Protein AF-A0A524PM68-F1 (afdb_monomer)

Secondary structure (DSSP, 8-state):
-HHHHHHHTT-HHHHHHHHHHHHHH-TT-HHHHHHHHHHHHHTT-HHHHHHHHHHHHHHSTT-HHHHHHHHHHHHHHHHHH---PPPEEEEEESPEETTEEEEETT-SEEEEEEEEE-SS-EEEEEETTEE--EEE-TTS-EEEEEEEE-TT-SEEEEEEEETT--EEEEEEEEEEEP-PPPEEEEEETTEETTEEE--TT--EEEEEEEEE-SS-EEEEEETTEEPB--TT-SS-EEEEEEE-TT-SEEEEEEEETT--EEEEEEEEE-GGGSSTTT-TT-SEEEEEEE----SSSPP-SHHHHHHHHHHHHGGGB---EEEEEES--HHHHHHIIIIIHHHHHHHHT--EEEEEEES-EEEETTEEEE--TT--TT-GGGSEEHHHHHHHHGGGTTT-SEEEEEEESS---TTTEE--TT--S---TT-HHHHHS-EEEEEE--B-TT-----SS-HHHHHHHHHHHT--SSEEEHHHHHHHHHHHHHHHSSB--EEEEETTS---S---EEEB-

Solvent-accessible surface area (backbone atoms only — not comparable to full-atom values): 27299 Å² total; per-residue (Å²): 112,74,35,57,58,26,48,79,69,69,36,28,73,60,16,38,55,46,32,51,54,49,37,73,76,44,78,78,50,49,72,52,34,54,53,33,19,52,32,25,48,77,68,67,38,34,70,62,14,31,52,33,26,50,50,34,41,69,74,39,82,79,46,67,65,35,52,51,50,27,52,54,36,48,53,51,43,50,64,73,68,58,71,84,74,50,49,43,78,44,69,70,30,61,62,74,61,89,62,30,31,78,39,61,53,86,53,47,58,45,63,43,28,32,41,33,48,48,92,68,57,78,62,48,39,30,48,74,88,38,81,49,67,69,47,78,46,98,87,57,34,31,39,36,68,42,80,41,81,35,74,92,52,60,57,52,38,39,39,37,30,35,75,73,71,30,63,30,78,48,74,26,40,51,43,70,39,84,76,74,49,40,43,82,44,59,60,32,60,58,48,59,97,43,33,30,72,42,52,74,82,49,44,66,45,65,43,30,29,36,39,45,56,97,56,49,57,63,47,47,28,43,74,81,40,72,43,49,60,59,72,87,42,73,50,32,56,37,38,36,78,38,82,43,65,95,50,58,56,50,39,40,37,34,29,32,72,85,65,31,63,27,78,48,69,32,38,48,39,45,77,64,38,73,48,57,85,76,38,70,54,37,48,21,35,37,37,38,40,31,31,30,72,33,76,64,52,81,64,48,69,14,24,66,52,46,53,54,47,42,54,58,32,44,65,58,31,57,65,68,43,79,49,78,48,66,49,41,37,45,68,55,49,53,47,36,49,59,44,55,51,45,52,50,38,62,77,68,61,30,18,21,41,38,39,36,41,27,26,50,13,40,61,56,94,53,36,9,23,44,48,26,19,73,22,48,95,89,40,74,86,42,42,36,50,45,62,52,56,54,59,40,50,56,87,46,54,90,57,37,40,30,37,38,39,38,34,57,20,22,30,55,32,68,72,38,39,35,86,64,82,91,65,73,76,81,71,53,86,82,41,60,68,30,45,69,28,28,17,30,36,34,40,28,43,18,51,65,96,81,55,82,37,66,57,67,74,51,62,54,53,52,37,40,26,50,45,54,64,68,53,89,53,71,40,48,41,54,52,58,39,49,52,54,26,39,56,58,33,54,76,73,49,84,33,57,54,45,77,35,31,36,44,100,50,74,58,69,73,22,56,57,64,50,39,46,107

pLDDT: mean 88.73, std 10.22, range [44.84, 98.12]

Foldseek 3Di:
DVLVVCVVVLVLVVSLVVLVVVCVVPVLPLVSLQSNLVSCVSVVVLVSSLVSLVSNCVSDVDPVVSVVSNVVSVVVVCVVPDDQDAKDWDWPPPDDDPQAGEDAQPDQKGKTKTKIQDPAAWPFKAKPNHTFDWDQDPVRIIITIDIDGCNPPQWIWIWTAGPNRRIDIRIHGYHHDDQDAKDKAWQPPHADPQEREDAQPDFKDKTKIWIADPAFWPFKDKQNHGWDWDRPDHGIITIDIDGCVVHQKIWIWTAGPVGRIDIRIHGYDHPLNVLAPPQLLHAAEEEEEAAAQAPADHGALQSVVLVVLQCVLLVQFSHSYYHYDYQAFLVRVLCCLQPSVLSNCVSVLRAHYEYEYADWWDDDPQWIWDAHRHDDPVDCVRTHTLVSSVVSPVVCLVRYQEYEYEYAYEDRGPLFFDAPPPADLDDDPPPSVLSRHGAAKYKYQYADDGDGDHDNDRLLSVQLSVCSNPDPDQKDWVSVSLVSSQVRDVVPHRTHMDMGGGPPRDGRRHTDMGGGD

Radius of gyration: 44.02 Å; Cα contacts (8 Å, |Δi|>4): 1119; chains: 1; bounding box: 92×49×127 Å

Nearest PDB structures (foldseek):
  1na3-assembly2_B  TM=9.274E-01  e=1.732E-03  unidentified
  1na0-assembly2_B  TM=9.170E-01  e=2.046E-03  unidentified
  6gxz-assembly1_A  TM=9.109E-01  e=3.194E-03  Homo sapiens
  5hrz-assembly1_A  TM=9.180E-01  e=4.985E-03  synthetic construct
  9gaw-assembly1_K  TM=8.176E-01  e=1.435E-02  Homo sapiens

Structure (mmCIF, N/CA/C/O backbone):
data_AF-A0A524PM68-F1
#
_entry.id   AF-A0A524PM68-F1
#
loop_
_atom_site.group_PDB
_atom_site.id
_atom_site.type_symbol
_atom_site.label_atom_id
_atom_site.label_alt_id
_atom_site.label_comp_id
_atom_site.label_asym_id
_atom_site.label_entity_id
_atom_site.label_seq_id
_atom_site.pdbx_PDB_ins_code
_atom_site.Cartn_x
_atom_site.Cartn_y
_atom_site.Cartn_z
_atom_site.occupancy
_atom_site.B_iso_or_equiv
_atom_site.auth_seq_id
_atom_site.auth_comp_id
_atom_site.auth_asym_id
_atom_site.auth_atom_id
_atom_site.pdbx_PDB_model_num
ATOM 1 N N . THR A 1 1 ? -51.250 -6.563 74.952 1.00 68.25 1 THR A N 1
ATOM 2 C CA . THR A 1 1 ? -50.957 -7.856 74.280 1.00 68.25 1 THR A CA 1
ATOM 3 C C . THR A 1 1 ? -49.562 -8.321 74.661 1.00 68.25 1 THR A C 1
ATOM 5 O O . THR A 1 1 ? -48.744 -7.490 75.032 1.00 68.25 1 THR A O 1
ATOM 8 N N . ARG A 1 2 ? -49.285 -9.632 74.605 1.00 89.06 2 ARG A N 1
ATOM 9 C CA . ARG A 1 2 ? -48.032 -10.260 75.078 1.00 89.06 2 ARG A CA 1
ATOM 10 C C . ARG A 1 2 ? -46.745 -9.642 74.493 1.00 89.06 2 ARG A C 1
ATOM 12 O O . ARG A 1 2 ? -45.786 -9.458 75.234 1.00 89.06 2 ARG A O 1
ATOM 19 N N . GLY A 1 3 ? -46.770 -9.210 73.229 1.00 90.12 3 GLY A N 1
ATOM 20 C CA . GLY A 1 3 ? -45.647 -8.515 72.584 1.00 90.12 3 GLY A CA 1
ATOM 21 C C . GLY A 1 3 ? -45.190 -7.227 73.284 1.00 90.12 3 GLY A C 1
ATOM 22 O O . GLY A 1 3 ? -43.999 -6.946 73.290 1.00 90.12 3 GLY A O 1
ATOM 23 N N . LEU A 1 4 ? -46.095 -6.482 73.933 1.00 93.12 4 LEU A N 1
ATOM 24 C CA . LEU A 1 4 ? -45.753 -5.262 74.684 1.00 93.12 4 LEU A CA 1
ATOM 25 C C . LEU A 1 4 ? -44.884 -5.562 75.901 1.00 93.12 4 LEU A C 1
ATOM 27 O O . LEU A 1 4 ? -43.844 -4.940 76.082 1.00 93.12 4 LEU A O 1
ATOM 31 N N . TYR A 1 5 ? -45.273 -6.570 76.684 1.00 94.44 5 TYR A N 1
ATOM 32 C CA . TYR A 1 5 ? -44.486 -7.011 77.832 1.00 94.44 5 TYR A CA 1
ATOM 33 C C . TYR A 1 5 ? -43.104 -7.494 77.393 1.00 94.44 5 TYR A C 1
ATOM 35 O O . TYR A 1 5 ? -42.109 -7.181 78.036 1.00 94.44 5 TYR A O 1
ATOM 43 N N . TYR A 1 6 ? -43.008 -8.195 76.258 1.00 95.62 6 TYR A N 1
ATOM 44 C CA . TYR A 1 6 ? -41.704 -8.569 75.716 1.00 95.62 6 TYR A CA 1
ATOM 45 C C . TYR A 1 6 ? -40.830 -7.357 75.362 1.00 95.62 6 TYR A C 1
ATOM 47 O O . TYR A 1 6 ? -39.629 -7.428 75.596 1.00 95.62 6 TYR A O 1
ATOM 55 N N . GLN A 1 7 ? -41.389 -6.244 74.870 1.00 95.19 7 GLN A N 1
ATOM 56 C CA . GLN A 1 7 ? -40.615 -5.007 74.681 1.00 95.19 7 GLN A CA 1
ATOM 57 C C . GLN A 1 7 ? -40.153 -4.404 76.011 1.00 95.19 7 GLN A C 1
ATOM 59 O O . GLN A 1 7 ? -38.983 -4.064 76.134 1.00 95.19 7 GLN A O 1
ATOM 64 N N . GLU A 1 8 ? -41.042 -4.308 77.005 1.00 94.31 8 GLU A N 1
ATOM 65 C CA . GLU A 1 8 ? -40.723 -3.752 78.332 1.00 94.31 8 GLU A CA 1
ATOM 66 C C . GLU A 1 8 ? -39.632 -4.554 79.061 1.00 94.31 8 GLU A C 1
ATOM 68 O O . GLU A 1 8 ? -38.840 -3.988 79.810 1.00 94.31 8 GLU A O 1
ATOM 73 N N . PHE A 1 9 ? -39.545 -5.863 78.805 1.00 95.31 9 PHE A N 1
ATOM 74 C CA . PHE A 1 9 ? -38.496 -6.740 79.333 1.00 95.31 9 PHE A CA 1
ATOM 75 C C . PHE A 1 9 ? -37.258 -6.864 78.418 1.00 95.31 9 PHE A C 1
ATOM 77 O O . PHE A 1 9 ? -36.465 -7.787 78.607 1.00 95.31 9 PHE A O 1
ATOM 84 N N . ASN A 1 10 ? -37.081 -5.980 77.424 1.00 93.44 10 ASN A N 1
ATOM 85 C CA . ASN A 1 10 ? -35.987 -6.004 76.431 1.00 93.44 10 ASN A CA 1
ATOM 86 C C . ASN A 1 10 ? -35.875 -7.317 75.621 1.00 93.44 10 ASN A C 1
ATOM 88 O O . ASN A 1 10 ? -34.842 -7.627 75.029 1.00 93.44 10 ASN A O 1
ATOM 92 N N . GLN A 1 11 ? -36.947 -8.107 75.547 1.00 96.12 11 GLN A N 1
ATOM 93 C CA . GLN A 1 11 ? -37.026 -9.348 74.772 1.00 96.12 11 GLN A CA 1
ATOM 94 C C . GLN A 1 11 ? -37.510 -9.071 73.339 1.00 96.12 11 GLN A C 1
ATOM 96 O O . GLN A 1 11 ? -38.528 -9.603 72.884 1.00 96.12 11 GLN A O 1
ATOM 101 N N . HIS A 1 12 ? -36.774 -8.234 72.604 1.00 96.56 12 HIS A N 1
ATOM 102 C CA . HIS A 1 12 ? -37.193 -7.721 71.293 1.00 96.56 12 HIS A CA 1
ATOM 103 C C . HIS A 1 12 ? -37.430 -8.806 70.231 1.00 96.56 12 HIS A C 1
ATOM 105 O O . HIS A 1 12 ? -38.374 -8.691 69.454 1.00 96.56 12 HIS A O 1
ATOM 111 N N . ALA A 1 13 ? -36.665 -9.903 70.231 1.00 96.56 13 ALA A N 1
ATOM 112 C CA . ALA A 1 13 ? -36.889 -11.021 69.305 1.00 96.56 13 ALA A CA 1
ATOM 113 C C . ALA A 1 13 ? -38.251 -11.717 69.532 1.00 96.56 13 ALA A C 1
ATOM 115 O O . ALA A 1 13 ? -38.967 -12.027 68.576 1.00 96.56 13 ALA A O 1
ATOM 116 N N . ASN A 1 14 ? -38.648 -11.905 70.799 1.00 95.19 14 ASN A N 1
ATOM 117 C CA . ASN A 1 14 ? -39.955 -12.468 71.159 1.00 95.19 14 ASN A CA 1
ATOM 118 C C . ASN A 1 14 ? -41.087 -11.496 70.802 1.00 95.19 14 ASN A C 1
ATOM 120 O O . ASN A 1 14 ? -42.119 -11.911 70.270 1.00 95.19 14 ASN A O 1
ATOM 124 N N . ALA A 1 15 ? -40.867 -10.198 71.035 1.00 96.44 15 ALA A N 1
ATOM 125 C CA . ALA A 1 15 ? -41.803 -9.146 70.657 1.00 96.44 15 ALA A CA 1
ATOM 126 C C . ALA A 1 15 ? -42.043 -9.115 69.136 1.00 96.44 15 ALA A C 1
ATOM 128 O O . ALA A 1 15 ? -43.195 -9.106 68.706 1.00 96.44 15 ALA A O 1
ATOM 129 N N . ILE A 1 16 ? -40.984 -9.192 68.317 1.00 97.50 16 ILE A N 1
ATOM 130 C CA . ILE A 1 16 ? -41.073 -9.244 66.846 1.00 97.50 16 ILE A CA 1
ATOM 131 C C . ILE A 1 16 ? -41.925 -10.423 66.376 1.00 97.50 16 ILE A C 1
ATOM 133 O O . ILE A 1 16 ? -42.739 -10.253 65.467 1.00 97.50 16 ILE A O 1
ATOM 137 N N . ASN A 1 17 ? -41.774 -11.605 66.979 1.00 96.19 17 ASN A N 1
ATOM 138 C CA . ASN A 1 17 ? -42.570 -12.781 66.619 1.00 96.19 17 ASN A CA 1
ATOM 139 C C . ASN A 1 17 ? -44.066 -12.558 66.908 1.00 96.19 17 ASN A C 1
ATOM 141 O O . ASN A 1 17 ? -44.915 -12.796 66.047 1.00 96.19 17 ASN A O 1
ATOM 145 N N . ASP A 1 18 ? -44.396 -12.037 68.092 1.00 95.50 18 ASP A N 1
ATOM 146 C CA . ASP A 1 18 ? -45.780 -11.731 68.467 1.00 95.50 18 ASP A CA 1
ATOM 147 C C . ASP A 1 18 ? -46.393 -10.620 67.597 1.00 95.50 18 ASP A C 1
ATOM 149 O O . ASP A 1 18 ? -47.534 -10.756 67.151 1.00 95.50 18 ASP A O 1
ATOM 153 N N . PHE A 1 19 ? -45.645 -9.554 67.294 1.00 96.00 19 PHE A N 1
ATOM 154 C CA . PHE A 1 19 ? -46.118 -8.500 66.394 1.00 96.00 19 PHE A CA 1
ATOM 155 C C . PHE A 1 19 ? -46.243 -8.980 64.949 1.00 96.00 19 PHE A C 1
ATOM 157 O O . PHE A 1 19 ? -47.197 -8.614 64.276 1.00 96.00 19 PHE A O 1
ATOM 164 N N . SER A 1 20 ? -45.350 -9.850 64.474 1.00 96.06 20 SER A N 1
ATOM 165 C CA . SER A 1 20 ? -45.452 -10.425 63.126 1.00 96.06 20 SER A CA 1
ATOM 166 C C . SER A 1 20 ? -46.700 -11.290 62.972 1.00 96.06 20 SER A C 1
ATOM 168 O O . SER A 1 20 ? -47.364 -11.215 61.942 1.00 96.06 20 SER A O 1
ATOM 170 N N . LYS A 1 21 ? -47.076 -12.050 64.010 1.00 94.81 21 LYS A N 1
ATOM 171 C CA . LYS A 1 21 ? -48.358 -12.773 64.043 1.00 94.81 21 LYS A CA 1
ATOM 172 C C . LYS A 1 21 ? -49.549 -11.821 64.028 1.00 94.81 21 LYS A C 1
ATOM 174 O O . LYS A 1 21 ? -50.513 -12.079 63.320 1.00 94.81 21 LYS A O 1
ATOM 179 N N . ALA A 1 22 ? -49.484 -10.724 64.778 1.00 93.31 22 ALA A N 1
ATOM 180 C CA . ALA A 1 22 ? -50.537 -9.713 64.762 1.00 93.31 22 ALA A CA 1
ATOM 181 C C . ALA A 1 22 ? -50.669 -9.037 63.382 1.00 93.31 22 ALA A C 1
ATOM 183 O O . ALA A 1 22 ? -51.782 -8.899 62.891 1.00 93.31 22 ALA A O 1
ATOM 184 N N . ILE A 1 23 ? -49.554 -8.718 62.716 1.00 93.50 23 ILE A N 1
ATOM 185 C CA . ILE A 1 23 ? -49.525 -8.159 61.351 1.00 93.50 23 ILE A CA 1
ATOM 186 C C . ILE A 1 23 ? -50.042 -9.163 60.315 1.00 93.50 23 ILE A C 1
ATOM 188 O O . ILE A 1 23 ? -50.642 -8.765 59.322 1.00 93.50 23 ILE A O 1
ATOM 192 N N . ALA A 1 24 ? -49.837 -10.465 60.532 1.00 94.38 24 ALA A N 1
ATOM 193 C CA . ALA A 1 24 ? -50.411 -11.502 59.676 1.00 94.38 24 ALA A CA 1
ATOM 194 C C . ALA A 1 24 ? -51.944 -11.593 59.799 1.00 94.38 24 ALA A C 1
ATOM 196 O O . ALA A 1 24 ? -52.600 -12.022 58.854 1.00 94.38 24 ALA A O 1
ATOM 197 N N . LEU A 1 25 ? -52.511 -11.199 60.946 1.00 92.62 25 LEU A N 1
ATOM 198 C CA . LEU A 1 25 ? -53.960 -11.140 61.168 1.00 92.62 25 LEU A CA 1
ATOM 199 C C . LEU A 1 25 ? -54.567 -9.825 60.661 1.00 92.62 25 LEU A C 1
ATOM 201 O O . LEU A 1 25 ? -55.635 -9.840 60.058 1.00 92.62 25 LEU A O 1
ATOM 205 N N . ASP A 1 26 ? -53.887 -8.704 60.897 1.00 89.31 26 ASP A N 1
ATOM 206 C CA . ASP A 1 26 ? -54.262 -7.378 60.406 1.00 89.31 26 ASP A CA 1
ATOM 207 C C . ASP A 1 26 ? -53.011 -6.610 59.962 1.00 89.31 26 ASP A C 1
ATOM 209 O O . ASP A 1 26 ? -52.281 -6.011 60.757 1.00 89.31 26 ASP A O 1
ATOM 213 N N . GLY A 1 27 ? -52.776 -6.622 58.651 1.00 85.38 27 GLY A N 1
ATOM 214 C CA . GLY A 1 27 ? -51.611 -5.994 58.037 1.00 85.38 27 GLY A CA 1
ATOM 215 C C . GLY A 1 27 ? -51.674 -4.469 57.951 1.00 85.38 27 GLY A C 1
ATOM 216 O O . GLY A 1 27 ? -50.687 -3.880 57.502 1.00 85.38 27 GLY A O 1
ATOM 217 N N . SER A 1 28 ? -52.801 -3.860 58.340 1.00 85.81 28 SER A N 1
ATOM 218 C CA . SER A 1 28 ? -53.057 -2.415 58.279 1.00 85.81 28 SER A CA 1
ATOM 219 C C . SER A 1 28 ? -52.871 -1.701 59.623 1.00 85.81 28 SER A C 1
ATOM 221 O O . SER A 1 28 ? -52.906 -0.473 59.691 1.00 85.81 28 SER A O 1
ATOM 223 N N . ASN A 1 29 ? -52.623 -2.452 60.701 1.00 90.50 29 ASN A N 1
ATOM 224 C CA . ASN A 1 29 ? -52.469 -1.895 62.039 1.00 90.50 29 ASN A CA 1
ATOM 225 C C . ASN A 1 29 ? -51.120 -1.170 62.220 1.00 90.50 29 ASN A C 1
ATOM 227 O O . ASN A 1 29 ? -50.101 -1.776 62.566 1.00 90.50 29 ASN A O 1
ATOM 231 N N . ALA A 1 30 ? -51.132 0.150 62.022 1.00 91.25 30 ALA A N 1
ATOM 232 C CA . ALA A 1 30 ? -49.950 1.005 62.124 1.00 91.25 30 ALA A CA 1
ATOM 233 C C . ALA A 1 30 ? -49.271 0.968 63.504 1.00 91.25 30 ALA A C 1
ATOM 235 O O . ALA A 1 30 ? -48.047 0.981 63.586 1.00 91.25 30 ALA A O 1
ATOM 236 N N . GLU A 1 31 ? -50.038 0.864 64.592 1.00 91.75 31 GLU A N 1
ATOM 237 C CA . GLU A 1 31 ? -49.487 0.819 65.953 1.00 91.75 31 GLU A CA 1
ATOM 238 C C . GLU A 1 31 ? -48.661 -0.456 66.186 1.00 91.75 31 GLU A C 1
ATOM 240 O O . GLU A 1 31 ? -47.613 -0.430 66.833 1.00 91.75 31 GLU A O 1
ATOM 245 N N . VAL A 1 32 ? -49.099 -1.586 65.625 1.00 93.94 32 VAL A N 1
ATOM 246 C CA . VAL A 1 32 ? -48.340 -2.843 65.686 1.00 93.94 32 VAL A CA 1
ATOM 247 C C . VAL A 1 32 ? -47.072 -2.759 64.830 1.00 93.94 32 VAL A C 1
ATOM 249 O O . VAL A 1 32 ? -46.026 -3.248 65.262 1.00 93.94 32 VAL A O 1
ATOM 252 N N . LEU A 1 33 ? -47.133 -2.104 63.663 1.00 94.38 33 LEU A N 1
ATOM 253 C CA . LEU A 1 33 ? -45.962 -1.845 62.816 1.00 94.38 33 LEU A CA 1
ATOM 254 C C . LEU A 1 33 ? -44.934 -0.951 63.526 1.00 94.38 33 LEU A C 1
ATOM 256 O O . LEU A 1 33 ? -43.761 -1.309 63.553 1.00 94.38 33 LEU A O 1
ATOM 260 N N . PHE A 1 34 ? -45.361 0.131 64.194 1.00 95.12 34 PHE A N 1
ATOM 261 C CA . PHE A 1 34 ? -44.473 0.998 64.984 1.00 95.12 34 PHE A CA 1
ATOM 262 C C . PHE A 1 34 ? -43.741 0.205 66.067 1.00 95.12 34 PHE A C 1
ATOM 264 O O . PHE A 1 34 ? -42.537 0.351 66.271 1.00 95.12 34 PHE A O 1
ATOM 271 N N . ARG A 1 35 ? -44.465 -0.676 66.760 1.00 95.56 35 ARG A N 1
ATOM 272 C CA . ARG A 1 35 ? -43.886 -1.495 67.826 1.00 95.56 35 ARG A CA 1
ATOM 273 C C . ARG A 1 35 ? -42.905 -2.521 67.276 1.00 95.56 35 ARG A C 1
ATOM 275 O O . ARG A 1 35 ? -41.839 -2.711 67.862 1.00 95.56 35 ARG A O 1
ATOM 282 N N . ARG A 1 36 ? -43.209 -3.158 66.146 1.00 96.81 36 ARG A N 1
ATOM 283 C CA . ARG A 1 36 ? -42.266 -4.089 65.523 1.00 96.81 36 ARG A CA 1
ATOM 284 C C . ARG A 1 36 ? -41.016 -3.370 65.012 1.00 96.81 36 ARG A C 1
ATOM 286 O O . ARG A 1 36 ? -39.921 -3.822 65.338 1.00 96.81 36 ARG A O 1
ATOM 293 N N . ALA A 1 37 ? -41.175 -2.227 64.346 1.00 96.69 37 ALA A N 1
ATOM 294 C CA . ALA A 1 37 ? -40.076 -1.376 63.895 1.00 96.69 37 ALA A CA 1
ATOM 295 C C . ALA A 1 37 ? -39.156 -0.964 65.053 1.00 96.69 37 ALA A C 1
ATOM 297 O O . ALA A 1 37 ? -37.951 -1.188 64.978 1.00 96.69 37 ALA A O 1
ATOM 298 N N . TYR A 1 38 ? -39.719 -0.506 66.179 1.00 96.12 38 TYR A N 1
ATOM 299 C CA . TYR A 1 38 ? -38.941 -0.189 67.382 1.00 96.12 38 TYR A CA 1
ATOM 300 C C . TYR A 1 38 ? -38.110 -1.386 67.867 1.00 96.12 38 TYR A C 1
ATOM 302 O O . TYR A 1 38 ? -36.940 -1.244 68.208 1.00 96.12 38 TYR A O 1
ATOM 310 N N . SER A 1 39 ? -38.685 -2.594 67.874 1.00 97.44 39 SER A N 1
ATOM 311 C CA . SER A 1 39 ? -37.938 -3.801 68.259 1.00 97.44 39 SER A CA 1
ATOM 312 C C . SER A 1 39 ? -36.866 -4.198 67.247 1.00 97.44 39 SER A C 1
ATOM 314 O O . SER A 1 39 ? -35.826 -4.700 67.665 1.00 97.44 39 SER A O 1
ATOM 316 N N . TYR A 1 40 ? -37.073 -3.946 65.952 1.00 97.62 40 TYR A N 1
ATOM 317 C CA . TYR A 1 40 ? -36.018 -4.085 64.947 1.00 97.62 40 TYR A CA 1
ATOM 318 C C . TYR A 1 40 ? -34.881 -3.077 65.176 1.00 97.62 40 TYR A C 1
ATOM 320 O O . TYR A 1 40 ? -33.719 -3.475 65.139 1.00 97.62 40 TYR A O 1
ATOM 328 N N . GLU A 1 41 ? -35.180 -1.819 65.522 1.00 95.50 41 GLU A N 1
ATOM 329 C CA . GLU A 1 41 ? -34.153 -0.818 65.849 1.00 95.50 41 GLU A CA 1
ATOM 330 C C . GLU A 1 41 ? -33.331 -1.186 67.091 1.00 95.50 41 GLU A C 1
ATOM 332 O O . GLU A 1 41 ? -32.111 -1.026 67.075 1.00 95.50 41 GLU A O 1
ATOM 337 N N . GLN A 1 42 ? -33.965 -1.711 68.149 1.00 95.38 42 GLN A N 1
ATOM 338 C CA . GLN A 1 42 ? -33.247 -2.167 69.352 1.00 95.38 42 GLN A CA 1
ATOM 339 C C . GLN A 1 42 ? -32.321 -3.363 69.074 1.00 95.38 42 GLN A C 1
ATOM 341 O O . GLN A 1 42 ? -31.345 -3.567 69.791 1.00 95.38 42 GLN A O 1
ATOM 346 N N . LEU A 1 43 ? -32.600 -4.141 68.024 1.00 95.62 43 LEU A N 1
ATOM 347 C CA . LEU A 1 43 ? -31.739 -5.230 67.554 1.00 95.62 43 LEU A CA 1
ATOM 348 C C . LEU A 1 43 ? -30.765 -4.800 66.444 1.00 95.62 43 LEU A C 1
ATOM 350 O O . LEU A 1 43 ? -30.086 -5.657 65.885 1.00 95.62 43 LEU A O 1
ATOM 354 N N . MET A 1 44 ? -30.689 -3.502 66.122 1.00 92.00 44 MET A N 1
ATOM 355 C CA . MET A 1 44 ? -29.883 -2.943 65.025 1.00 92.00 44 MET A CA 1
ATOM 356 C C . MET A 1 44 ? -30.246 -3.482 63.626 1.00 92.00 44 MET A C 1
ATOM 358 O O . MET A 1 44 ? -29.495 -3.285 62.673 1.00 92.00 44 MET A O 1
ATOM 362 N N . ASP A 1 45 ? -31.425 -4.091 63.462 1.00 94.56 45 ASP A N 1
ATOM 363 C CA . ASP A 1 45 ? -31.973 -4.509 62.164 1.00 94.56 45 ASP A CA 1
ATOM 364 C C . ASP A 1 45 ? -32.692 -3.319 61.499 1.00 94.56 45 ASP A C 1
ATOM 366 O O . ASP A 1 45 ? -33.911 -3.293 61.309 1.00 94.56 45 ASP A O 1
ATOM 370 N N . LEU A 1 46 ? -31.914 -2.271 61.208 1.00 94.88 46 LEU A N 1
ATOM 371 C CA . LEU A 1 46 ? -32.416 -0.983 60.716 1.00 94.88 46 LEU A CA 1
ATOM 372 C C . LEU A 1 46 ? -33.137 -1.111 59.364 1.00 94.88 46 LEU A C 1
ATOM 374 O O . LEU A 1 46 ? -34.082 -0.369 59.109 1.00 94.88 46 LEU A O 1
ATOM 378 N N . GLY A 1 47 ? -32.750 -2.079 58.524 1.00 93.44 47 GLY A N 1
ATOM 379 C CA . GLY A 1 47 ? -33.410 -2.343 57.242 1.00 93.44 47 GLY A CA 1
ATOM 380 C C . GLY A 1 47 ? -34.861 -2.803 57.409 1.00 93.44 47 GLY A C 1
ATOM 381 O O . GLY A 1 47 ? -35.759 -2.279 56.749 1.00 93.44 47 GLY A O 1
ATOM 382 N N . LYS A 1 48 ? -35.128 -3.732 58.339 1.00 95.62 48 LYS A N 1
ATOM 383 C CA . LYS A 1 48 ? -36.508 -4.162 58.628 1.00 95.62 48 LYS A CA 1
ATOM 384 C C . LYS A 1 48 ? -37.310 -3.101 59.374 1.00 95.62 48 LYS A C 1
ATOM 386 O O . LYS A 1 48 ? -38.509 -2.982 59.132 1.00 95.62 48 LYS A O 1
ATOM 391 N N . ALA A 1 49 ? -36.667 -2.312 60.237 1.00 96.50 49 ALA A N 1
ATOM 392 C CA . ALA A 1 49 ? -37.314 -1.168 60.876 1.00 96.50 49 ALA A CA 1
ATOM 393 C C . ALA A 1 49 ? -37.782 -0.129 59.842 1.00 96.50 49 ALA A C 1
ATOM 395 O O . ALA A 1 49 ? -38.951 0.254 59.850 1.00 96.50 49 ALA A O 1
ATOM 396 N N . ALA A 1 50 ? -36.905 0.261 58.910 1.00 95.69 50 ALA A N 1
ATOM 397 C CA . ALA A 1 50 ? -37.234 1.187 57.829 1.00 95.69 50 ALA A CA 1
ATOM 398 C C . ALA A 1 50 ? -38.380 0.661 56.948 1.00 95.69 50 ALA A C 1
ATOM 400 O O . ALA A 1 50 ? -39.286 1.420 56.611 1.00 95.69 50 ALA A O 1
ATOM 401 N N . ALA A 1 51 ? -38.400 -0.640 56.633 1.00 95.25 51 ALA A N 1
ATOM 402 C CA . ALA A 1 51 ? -39.489 -1.255 55.870 1.00 95.25 51 ALA A CA 1
ATOM 403 C C . ALA A 1 51 ? -40.851 -1.160 56.587 1.00 95.25 51 ALA A C 1
ATOM 405 O O . ALA A 1 51 ? -41.866 -0.861 55.953 1.00 95.25 51 ALA A O 1
ATOM 406 N N . ASP A 1 52 ? -40.884 -1.374 57.907 1.00 95.56 52 ASP A N 1
ATOM 407 C CA . ASP A 1 52 ? -42.109 -1.226 58.700 1.00 95.56 52 ASP A CA 1
ATOM 408 C C . ASP A 1 52 ? -42.564 0.241 58.782 1.00 95.56 52 ASP A C 1
ATOM 410 O O . ASP A 1 52 ? -43.755 0.511 58.608 1.00 95.56 52 ASP A O 1
ATOM 414 N N . TYR A 1 53 ? -41.644 1.198 58.963 1.00 95.38 53 TYR A N 1
ATOM 415 C CA . TYR A 1 53 ? -41.972 2.630 58.936 1.00 95.38 53 TYR A CA 1
ATOM 416 C C . TYR A 1 53 ? -42.475 3.094 57.562 1.00 95.38 53 TYR A C 1
ATOM 418 O O . TYR A 1 53 ? -43.482 3.798 57.490 1.00 95.38 53 TYR A O 1
ATOM 426 N N . ALA A 1 54 ? -41.853 2.641 56.469 1.00 93.75 54 ALA A N 1
ATOM 427 C CA . ALA A 1 54 ? -42.296 2.929 55.104 1.00 93.75 54 ALA A CA 1
ATOM 428 C C . ALA A 1 54 ? -43.686 2.350 54.809 1.00 93.75 54 ALA A C 1
ATOM 430 O O . ALA A 1 54 ? -44.495 2.960 54.116 1.00 93.75 54 ALA A O 1
ATOM 431 N N . LYS A 1 55 ? -44.019 1.187 55.375 1.00 93.00 55 LYS A N 1
ATOM 432 C CA . LYS A 1 55 ? -45.375 0.648 55.254 1.00 93.00 55 LYS A CA 1
ATOM 433 C C . LYS A 1 55 ? -46.401 1.541 55.958 1.00 93.00 55 LYS A C 1
ATOM 435 O O . LYS A 1 55 ? -47.504 1.713 55.446 1.00 93.00 55 LYS A O 1
ATOM 440 N N . ILE A 1 56 ? -46.051 2.128 57.105 1.00 93.50 56 ILE A N 1
ATOM 441 C CA . ILE A 1 56 ? -46.943 3.047 57.825 1.00 93.50 56 ILE A CA 1
ATOM 442 C C . ILE A 1 56 ? -47.181 4.329 57.022 1.00 93.50 56 ILE A C 1
ATOM 444 O O . ILE A 1 56 ? -48.326 4.768 56.963 1.00 93.50 56 ILE A O 1
ATOM 448 N N . THR A 1 57 ? -46.159 4.904 56.377 1.00 91.19 57 THR A N 1
ATOM 449 C CA . THR A 1 57 ? -46.326 6.134 55.573 1.00 91.19 57 THR A CA 1
ATOM 450 C C . THR A 1 57 ? -47.247 5.938 54.367 1.00 91.19 57 THR A C 1
ATOM 452 O O . THR A 1 57 ? -47.893 6.890 53.938 1.00 91.19 57 THR A O 1
ATOM 455 N N . VAL A 1 58 ? -47.347 4.708 53.848 1.00 89.56 58 VAL A N 1
ATOM 456 C CA . VAL A 1 58 ? -48.303 4.329 52.794 1.00 89.56 58 VAL A CA 1
ATOM 457 C C . VAL A 1 58 ? -49.709 4.079 53.353 1.00 89.56 58 VAL A C 1
ATOM 459 O O . VAL A 1 58 ? -50.694 4.426 52.711 1.00 89.56 58 VAL A O 1
ATOM 462 N N . LEU A 1 59 ? -49.825 3.459 54.534 1.00 88.94 59 LEU A N 1
ATOM 463 C CA . LEU A 1 59 ? -51.116 3.118 55.153 1.00 88.94 59 LEU A CA 1
ATOM 464 C C . LEU A 1 59 ? -51.836 4.328 55.757 1.00 88.94 59 LEU A C 1
ATOM 466 O O . LEU A 1 59 ? -53.060 4.422 55.690 1.00 88.94 59 LEU A O 1
ATOM 470 N N . LEU A 1 60 ? -51.078 5.214 56.397 1.00 85.75 60 LEU A N 1
ATOM 471 C CA . LEU A 1 60 ? -51.557 6.431 57.031 1.00 85.75 60 LEU A CA 1
ATOM 472 C C . LEU A 1 60 ? -50.965 7.605 56.264 1.00 85.75 60 LEU A C 1
ATOM 474 O O . LEU A 1 60 ? -49.858 8.056 56.565 1.00 85.75 60 LEU A O 1
ATOM 478 N N . GLU A 1 61 ? -51.703 8.070 55.258 1.00 71.88 61 GLU A N 1
ATOM 479 C CA . GLU A 1 61 ? -51.333 9.241 54.468 1.00 71.88 61 GLU A CA 1
ATOM 480 C C . GLU A 1 61 ? -50.993 10.396 55.435 1.00 71.88 61 GLU A C 1
ATOM 482 O O . GLU A 1 61 ? -51.859 10.895 56.154 1.00 71.88 61 GLU A O 1
ATOM 487 N N . PHE A 1 62 ? -49.711 10.775 55.497 1.00 67.50 62 PHE A N 1
ATOM 488 C CA . PHE A 1 62 ? -49.179 11.872 56.321 1.00 67.50 62 PHE A CA 1
ATOM 489 C C . PHE A 1 62 ? -49.090 11.685 57.859 1.00 67.50 62 PHE A C 1
ATOM 491 O O . PHE A 1 62 ? -49.159 12.693 58.558 1.00 67.50 62 PHE A O 1
ATOM 498 N N . ASP A 1 63 ? -48.851 10.489 58.438 1.00 85.38 63 ASP A N 1
ATOM 499 C CA . ASP A 1 63 ? -48.442 10.416 59.871 1.00 85.38 63 ASP A CA 1
ATOM 500 C C . ASP A 1 63 ? -47.028 11.024 60.061 1.00 85.38 63 ASP A C 1
ATOM 502 O O . ASP A 1 63 ? -46.034 10.394 59.676 1.00 85.38 63 ASP A O 1
ATOM 506 N N . PRO A 1 64 ? -46.878 12.210 60.695 1.00 87.31 64 PRO A N 1
ATOM 507 C CA . PRO A 1 64 ? -45.584 12.892 60.787 1.00 87.31 64 PRO A CA 1
ATOM 508 C C . PRO A 1 64 ? -44.557 12.111 61.610 1.00 87.31 64 PRO A C 1
ATOM 510 O O . PRO A 1 64 ? -43.352 12.277 61.426 1.00 87.31 64 PRO A O 1
ATOM 513 N N . ARG A 1 65 ? -45.017 11.246 62.523 1.00 91.56 65 ARG A N 1
ATOM 514 C CA . ARG A 1 65 ? -44.137 10.391 63.324 1.00 91.56 65 ARG A CA 1
ATOM 515 C C . ARG A 1 65 ? -43.538 9.293 62.459 1.00 91.56 65 ARG A C 1
ATOM 517 O O . ARG A 1 65 ? -42.356 9.016 62.608 1.00 91.56 65 ARG A O 1
ATOM 524 N N . ALA A 1 66 ? -44.319 8.697 61.557 1.00 91.31 66 ALA A N 1
ATOM 525 C CA . ALA A 1 66 ? -43.833 7.650 60.659 1.00 91.31 66 ALA A CA 1
ATOM 526 C C . ALA A 1 66 ? -42.777 8.196 59.692 1.00 91.31 66 ALA A C 1
ATOM 528 O O . ALA A 1 66 ? -41.721 7.588 59.553 1.00 91.31 66 ALA A O 1
ATOM 529 N N . PHE A 1 67 ? -43.021 9.371 59.099 1.00 91.19 67 PHE A N 1
ATOM 530 C CA . PHE A 1 67 ? -42.034 10.049 58.252 1.00 91.19 67 PHE A CA 1
ATOM 531 C C . PHE A 1 67 ? -40.750 10.374 59.013 1.00 91.19 67 PHE A C 1
ATOM 533 O O . PHE A 1 67 ? -39.669 10.041 58.538 1.00 91.19 67 PHE A O 1
ATOM 540 N N . LYS A 1 68 ? -40.867 10.952 60.217 1.00 93.38 68 LYS A N 1
ATOM 541 C CA . LYS A 1 68 ? -39.708 11.269 61.057 1.00 93.38 68 LYS A CA 1
ATOM 542 C C . LYS A 1 68 ? -38.895 10.020 61.411 1.00 93.38 68 LYS A C 1
ATOM 544 O O . LYS A 1 68 ? -37.678 10.032 61.274 1.00 93.38 68 LYS A O 1
ATOM 549 N N . MET A 1 69 ? -39.558 8.949 61.850 1.00 94.44 69 MET A N 1
ATOM 550 C CA . MET A 1 69 ? -38.879 7.698 62.197 1.00 94.44 69 MET A CA 1
ATOM 551 C C . MET A 1 69 ? -38.226 7.061 60.968 1.00 94.44 69 MET A C 1
ATOM 553 O O . MET A 1 69 ? -37.070 6.666 61.034 1.00 94.44 69 MET A O 1
ATOM 557 N N . LEU A 1 70 ? -38.918 7.028 59.824 1.00 94.56 70 LEU A N 1
ATOM 558 C CA . LEU A 1 70 ? -38.355 6.535 58.567 1.00 94.56 70 LEU A CA 1
ATOM 559 C C . LEU A 1 70 ? -37.102 7.322 58.157 1.00 94.56 70 LEU A C 1
ATOM 561 O O . LEU A 1 70 ? -36.097 6.717 57.795 1.00 94.56 70 LEU A O 1
ATOM 565 N N . GLU A 1 71 ? -37.145 8.653 58.236 1.00 93.88 71 GLU A N 1
ATOM 566 C CA . GLU A 1 71 ? -36.011 9.530 57.928 1.00 93.88 71 GLU A CA 1
ATOM 567 C C . GLU A 1 71 ? -34.824 9.279 58.875 1.00 93.88 71 GLU A C 1
ATOM 569 O O . GLU A 1 71 ? -33.699 9.067 58.417 1.00 93.88 71 GLU A O 1
ATOM 574 N N . GLU A 1 72 ? -35.064 9.232 60.189 1.00 94.25 72 GLU A N 1
ATOM 575 C CA . GLU A 1 72 ? -34.030 8.977 61.200 1.00 94.25 72 GLU A CA 1
ATOM 576 C C . GLU A 1 72 ? -33.408 7.577 61.054 1.00 94.25 72 GLU A C 1
ATOM 578 O O . GLU A 1 72 ? -32.180 7.435 61.091 1.00 94.25 72 GLU A O 1
ATOM 583 N N . THR A 1 73 ? -34.226 6.541 60.846 1.00 94.44 73 THR A N 1
ATOM 584 C CA . THR A 1 73 ? -33.754 5.167 60.640 1.00 94.44 73 THR A CA 1
ATOM 585 C C . THR A 1 73 ? -32.979 5.040 59.331 1.00 94.44 73 THR A C 1
ATOM 587 O O . THR A 1 73 ? -31.904 4.442 59.339 1.00 94.44 73 THR A O 1
ATOM 590 N N . ASN A 1 74 ? -33.448 5.643 58.231 1.00 92.81 74 ASN A N 1
ATOM 591 C CA . ASN A 1 74 ? -32.726 5.642 56.954 1.00 92.81 74 ASN A CA 1
ATOM 592 C C . ASN A 1 74 ? -31.386 6.374 57.058 1.00 92.81 74 ASN A C 1
ATOM 594 O O . ASN A 1 74 ? -30.386 5.884 56.538 1.00 92.81 74 ASN A O 1
ATOM 598 N N . LYS A 1 75 ? -31.324 7.493 57.790 1.00 92.88 75 LYS A N 1
ATOM 599 C CA . LYS A 1 75 ? -30.064 8.201 58.053 1.00 92.88 75 LYS A CA 1
ATOM 600 C C . LYS A 1 75 ? -29.077 7.334 58.835 1.00 92.88 75 LYS A C 1
ATOM 602 O O . LYS A 1 75 ? -27.902 7.275 58.493 1.00 92.88 75 LYS A O 1
ATOM 607 N N . ARG A 1 76 ? -29.536 6.626 59.871 1.00 92.81 76 ARG A N 1
ATOM 608 C CA . ARG A 1 76 ? -28.684 5.686 60.621 1.00 92.81 76 ARG A CA 1
ATOM 609 C C . ARG A 1 76 ? -28.246 4.503 59.761 1.00 92.81 76 ARG A C 1
ATOM 611 O O . ARG A 1 76 ? -27.093 4.098 59.849 1.00 92.81 76 ARG A O 1
ATOM 618 N N . LEU A 1 77 ? -29.147 3.958 58.943 1.00 90.19 77 LEU A N 1
ATOM 619 C CA . LEU A 1 77 ? -28.853 2.858 58.026 1.00 90.19 77 LEU A CA 1
ATOM 620 C C . LEU A 1 77 ? -27.795 3.271 56.995 1.00 90.19 77 LEU A C 1
ATOM 622 O O . LEU A 1 77 ? -26.873 2.503 56.738 1.00 90.19 77 LEU A O 1
ATOM 626 N N . TYR A 1 78 ? -27.887 4.497 56.475 1.00 89.56 78 TYR A N 1
ATOM 627 C CA . TYR A 1 78 ? -26.882 5.097 55.602 1.00 89.56 78 TYR A CA 1
ATOM 628 C C . TYR A 1 78 ? -25.504 5.145 56.278 1.00 89.56 78 TYR A C 1
ATOM 630 O O . TYR A 1 78 ? -24.555 4.604 55.724 1.00 89.56 78 TYR A O 1
ATOM 638 N N . GLU A 1 79 ? -25.395 5.693 57.495 1.00 88.88 79 GLU A N 1
ATOM 639 C CA . GLU A 1 79 ? -24.111 5.777 58.217 1.00 88.88 79 GLU A CA 1
ATOM 640 C C . GLU A 1 79 ? -23.530 4.404 58.594 1.00 88.88 79 GLU A C 1
ATOM 642 O O . GLU A 1 79 ? -22.318 4.221 58.565 1.00 88.88 79 GLU A O 1
ATOM 647 N N . VAL A 1 80 ? -24.374 3.426 58.942 1.00 88.81 80 VAL A N 1
ATOM 648 C CA . VAL A 1 80 ? -23.926 2.064 59.296 1.00 88.81 80 VAL A CA 1
ATOM 649 C C . VAL A 1 80 ? -23.409 1.300 58.077 1.00 88.81 80 VAL A C 1
ATOM 651 O O . VAL A 1 80 ? -22.456 0.533 58.199 1.00 88.81 80 VAL A O 1
ATOM 654 N N . ASN A 1 81 ? -24.029 1.501 56.914 1.00 87.50 81 ASN A N 1
ATOM 655 C CA . ASN A 1 81 ? -23.626 0.854 55.665 1.00 87.50 81 ASN A CA 1
ATOM 656 C C . ASN A 1 81 ? -22.537 1.627 54.910 1.00 87.50 81 ASN A C 1
ATOM 658 O O . ASN A 1 81 ? -22.032 1.117 53.910 1.00 87.50 81 ASN A O 1
ATOM 662 N N . ARG A 1 82 ? -22.186 2.832 55.378 1.00 89.88 82 ARG A N 1
ATOM 663 C CA . ARG A 1 82 ? -21.204 3.702 54.740 1.00 89.88 82 ARG A CA 1
ATOM 664 C C . ARG A 1 82 ? -19.877 2.987 54.572 1.00 89.88 82 ARG A C 1
ATOM 666 O O . ARG A 1 82 ? -19.292 2.483 55.531 1.00 89.88 82 ARG A O 1
ATOM 673 N N . GLU A 1 83 ? -19.379 3.022 53.348 1.00 90.69 83 GLU A N 1
ATOM 674 C CA . GLU A 1 83 ? -18.047 2.550 53.020 1.00 90.69 83 GLU A CA 1
ATOM 675 C C . GLU A 1 83 ? -17.144 3.675 52.511 1.00 90.69 83 GLU A C 1
ATOM 677 O O . GLU A 1 83 ? -17.569 4.821 52.349 1.00 90.69 83 GLU A O 1
ATOM 682 N N . SER A 1 84 ? -15.870 3.347 52.306 1.00 90.50 84 SER A N 1
ATOM 683 C CA . SER A 1 84 ? -14.847 4.279 51.813 1.00 90.50 84 SER A CA 1
ATOM 684 C C . SER A 1 84 ? -14.110 3.762 50.578 1.00 90.50 84 SER A C 1
ATOM 686 O O . SER A 1 84 ? -13.113 4.364 50.185 1.00 90.50 84 SER A O 1
ATOM 688 N N . ASN A 1 85 ? -14.532 2.629 50.006 1.00 91.31 85 ASN A N 1
ATOM 689 C CA . ASN A 1 85 ? -13.949 2.151 48.757 1.00 91.31 85 ASN A CA 1
ATOM 690 C C . ASN A 1 85 ? -14.618 2.882 47.598 1.00 91.31 85 ASN A C 1
ATOM 692 O O . ASN A 1 85 ? -15.819 3.127 47.638 1.00 91.31 85 ASN A O 1
ATOM 696 N N . SER A 1 86 ? -13.835 3.224 46.580 1.00 94.00 86 SER A N 1
ATOM 697 C CA . SER A 1 86 ? -14.385 3.782 45.350 1.00 94.00 86 SER A CA 1
ATOM 698 C C . SER A 1 86 ? -14.785 2.668 44.372 1.00 94.00 86 SER A C 1
ATOM 700 O O . SER A 1 86 ? -14.137 1.615 44.367 1.00 94.00 86 SER A O 1
ATOM 702 N N . PRO A 1 87 ? -15.756 2.927 43.478 1.00 96.50 87 PRO A N 1
ATOM 703 C CA . PRO A 1 87 ? -16.151 1.986 42.432 1.00 96.50 87 PRO A CA 1
ATOM 704 C C . PRO A 1 87 ? -14.975 1.550 41.543 1.00 96.50 87 PRO A C 1
ATOM 706 O O . PRO A 1 87 ? -14.192 2.383 41.084 1.00 96.50 87 PRO A O 1
ATOM 709 N N . GLU A 1 88 ? -14.851 0.261 41.229 1.00 96.62 88 GLU A N 1
ATOM 710 C CA . GLU A 1 88 ? -13.803 -0.249 40.329 1.00 96.62 88 GLU A CA 1
ATOM 711 C C . GLU A 1 88 ? -14.330 -0.327 38.884 1.00 96.62 88 GLU A C 1
ATOM 713 O O . GLU A 1 88 ? -15.239 -1.103 38.595 1.00 96.62 88 GLU A O 1
ATOM 718 N N . ILE A 1 89 ? -13.755 0.453 37.960 1.00 95.69 89 ILE A N 1
ATOM 719 C CA . ILE A 1 89 ? -14.179 0.515 36.547 1.00 95.69 89 ILE A CA 1
ATOM 720 C C . ILE A 1 89 ? -13.335 -0.442 35.695 1.00 95.69 89 ILE A C 1
ATOM 722 O O . ILE A 1 89 ? -12.109 -0.429 35.772 1.00 95.69 89 ILE A O 1
ATOM 726 N N . SER A 1 90 ? -13.979 -1.229 34.834 1.00 94.81 90 SER A N 1
ATOM 727 C CA . SER A 1 90 ? -13.332 -2.081 33.828 1.00 94.81 90 SER A CA 1
ATOM 728 C C . SER A 1 90 ? -13.969 -1.867 32.455 1.00 94.81 90 SER A C 1
ATOM 730 O O . SER A 1 90 ? -15.127 -2.226 32.254 1.00 94.81 90 SER A O 1
ATOM 732 N N . LEU A 1 91 ? -13.230 -1.295 31.499 1.00 95.31 91 LEU A N 1
ATOM 733 C CA . LEU A 1 91 ? -13.723 -1.098 30.130 1.00 95.31 91 LEU A CA 1
ATOM 734 C C . LEU A 1 91 ? -13.621 -2.378 29.297 1.00 95.31 91 LEU A C 1
ATOM 736 O O . LEU A 1 91 ? -12.600 -3.063 29.312 1.00 95.31 91 LEU A O 1
ATOM 740 N N . THR A 1 92 ? -14.672 -2.654 28.528 1.00 93.62 92 THR A N 1
ATOM 741 C CA . THR A 1 92 ? -14.692 -3.674 27.470 1.00 93.62 92 THR A CA 1
ATOM 742 C C . THR A 1 92 ? -14.461 -3.056 26.093 1.00 93.62 92 THR A C 1
ATOM 744 O O . THR A 1 92 ? -13.831 -3.681 25.244 1.00 93.62 92 THR A O 1
ATOM 747 N N . ASN A 1 93 ? -14.926 -1.822 25.876 1.00 92.69 93 ASN A N 1
ATOM 748 C CA . ASN A 1 93 ? -14.675 -1.046 24.666 1.00 92.69 93 ASN A CA 1
ATOM 749 C C . ASN A 1 93 ? -14.664 0.459 24.998 1.00 92.69 93 ASN A C 1
ATOM 751 O O . ASN A 1 93 ? -15.538 0.898 25.744 1.00 92.69 93 ASN A O 1
ATOM 755 N N . PRO A 1 94 ? -13.742 1.269 24.450 1.00 91.94 94 PRO A N 1
ATOM 756 C CA . PRO A 1 94 ? -12.538 0.866 23.718 1.00 91.94 94 PRO A CA 1
ATOM 757 C C . PRO A 1 94 ? -11.539 0.112 24.613 1.00 91.94 94 PRO A C 1
ATOM 759 O O . PRO A 1 94 ? -11.555 0.243 25.836 1.00 91.94 94 PRO A O 1
ATOM 762 N N . VAL A 1 95 ? -10.665 -0.687 23.996 1.00 88.25 95 VAL A N 1
ATOM 763 C CA . VAL A 1 95 ? -9.581 -1.380 24.708 1.00 88.25 95 VAL A CA 1
ATOM 764 C C . VAL A 1 95 ? -8.547 -0.353 25.176 1.00 88.25 95 VAL A C 1
ATOM 766 O O . VAL A 1 95 ? -8.114 0.500 24.402 1.00 88.25 95 VAL A O 1
ATOM 769 N N . ILE A 1 96 ? -8.152 -0.441 26.446 1.00 90.38 96 ILE A N 1
ATOM 770 C CA . ILE A 1 96 ? -7.175 0.463 27.058 1.00 90.38 96 ILE A CA 1
ATOM 771 C C . ILE A 1 96 ? -5.760 -0.083 26.842 1.00 90.38 96 ILE A C 1
ATOM 773 O O . ILE A 1 96 ? -5.477 -1.235 27.172 1.00 90.38 96 ILE A O 1
ATOM 777 N N . ALA A 1 97 ? -4.853 0.766 26.361 1.00 83.50 97 ALA A N 1
ATOM 778 C CA . ALA A 1 97 ? -3.422 0.493 26.280 1.00 83.50 97 ALA A CA 1
ATOM 779 C C . ALA A 1 97 ? -2.659 1.500 27.156 1.00 83.50 97 ALA A C 1
ATOM 781 O O . ALA A 1 97 ? -2.322 2.601 26.721 1.00 83.50 97 ALA A O 1
ATOM 782 N N . GLY A 1 98 ? -2.406 1.133 28.416 1.00 86.62 98 GLY A N 1
ATOM 783 C CA . GLY A 1 98 ? -1.798 2.037 29.398 1.00 86.62 98 GLY A CA 1
ATOM 784 C C . GLY A 1 98 ? -2.770 3.137 29.828 1.00 86.62 98 GLY A C 1
ATOM 785 O O . GLY A 1 98 ? -3.779 2.848 30.462 1.00 86.62 98 GLY A O 1
ATOM 786 N N . ASP A 1 99 ? -2.463 4.386 29.488 1.00 89.38 99 ASP A N 1
ATOM 787 C CA . ASP A 1 99 ? -3.283 5.577 29.744 1.00 89.38 99 ASP A CA 1
ATOM 788 C C . ASP A 1 99 ? -4.020 6.080 28.490 1.00 89.38 99 ASP A C 1
ATOM 790 O O . ASP A 1 99 ? -4.550 7.194 28.478 1.00 89.38 99 ASP A O 1
ATOM 794 N N . LYS A 1 100 ? -4.056 5.270 27.423 1.00 93.50 100 LYS A N 1
ATOM 795 C CA . LYS A 1 100 ? -4.567 5.677 26.110 1.00 93.50 100 LYS A CA 1
ATOM 796 C C . LYS A 1 100 ? -5.623 4.731 25.573 1.00 93.50 100 LYS A C 1
ATOM 798 O O . LYS A 1 100 ? -5.646 3.539 25.886 1.00 93.50 100 LYS A O 1
ATOM 803 N N . VAL A 1 101 ? -6.449 5.283 24.695 1.00 93.06 101 VAL A N 1
ATOM 804 C CA . VAL A 1 101 ? -7.367 4.547 23.830 1.00 93.06 101 VAL A CA 1
ATOM 805 C C . VAL A 1 101 ? -7.085 4.935 22.388 1.00 93.06 101 VAL A C 1
ATOM 807 O O . VAL A 1 101 ? -6.989 6.117 22.053 1.00 93.06 101 VAL A O 1
ATOM 810 N N . GLU A 1 102 ? -6.920 3.933 21.533 1.00 90.50 102 GLU A N 1
ATOM 811 C CA . GLU A 1 102 ? -6.754 4.155 20.102 1.00 90.50 102 GLU A CA 1
ATOM 812 C C . GLU A 1 102 ? -8.125 4.167 19.438 1.00 90.50 102 GLU A C 1
ATOM 814 O O . GLU A 1 102 ? -8.920 3.236 19.578 1.00 90.50 102 GLU A O 1
ATOM 819 N N . ILE A 1 103 ? -8.421 5.264 18.750 1.00 91.62 103 ILE A N 1
ATOM 820 C CA . ILE A 1 103 ? -9.686 5.460 18.053 1.00 91.62 103 ILE A CA 1
ATOM 821 C C . ILE A 1 103 ? -9.376 5.809 16.607 1.00 91.62 103 ILE A C 1
ATOM 823 O O . ILE A 1 103 ? -8.521 6.653 16.333 1.00 91.62 103 ILE A O 1
ATOM 827 N N . ARG A 1 104 ? -10.117 5.192 15.686 1.00 90.31 104 ARG A N 1
ATOM 828 C CA . ARG A 1 104 ? -10.017 5.469 14.254 1.00 90.31 104 ARG A CA 1
ATOM 829 C C . ARG A 1 104 ? -10.079 6.979 13.979 1.00 90.31 104 ARG A C 1
ATOM 831 O O . ARG A 1 104 ? -10.941 7.675 14.529 1.00 90.31 104 ARG A O 1
ATOM 838 N N . GLY A 1 105 ? -9.153 7.487 13.164 1.00 89.50 105 GLY A N 1
ATOM 839 C CA . GLY A 1 105 ? -8.937 8.926 12.971 1.00 89.50 105 GLY A CA 1
ATOM 840 C C . GLY A 1 105 ? -10.153 9.712 12.469 1.00 89.50 105 GLY A C 1
ATOM 841 O O . GLY A 1 105 ? -10.353 10.851 12.878 1.00 89.50 105 GLY A O 1
ATOM 842 N N . ASP A 1 106 ? -11.005 9.092 11.655 1.00 89.31 106 ASP A N 1
ATOM 843 C CA . ASP A 1 106 ? -12.234 9.674 11.096 1.00 89.31 106 ASP A CA 1
ATOM 844 C C . ASP A 1 106 ? -13.475 9.493 11.996 1.00 89.31 106 ASP A C 1
ATOM 846 O O . ASP A 1 106 ? -14.560 9.992 11.676 1.00 89.31 106 ASP A O 1
ATOM 850 N N . SER A 1 107 ? -13.344 8.795 13.131 1.00 91.69 107 SER A N 1
ATOM 851 C CA . SER A 1 107 ? -14.486 8.491 13.989 1.00 91.69 107 SER A CA 1
ATOM 852 C C . SER A 1 107 ? -14.907 9.694 14.826 1.00 91.69 107 SER A C 1
ATOM 854 O O . SER A 1 107 ? -14.181 10.157 15.705 1.00 91.69 107 SER A O 1
ATOM 856 N N . ARG A 1 108 ? -16.137 10.163 14.628 1.00 93.88 108 ARG A N 1
ATOM 857 C CA . ARG A 1 108 ? -16.727 11.242 15.442 1.00 93.88 108 ARG A CA 1
ATOM 858 C C . ARG A 1 108 ? -17.348 10.750 16.739 1.00 93.88 108 ARG A C 1
ATOM 860 O O . ARG A 1 108 ? -17.626 11.541 17.628 1.00 93.88 108 ARG A O 1
ATOM 867 N N . LYS A 1 109 ? -17.587 9.443 16.846 1.00 94.44 109 LYS A N 1
ATOM 868 C CA . LYS A 1 109 ? -18.213 8.830 18.016 1.00 94.44 109 LYS A CA 1
ATOM 869 C C . LYS A 1 109 ? -17.450 7.599 18.476 1.00 94.44 109 LYS A C 1
ATOM 871 O O . LYS A 1 109 ? -16.764 6.956 17.684 1.00 94.44 109 LYS A O 1
ATOM 876 N N . VAL A 1 110 ? -17.586 7.250 19.746 1.00 94.62 110 VAL A N 1
ATOM 877 C CA . VAL A 1 110 ? -17.041 6.012 20.307 1.00 94.62 110 VAL A CA 1
ATOM 878 C C . VAL A 1 110 ? -18.059 5.366 21.229 1.00 94.62 110 VAL A C 1
ATOM 880 O O . VAL A 1 110 ? -18.698 6.032 22.042 1.00 94.62 110 VAL A O 1
ATOM 883 N N . ILE A 1 111 ? -18.211 4.050 21.097 1.00 95.69 111 ILE A N 1
ATOM 884 C CA . ILE A 1 111 ? -18.981 3.259 22.052 1.00 95.69 111 ILE A CA 1
ATOM 885 C C . ILE A 1 111 ? -18.081 3.000 23.254 1.00 95.69 111 ILE A C 1
ATOM 887 O O . ILE A 1 111 ? -17.038 2.366 23.116 1.00 95.69 111 ILE A O 1
ATOM 891 N N . VAL A 1 112 ? -18.494 3.478 24.417 1.00 96.56 112 VAL A N 1
ATOM 892 C CA . VAL A 1 112 ? -17.835 3.234 25.693 1.00 96.56 112 VAL A CA 1
ATOM 893 C C . VAL A 1 112 ? -18.697 2.256 26.472 1.00 96.56 112 VAL A C 1
ATOM 895 O O . VAL A 1 112 ? -19.842 2.565 26.799 1.00 96.56 112 VAL A O 1
ATOM 898 N N . SER A 1 113 ? -18.167 1.071 26.736 1.00 96.94 113 SER A N 1
ATOM 899 C CA . SER A 1 113 ? -18.849 0.021 27.479 1.00 96.94 113 SER A CA 1
ATOM 900 C C . SER A 1 113 ? -17.912 -0.645 28.467 1.00 96.94 113 SER A C 1
ATOM 902 O O . SER A 1 113 ? -16.694 -0.694 28.267 1.00 96.94 113 SER A O 1
ATOM 904 N N . GLY A 1 114 ? -18.487 -1.188 29.529 1.00 96.38 114 GLY A N 1
ATOM 905 C CA . GLY A 1 114 ? -17.723 -1.846 30.569 1.00 96.38 114 GLY A CA 1
ATOM 906 C C . GLY A 1 114 ? -18.574 -2.243 31.757 1.00 96.38 114 GLY A C 1
ATOM 907 O O . GLY A 1 114 ? -19.799 -2.099 31.752 1.00 96.38 114 GLY A O 1
ATOM 908 N N . ASN A 1 115 ? -17.874 -2.711 32.782 1.00 96.75 115 ASN A N 1
ATOM 909 C CA . ASN A 1 115 ? -18.459 -3.153 34.030 1.00 96.75 115 ASN A CA 1
ATOM 910 C C . ASN A 1 115 ? -17.872 -2.323 35.174 1.00 96.75 115 ASN A C 1
ATOM 912 O O . ASN A 1 115 ? -16.691 -1.965 35.165 1.00 96.75 115 ASN A O 1
ATOM 916 N N . ILE A 1 116 ? -18.695 -2.029 36.170 1.00 97.62 116 ILE A N 1
ATOM 917 C CA . ILE A 1 116 ? -18.318 -1.335 37.394 1.00 97.62 116 ILE A CA 1
ATOM 918 C C . ILE A 1 116 ? -18.600 -2.284 38.548 1.00 97.62 116 ILE A C 1
ATOM 920 O O . ILE A 1 116 ? -19.728 -2.743 38.742 1.00 97.62 116 ILE A O 1
ATOM 924 N N . LYS A 1 117 ? -17.568 -2.586 39.323 1.00 96.88 117 LYS A N 1
ATOM 925 C CA . LYS A 1 117 ? -17.696 -3.373 40.540 1.00 96.88 117 LYS A CA 1
ATOM 926 C C . LYS A 1 117 ? -17.838 -2.419 41.715 1.00 96.88 117 LYS A C 1
ATOM 928 O O . LYS A 1 117 ? -16.902 -1.704 42.059 1.00 96.88 117 LYS A O 1
ATOM 933 N N . GLU A 1 118 ? -19.022 -2.434 42.309 1.00 95.12 118 GLU A N 1
ATOM 934 C CA . GLU A 1 118 ? -19.392 -1.595 43.441 1.00 95.12 118 GLU A CA 1
ATOM 935 C C . GLU A 1 118 ? -20.311 -2.397 44.371 1.00 95.12 118 GLU A C 1
ATOM 937 O O . GLU A 1 118 ? -21.189 -3.142 43.920 1.00 95.12 118 GLU A O 1
ATOM 942 N N . LYS A 1 119 ? -20.061 -2.314 45.680 1.00 91.25 119 LYS A N 1
ATOM 943 C CA . LYS A 1 119 ? -20.831 -3.044 46.690 1.00 91.25 119 LYS A CA 1
ATOM 944 C C . LYS A 1 119 ? -22.112 -2.288 47.035 1.00 91.25 119 LYS A C 1
ATOM 946 O O . LYS A 1 119 ? -23.158 -2.922 47.218 1.00 91.25 119 LYS A O 1
ATOM 951 N N . SER A 1 120 ? -22.010 -0.969 47.143 1.00 92.06 120 SER A N 1
ATOM 952 C CA . SER A 1 120 ? -23.115 -0.052 47.377 1.00 92.06 120 SER A CA 1
ATOM 953 C C . SER A 1 120 ? -23.917 0.230 46.093 1.00 92.06 120 SER A C 1
ATOM 955 O O . SER A 1 120 ? -23.703 -0.375 45.036 1.00 92.06 120 SER A O 1
ATOM 957 N N . GLU A 1 121 ? -24.938 1.080 46.201 1.00 93.00 121 GLU A N 1
ATOM 958 C CA . GLU A 1 121 ? -25.664 1.561 45.024 1.00 93.00 121 GLU A CA 1
ATOM 959 C C . GLU A 1 121 ? -24.850 2.655 44.325 1.00 93.00 121 GLU A C 1
ATOM 961 O O . GLU A 1 121 ? -24.203 3.477 44.980 1.00 93.00 121 GLU A O 1
ATOM 966 N N . LEU A 1 122 ? -24.885 2.682 42.992 1.00 95.69 122 LEU A N 1
ATOM 967 C CA . LEU A 1 122 ? -24.292 3.786 42.244 1.00 95.69 122 LEU A CA 1
ATOM 968 C C . LEU A 1 122 ? -25.182 5.025 42.342 1.00 95.69 122 LEU A C 1
ATOM 970 O O . LEU A 1 122 ? -26.407 4.946 42.284 1.00 95.69 122 LEU A O 1
ATOM 974 N N . LYS A 1 123 ? -24.544 6.185 42.488 1.00 95.88 123 LYS A N 1
ATOM 975 C CA . LYS A 1 123 ? -25.207 7.489 42.461 1.00 95.88 123 LYS A CA 1
ATOM 976 C C . LYS A 1 123 ? -25.204 8.072 41.057 1.00 95.88 123 LYS A C 1
ATOM 978 O O . LYS A 1 123 ? -26.228 8.577 40.613 1.00 95.88 123 LYS A O 1
ATOM 983 N N . SER A 1 124 ? -24.073 8.008 40.356 1.00 97.38 124 SER A N 1
ATOM 984 C CA . SER A 1 124 ? -23.949 8.548 38.999 1.00 97.38 124 SER A CA 1
ATOM 985 C C . SER A 1 124 ? -22.802 7.913 38.220 1.00 97.38 124 SER A C 1
ATOM 987 O O . SER A 1 124 ? -21.748 7.619 38.784 1.00 97.38 124 SER A O 1
ATOM 989 N N . LEU A 1 125 ? -22.983 7.815 36.905 1.00 98.06 125 LEU A N 1
ATOM 990 C CA . LEU A 1 125 ? -21.939 7.544 35.921 1.00 98.06 125 LEU A CA 1
ATOM 991 C C . LEU A 1 125 ? -21.954 8.693 34.910 1.00 98.06 125 LEU A C 1
ATOM 993 O O . LEU A 1 125 ? -22.969 8.939 34.260 1.00 98.06 125 LEU A O 1
ATOM 997 N N . VAL A 1 126 ? -20.833 9.391 34.772 1.00 97.69 126 VAL A N 1
ATOM 998 C CA . VAL A 1 126 ? -20.680 10.527 33.862 1.00 97.69 126 VAL A CA 1
ATOM 999 C C . VAL A 1 126 ? -19.533 10.239 32.906 1.00 97.69 126 VAL A C 1
ATOM 1001 O O . VAL A 1 126 ? -18.416 9.962 33.335 1.00 97.69 126 VAL A O 1
ATOM 1004 N N . ILE A 1 127 ? -19.794 10.327 31.603 1.00 96.75 127 ILE A N 1
ATOM 1005 C CA . ILE A 1 127 ? -18.799 10.112 30.550 1.00 96.75 127 ILE A CA 1
ATOM 1006 C C . ILE A 1 127 ? -18.711 11.377 29.696 1.00 96.75 127 ILE A C 1
ATOM 1008 O O . ILE A 1 127 ? -19.708 11.825 29.131 1.00 96.75 127 ILE A O 1
ATOM 1012 N N . ASN A 1 128 ? -17.524 11.985 29.630 1.00 93.75 128 ASN A N 1
ATOM 1013 C CA . ASN A 1 128 ? -17.273 13.279 28.978 1.00 93.75 128 ASN A CA 1
ATOM 1014 C C . ASN A 1 128 ? -18.275 14.379 29.386 1.00 93.75 128 ASN A C 1
ATOM 1016 O O . ASN A 1 128 ? -18.725 15.169 28.562 1.00 93.75 128 ASN A O 1
ATOM 1020 N N . GLY A 1 129 ? -18.638 14.421 30.672 1.00 91.06 129 GLY A N 1
ATOM 1021 C CA . GLY A 1 129 ? -19.574 15.407 31.225 1.00 91.06 129 GLY A CA 1
ATOM 1022 C C . GLY A 1 129 ? -21.058 15.085 31.016 1.00 91.06 129 GLY A C 1
ATOM 1023 O O . GLY A 1 129 ? -21.898 15.804 31.551 1.00 91.06 129 GLY A O 1
ATOM 1024 N N . ASN A 1 130 ? -21.392 14.005 30.302 1.00 92.94 130 ASN A N 1
ATOM 1025 C CA . ASN A 1 130 ? -22.769 13.564 30.091 1.00 92.94 130 ASN A CA 1
ATOM 1026 C C . ASN A 1 130 ? -23.121 12.390 31.007 1.00 92.94 130 ASN A C 1
ATOM 1028 O O . ASN A 1 130 ? -22.373 11.414 31.095 1.00 92.94 130 ASN A O 1
ATOM 1032 N N . GLU A 1 131 ? -24.281 12.460 31.653 1.00 96.12 131 GLU A N 1
ATOM 1033 C CA . GLU A 1 131 ? -24.815 11.351 32.444 1.00 96.12 131 GLU A CA 1
ATOM 1034 C C . GLU A 1 131 ? -25.090 10.135 31.545 1.00 96.12 131 GLU A C 1
ATOM 1036 O O . GLU A 1 131 ? -25.608 10.262 30.433 1.00 96.12 131 GLU A O 1
ATOM 1041 N N . SER A 1 132 ? -24.684 8.956 32.006 1.00 96.38 132 SER A N 1
ATOM 1042 C CA . SER A 1 132 ? -24.772 7.697 31.272 1.00 96.38 132 SER A CA 1
ATOM 1043 C C . SER A 1 132 ? -25.583 6.673 32.053 1.00 96.38 132 SER A C 1
ATOM 1045 O O . SER A 1 132 ? -25.521 6.611 33.280 1.00 96.38 132 SER A O 1
ATOM 1047 N N . LEU A 1 133 ? -26.339 5.860 31.318 1.00 96.56 133 LEU A N 1
ATOM 1048 C CA . LEU A 1 133 ? -27.160 4.801 31.891 1.00 96.56 133 LEU A CA 1
ATOM 1049 C C . LEU A 1 133 ? -26.297 3.601 32.286 1.00 96.56 133 LEU A C 1
ATOM 1051 O O . LEU A 1 133 ? -25.311 3.279 31.620 1.00 96.56 133 LEU A O 1
ATOM 1055 N N . TYR A 1 134 ? -26.713 2.934 33.354 1.00 96.81 134 TYR A N 1
ATOM 1056 C CA . TYR A 1 134 ? -26.114 1.708 33.856 1.00 96.81 134 TYR A CA 1
ATOM 1057 C C . TYR A 1 134 ? -27.200 0.814 34.455 1.00 96.81 134 TYR A C 1
ATOM 1059 O O . TYR A 1 134 ? -28.225 1.302 34.934 1.00 96.81 134 TYR A O 1
ATOM 1067 N N . GLU A 1 135 ? -26.968 -0.494 34.450 1.00 96.12 135 GLU A N 1
ATOM 1068 C CA . GLU A 1 135 ? -27.874 -1.485 35.031 1.00 96.12 135 GLU A CA 1
ATOM 1069 C C . GLU A 1 135 ? -27.093 -2.480 35.884 1.00 96.12 135 GLU A C 1
ATOM 1071 O O . GLU A 1 135 ? -25.968 -2.841 35.553 1.00 96.12 135 GLU A O 1
ATOM 1076 N N . ARG A 1 136 ? -27.679 -2.931 36.998 1.00 95.31 136 ARG A N 1
ATOM 1077 C CA . ARG A 1 136 ? -27.048 -3.933 37.862 1.00 95.31 136 ARG A CA 1
ATOM 1078 C C . ARG A 1 136 ? -27.376 -5.339 37.366 1.00 95.31 136 ARG A C 1
ATOM 1080 O O . ARG A 1 136 ? -28.536 -5.751 37.394 1.00 95.31 136 ARG A O 1
ATOM 1087 N N . GLY A 1 137 ? -26.353 -6.070 36.943 1.00 90.12 137 GLY A N 1
ATOM 1088 C CA . GLY A 1 137 ? -26.444 -7.457 36.513 1.00 90.12 137 GLY A CA 1
ATOM 1089 C C . GLY A 1 137 ? -26.698 -8.433 37.665 1.00 90.12 137 GLY A C 1
ATOM 1090 O O . GLY A 1 137 ? -26.500 -8.135 38.847 1.00 90.12 137 GLY A O 1
ATOM 1091 N N . ASN A 1 138 ? -27.109 -9.655 37.313 1.00 89.94 138 ASN A N 1
ATOM 1092 C CA . ASN A 1 138 ? -27.330 -10.745 38.276 1.00 89.94 138 ASN A CA 1
ATOM 1093 C C . ASN A 1 138 ? -26.033 -11.235 38.947 1.00 89.94 138 ASN A C 1
ATOM 1095 O O . ASN A 1 138 ? -26.086 -11.917 39.970 1.00 89.94 138 ASN A O 1
ATOM 1099 N N . ASP A 1 139 ? -24.881 -10.923 38.359 1.00 90.06 139 ASP A N 1
ATOM 1100 C CA . ASP A 1 139 ? -23.544 -11.194 38.891 1.00 90.06 139 ASP A CA 1
ATOM 1101 C C . ASP A 1 139 ? -23.089 -10.150 39.930 1.00 90.06 139 ASP A C 1
ATOM 1103 O O . ASP A 1 139 ? -22.038 -10.310 40.553 1.00 90.06 139 ASP A O 1
ATOM 1107 N N . GLY A 1 140 ? -23.899 -9.111 40.156 1.00 88.81 140 GLY A N 1
ATOM 1108 C CA . GLY A 1 140 ? -23.640 -8.038 41.109 1.00 88.81 140 GLY A CA 1
ATOM 1109 C C . GLY A 1 140 ? -22.789 -6.893 40.559 1.00 88.81 140 GLY A C 1
ATOM 1110 O O . GLY A 1 140 ? -22.544 -5.950 41.313 1.00 88.81 140 GLY A O 1
ATOM 1111 N N . LEU A 1 141 ? -22.369 -6.944 39.290 1.00 95.56 141 LEU A N 1
ATOM 1112 C CA . LEU A 1 141 ? -21.666 -5.857 38.607 1.00 95.56 141 LEU A CA 1
ATOM 1113 C C . LEU A 1 141 ? -22.668 -4.895 37.964 1.00 95.56 141 LEU A C 1
ATOM 1115 O O . LEU A 1 141 ? -23.753 -5.302 37.558 1.00 95.56 141 LEU A O 1
ATOM 1119 N N . TYR A 1 142 ? -22.310 -3.619 37.849 1.00 97.44 142 TYR A N 1
ATOM 1120 C CA . TYR A 1 142 ? -23.058 -2.688 37.007 1.00 97.44 142 TYR A CA 1
ATOM 1121 C C . TYR A 1 142 ? -22.489 -2.709 35.596 1.00 97.44 142 TYR A C 1
ATOM 1123 O O . TYR A 1 142 ? -21.282 -2.582 35.423 1.00 97.44 142 TYR A O 1
ATOM 1131 N N . GLU A 1 143 ? -23.342 -2.834 34.594 1.00 97.25 143 GLU A N 1
ATOM 1132 C CA . GLU A 1 143 ? -22.980 -2.763 33.184 1.00 97.25 143 GLU A CA 1
ATOM 1133 C C . GLU A 1 143 ? -23.408 -1.413 32.617 1.00 97.25 143 GLU A C 1
ATOM 1135 O O . GLU A 1 143 ? -24.454 -0.875 32.986 1.00 97.25 143 GLU A O 1
ATOM 1140 N N . PHE A 1 144 ? -22.606 -0.857 31.713 1.00 96.94 144 PHE A N 1
ATOM 1141 C CA . PHE A 1 144 ? -22.943 0.382 31.020 1.00 96.94 144 PHE A CA 1
ATOM 1142 C C . PHE A 1 144 ? -22.531 0.334 29.551 1.00 96.94 144 PHE A C 1
ATOM 1144 O O . PHE A 1 144 ? -21.572 -0.342 29.167 1.00 96.94 144 PHE A O 1
ATOM 1151 N N . LEU A 1 145 ? -23.261 1.087 28.730 1.00 97.06 145 LEU A N 1
ATOM 1152 C CA . LEU A 1 145 ? -22.974 1.289 27.317 1.00 97.06 145 LEU A CA 1
ATOM 1153 C C . LEU A 1 145 ? -23.443 2.683 26.908 1.00 97.06 145 LEU A C 1
ATOM 1155 O O . LEU A 1 145 ? -24.633 2.987 26.959 1.00 97.06 145 LEU A O 1
ATOM 1159 N N . SER A 1 146 ? -22.509 3.499 26.432 1.00 96.25 146 SER A N 1
ATOM 1160 C CA . SER A 1 146 ? -22.780 4.859 25.970 1.00 96.25 146 SER A CA 1
ATOM 1161 C C . SER A 1 146 ? -22.117 5.122 24.628 1.00 96.25 146 SER A C 1
ATOM 1163 O O . SER A 1 146 ? -20.982 4.724 24.392 1.00 96.25 146 SER A O 1
ATOM 1165 N N . ASN A 1 147 ? -22.813 5.830 23.743 1.00 95.62 147 ASN A N 1
ATOM 1166 C CA . ASN A 1 147 ? -22.252 6.301 22.480 1.00 95.62 147 ASN A CA 1
ATOM 1167 C C . ASN A 1 147 ? -21.870 7.778 22.621 1.00 95.62 147 ASN A C 1
ATOM 1169 O O . ASN A 1 147 ? -22.746 8.641 22.677 1.00 95.62 147 ASN A O 1
ATOM 1173 N N . ILE A 1 148 ? -20.574 8.051 22.715 1.00 94.75 148 ILE A N 1
ATOM 1174 C CA . ILE A 1 148 ? -20.025 9.349 23.102 1.00 94.75 148 ILE A CA 1
ATOM 1175 C C . ILE A 1 148 ? -19.520 10.090 21.871 1.00 94.75 148 ILE A C 1
ATOM 1177 O O . ILE A 1 148 ? -18.803 9.515 21.055 1.00 94.75 148 ILE A O 1
ATOM 1181 N N . ASP A 1 149 ? -19.882 11.367 21.754 1.00 94.12 149 ASP A N 1
ATOM 1182 C CA . ASP A 1 149 ? -19.298 12.271 20.766 1.00 94.12 149 ASP A CA 1
ATOM 1183 C C . ASP A 1 149 ? -17.876 12.662 21.183 1.00 94.12 149 ASP A C 1
ATOM 1185 O O . ASP A 1 149 ? -17.621 13.010 22.340 1.00 94.12 149 ASP A O 1
ATOM 1189 N N . ILE A 1 150 ? -16.948 12.554 20.241 1.00 93.56 150 ILE A N 1
ATOM 1190 C CA . ILE A 1 150 ? -15.523 12.810 20.434 1.00 93.56 150 ILE A CA 1
ATOM 1191 C C . ILE A 1 150 ? -14.944 13.703 19.331 1.00 93.56 150 ILE A C 1
ATOM 1193 O O . ILE A 1 150 ? -13.724 13.774 19.224 1.00 93.56 150 ILE A O 1
ATOM 1197 N N . GLU A 1 151 ? -15.768 14.356 18.499 1.00 90.25 151 GLU A N 1
ATOM 1198 C CA . GLU A 1 151 ? -15.293 15.178 17.369 1.00 90.25 151 GLU A CA 1
ATOM 1199 C C . GLU A 1 151 ? -14.245 16.216 17.817 1.00 90.25 151 GLU A C 1
ATOM 1201 O O . GLU A 1 151 ? -13.152 16.258 17.255 1.00 90.25 151 GLU A O 1
ATOM 1206 N N . ASP A 1 152 ? -14.511 16.920 18.921 1.00 88.25 152 ASP A N 1
ATOM 1207 C CA . ASP A 1 152 ? -13.632 17.958 19.482 1.00 88.25 152 ASP A CA 1
ATOM 1208 C C . ASP A 1 152 ? -12.987 17.558 20.822 1.00 88.25 152 ASP A C 1
ATOM 1210 O O . ASP A 1 152 ? -12.610 18.405 21.636 1.00 88.25 152 ASP A O 1
ATOM 1214 N N . VAL A 1 153 ? -12.877 16.253 21.088 1.00 91.31 153 VAL A N 1
ATOM 1215 C CA . VAL A 1 153 ? -12.399 15.734 22.374 1.00 91.31 153 VAL A CA 1
ATOM 1216 C C . VAL A 1 153 ? -11.107 14.940 22.195 1.00 91.31 153 VAL A C 1
ATOM 1218 O O . VAL A 1 153 ? -11.030 14.014 21.389 1.00 91.31 153 VAL A O 1
ATOM 1221 N N . ASN A 1 154 ? -10.090 15.278 22.990 1.00 93.38 154 ASN A N 1
ATOM 1222 C CA . ASN A 1 154 ? -8.786 14.607 23.001 1.00 93.38 154 ASN A CA 1
ATOM 1223 C C . ASN A 1 154 ? -8.594 13.646 24.185 1.00 93.38 154 ASN A C 1
ATOM 1225 O O . ASN A 1 154 ? -7.590 12.935 24.231 1.00 93.38 154 ASN A O 1
ATOM 1229 N N . ARG A 1 155 ? -9.524 13.620 25.147 1.00 94.88 155 ARG A N 1
ATOM 1230 C CA . ARG A 1 155 ? -9.475 12.724 26.307 1.00 94.88 155 ARG A CA 1
ATOM 1231 C C . ARG A 1 155 ? -10.844 12.152 26.641 1.00 94.88 155 ARG A C 1
ATOM 1233 O O . ARG A 1 155 ? -11.837 12.873 26.639 1.00 94.88 155 ARG A O 1
ATOM 1240 N N . LEU A 1 156 ? -10.891 10.862 26.941 1.00 95.56 156 LEU A N 1
ATOM 1241 C CA . LEU A 1 156 ? -12.081 10.182 27.425 1.00 95.56 156 LEU A CA 1
ATOM 1242 C C . LEU A 1 156 ? -12.080 10.205 28.956 1.00 95.56 156 LEU A C 1
ATOM 1244 O O . LEU A 1 156 ? -11.279 9.522 29.590 1.00 95.56 156 LEU A O 1
ATOM 1248 N N . ASN A 1 157 ? -12.998 10.981 29.524 1.00 95.94 157 ASN A N 1
ATOM 1249 C CA . ASN A 1 157 ? -13.197 11.114 30.960 1.00 95.94 157 ASN A CA 1
ATOM 1250 C C . ASN A 1 157 ? -14.391 10.271 31.398 1.00 95.94 157 ASN A C 1
ATOM 1252 O O . ASN A 1 157 ? -15.496 10.466 30.892 1.00 95.94 157 ASN A O 1
ATOM 1256 N N . ILE A 1 158 ? -14.186 9.377 32.358 1.00 97.06 158 ILE A N 1
ATOM 1257 C CA . ILE A 1 158 ? -15.242 8.592 32.995 1.00 97.06 158 ILE A CA 1
ATOM 1258 C C . ILE A 1 158 ? -15.165 8.844 34.497 1.00 97.06 158 ILE A C 1
ATOM 1260 O O . ILE A 1 158 ? -14.139 8.590 35.127 1.00 97.06 158 ILE A O 1
ATOM 1264 N N . GLU A 1 159 ? -16.253 9.343 35.068 1.00 98.06 159 GLU A N 1
ATOM 1265 C CA . GLU A 1 159 ? -16.416 9.561 36.500 1.00 98.06 159 GLU A CA 1
ATOM 1266 C C . GLU A 1 159 ? -17.565 8.694 37.015 1.00 98.06 159 GLU A C 1
ATOM 1268 O O . GLU A 1 159 ? -18.676 8.735 36.485 1.00 98.06 159 GLU A O 1
ATOM 1273 N N . VAL A 1 160 ? -17.290 7.904 38.049 1.00 97.94 160 VAL A N 1
ATOM 1274 C CA . VAL A 1 160 ? -18.285 7.069 38.725 1.00 97.94 160 VAL A CA 1
ATOM 1275 C C . VAL A 1 160 ? -18.309 7.442 40.191 1.00 97.94 160 VAL A C 1
ATOM 1277 O O . VAL A 1 160 ? -17.257 7.490 40.830 1.00 97.94 160 VAL A O 1
ATOM 1280 N N . THR A 1 161 ? -19.511 7.667 40.709 1.00 97.50 161 THR A N 1
ATOM 1281 C CA . THR A 1 161 ? -19.745 8.063 42.097 1.00 97.50 161 THR A CA 1
ATOM 1282 C C . THR A 1 161 ? -20.764 7.122 42.720 1.00 97.50 161 THR A C 1
ATOM 1284 O O . THR A 1 161 ? -21.813 6.862 42.122 1.00 97.50 161 THR A O 1
ATOM 1287 N N . ASP A 1 162 ? -20.472 6.618 43.915 1.00 96.38 162 ASP A N 1
ATOM 1288 C CA . ASP A 1 162 ? -21.410 5.817 44.703 1.00 96.38 162 ASP A CA 1
ATOM 1289 C C . ASP A 1 162 ? -22.367 6.693 45.540 1.00 96.38 162 ASP A C 1
ATOM 1291 O O . ASP A 1 162 ? -22.259 7.924 45.587 1.00 96.38 162 ASP A O 1
ATOM 1295 N N . VAL A 1 163 ? -23.334 6.073 46.221 1.00 95.00 163 VAL A N 1
ATOM 1296 C CA . VAL A 1 163 ? -24.257 6.787 47.127 1.00 95.00 163 VAL A CA 1
ATOM 1297 C C . VAL A 1 163 ? -23.578 7.439 48.337 1.00 95.00 163 VAL A C 1
ATOM 1299 O O . VAL A 1 163 ? -24.215 8.265 48.987 1.00 95.00 163 VAL A O 1
ATOM 1302 N N . TYR A 1 164 ? -22.317 7.107 48.626 1.00 94.31 164 TYR A N 1
ATOM 1303 C CA . TYR A 1 164 ? -21.513 7.627 49.735 1.00 94.31 164 TYR A CA 1
ATOM 1304 C C . TYR A 1 164 ? -20.506 8.714 49.326 1.00 94.31 164 TYR A C 1
ATOM 1306 O O . TYR A 1 164 ? -19.701 9.138 50.162 1.00 94.31 164 TYR A O 1
ATOM 1314 N N . ASP A 1 165 ? -20.590 9.196 48.083 1.00 94.31 165 ASP A N 1
ATOM 1315 C CA . ASP A 1 165 ? -19.697 10.184 47.470 1.00 94.31 165 ASP A CA 1
ATOM 1316 C C . ASP A 1 165 ? -18.238 9.711 47.299 1.00 94.31 165 ASP A C 1
ATOM 1318 O O . ASP A 1 165 ? -17.331 10.532 47.130 1.00 94.31 165 ASP A O 1
ATOM 1322 N N . ASN A 1 166 ? -17.990 8.398 47.295 1.00 95.50 166 ASN A N 1
ATOM 1323 C CA . ASN A 1 166 ? -16.715 7.846 46.848 1.00 95.50 166 ASN A CA 1
ATOM 1324 C C . ASN A 1 166 ? -16.664 7.900 45.316 1.00 95.50 166 ASN A C 1
ATOM 1326 O O . ASN A 1 166 ? -17.593 7.469 44.631 1.00 95.50 166 ASN A O 1
ATOM 1330 N N . VAL A 1 167 ? -15.572 8.446 44.775 1.00 96.75 167 VAL A N 1
ATOM 1331 C CA . VAL A 1 167 ? -15.434 8.732 43.340 1.00 96.75 167 VAL A CA 1
ATOM 1332 C C . VAL A 1 167 ? -14.254 7.972 42.748 1.00 96.75 167 VAL A C 1
ATOM 1334 O O . VAL A 1 167 ? -13.161 7.970 43.323 1.00 96.75 167 VAL A O 1
ATOM 1337 N N . THR A 1 168 ? -14.452 7.417 41.555 1.00 97.75 168 THR A N 1
ATOM 1338 C CA . THR A 1 168 ? -13.385 6.947 40.665 1.00 97.75 168 THR A CA 1
ATOM 1339 C C . THR A 1 168 ? -13.384 7.777 39.392 1.00 97.75 168 THR A C 1
ATOM 1341 O O . THR A 1 168 ? -14.431 8.003 38.788 1.00 97.75 168 THR A O 1
ATOM 1344 N N . ARG A 1 169 ? -12.194 8.224 38.976 1.00 96.62 169 ARG A N 1
ATOM 1345 C CA . ARG A 1 169 ? -11.978 8.943 37.717 1.00 96.62 169 ARG A CA 1
ATOM 1346 C C . ARG A 1 169 ? -11.007 8.170 36.848 1.00 96.62 169 ARG A C 1
ATOM 1348 O O . ARG A 1 169 ? -9.895 7.876 37.281 1.00 96.62 169 ARG A O 1
ATOM 1355 N N . LEU A 1 170 ? -11.429 7.886 35.627 1.00 95.50 170 LEU A N 1
ATOM 1356 C CA . LEU A 1 170 ? -10.594 7.338 34.575 1.00 95.50 170 LEU A CA 1
ATOM 1357 C C . LEU A 1 170 ? -10.471 8.390 33.475 1.00 95.50 170 LEU A C 1
ATOM 1359 O O . LEU A 1 170 ? -11.477 8.891 32.980 1.00 95.50 170 LEU A O 1
ATOM 1363 N N . ASP A 1 171 ? -9.240 8.743 33.133 1.00 95.19 171 ASP A N 1
ATOM 1364 C CA . ASP A 1 171 ? -8.939 9.853 32.233 1.00 95.19 171 ASP A CA 1
ATOM 1365 C C . ASP A 1 171 ? -7.909 9.396 31.197 1.00 95.19 171 ASP A C 1
ATOM 1367 O O . ASP A 1 171 ? -6.713 9.289 31.482 1.00 95.19 171 ASP A O 1
ATOM 1371 N N . LEU A 1 172 ? -8.407 9.057 30.009 1.00 96.00 172 LEU A N 1
ATOM 1372 C CA . LEU A 1 172 ? -7.659 8.360 28.965 1.00 96.00 172 LEU A CA 1
ATOM 1373 C C . LEU A 1 172 ? -7.375 9.297 27.797 1.00 96.00 172 LEU A C 1
ATOM 1375 O O . LEU A 1 172 ? -8.275 9.966 27.298 1.00 96.00 172 LEU A O 1
ATOM 1379 N N . GLU A 1 173 ? -6.138 9.328 27.313 1.00 96.19 173 GLU A N 1
ATOM 1380 C CA . GLU A 1 173 ? -5.799 10.051 26.086 1.00 96.19 173 GLU A CA 1
ATOM 1381 C C . GLU A 1 173 ? -6.422 9.355 24.865 1.00 96.19 173 GLU A C 1
ATOM 1383 O O . GLU A 1 173 ? -6.259 8.148 24.678 1.00 96.19 173 GLU A O 1
ATOM 1388 N N . ILE A 1 174 ? -7.118 10.111 24.011 1.00 94.88 174 ILE A N 1
ATOM 1389 C CA . ILE A 1 174 ? -7.611 9.609 22.726 1.00 94.88 174 ILE A CA 1
ATOM 1390 C C . ILE A 1 174 ? -6.501 9.785 21.693 1.00 94.88 174 ILE A C 1
ATOM 1392 O O . ILE A 1 174 ? -6.242 10.891 21.216 1.00 94.88 174 ILE A O 1
ATOM 1396 N N . LYS A 1 175 ? -5.873 8.676 21.302 1.00 92.62 175 LYS A N 1
ATOM 1397 C CA . LYS A 1 175 ? -4.910 8.646 20.203 1.00 92.62 175 LYS A CA 1
ATOM 1398 C C . LYS A 1 175 ? -5.642 8.312 18.904 1.00 92.62 175 LYS A C 1
ATOM 1400 O O . LYS A 1 175 ? -6.187 7.221 18.746 1.00 92.62 175 LYS A O 1
ATOM 1405 N N . ARG A 1 176 ? -5.657 9.263 17.969 1.00 91.00 176 ARG A N 1
ATOM 1406 C CA . ARG A 1 176 ? -6.235 9.077 16.632 1.00 91.00 176 ARG A CA 1
ATOM 1407 C C . ARG A 1 176 ? -5.302 8.224 15.774 1.00 91.00 176 ARG A C 1
ATOM 1409 O O . ARG A 1 176 ? -4.124 8.555 15.659 1.00 91.00 176 ARG A O 1
ATOM 1416 N N . THR A 1 177 ? -5.814 7.136 15.205 1.00 91.56 177 THR A N 1
ATOM 1417 C CA . THR A 1 177 ? -5.051 6.276 14.284 1.00 91.56 177 THR A CA 1
ATOM 1418 C C . THR A 1 177 ? -5.124 6.812 12.856 1.00 91.56 177 THR A C 1
ATOM 1420 O O . THR A 1 177 ? -6.036 7.574 12.520 1.00 91.56 177 THR A O 1
ATOM 1423 N N . GLU A 1 178 ? -4.184 6.395 12.010 1.00 90.50 178 GLU A N 1
ATOM 1424 C CA . GLU A 1 178 ? -4.246 6.669 10.574 1.00 90.50 178 GLU A CA 1
ATOM 1425 C C . GLU A 1 178 ? -5.431 5.919 9.920 1.00 90.50 178 GLU A C 1
ATOM 1427 O O . GLU A 1 178 ? -6.019 5.005 10.515 1.00 90.50 178 GLU A O 1
ATOM 1432 N N . ILE A 1 179 ? -5.865 6.399 8.752 1.00 93.25 179 ILE A N 1
ATOM 1433 C CA . ILE A 1 179 ? -7.065 5.923 8.035 1.00 93.25 179 ILE A CA 1
ATOM 1434 C C . ILE A 1 179 ? -6.791 5.589 6.563 1.00 93.25 179 ILE A C 1
ATOM 1436 O O . ILE A 1 179 ? -7.723 5.299 5.806 1.00 93.25 179 ILE A O 1
ATOM 1440 N N . THR A 1 180 ? -5.542 5.724 6.135 1.00 92.75 180 THR A N 1
ATOM 1441 C CA . THR A 1 180 ? -5.099 5.528 4.763 1.00 92.75 180 THR A CA 1
ATOM 1442 C C . THR A 1 180 ? -4.894 4.040 4.496 1.00 92.75 180 THR A C 1
ATOM 1444 O O . THR A 1 180 ? -4.165 3.390 5.224 1.00 92.75 180 THR A O 1
ATOM 1447 N N . PRO A 1 181 ? -5.537 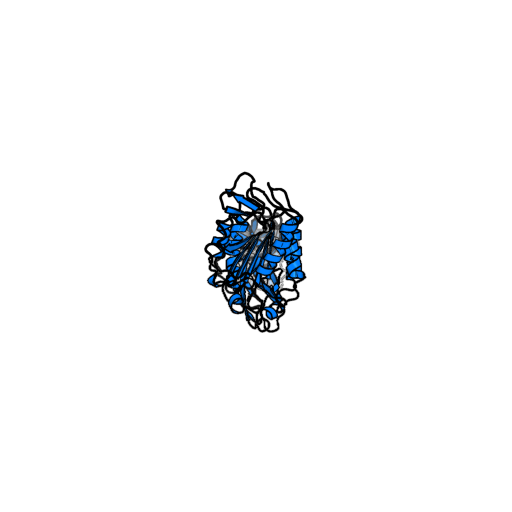3.459 3.470 1.00 94.56 181 PRO A N 1
ATOM 1448 C CA . PRO A 1 181 ? -5.286 2.069 3.111 1.00 94.56 181 PRO A CA 1
ATOM 1449 C C . PRO A 1 181 ? -3.862 1.840 2.571 1.00 94.56 181 PRO A C 1
ATOM 1451 O O . PRO A 1 181 ? -3.365 2.691 1.822 1.00 94.56 181 PRO A O 1
ATOM 1454 N N . PRO A 1 182 ? -3.278 0.646 2.791 1.00 96.38 182 PRO A N 1
ATOM 1455 C CA . PRO A 1 182 ? -1.960 0.306 2.263 1.00 96.38 182 PRO A CA 1
ATOM 1456 C C . PRO A 1 182 ? -1.879 0.354 0.738 1.00 96.38 182 PRO A C 1
ATOM 1458 O O . PRO A 1 182 ? -2.737 -0.177 0.031 1.00 96.38 182 PRO A O 1
ATOM 1461 N N . VAL A 1 183 ? -0.787 0.896 0.202 1.00 95.12 183 VAL A N 1
ATOM 1462 C CA . VAL A 1 183 ? -0.523 0.925 -1.243 1.00 95.12 183 VAL A CA 1
ATOM 1463 C C . VAL A 1 183 ? 0.216 -0.342 -1.668 1.00 95.12 183 VAL A C 1
ATOM 1465 O O . VAL A 1 183 ? 1.303 -0.644 -1.176 1.00 95.12 183 VAL A O 1
ATOM 1468 N N . VAL A 1 184 ? -0.357 -1.073 -2.627 1.00 94.00 184 VAL A N 1
ATOM 1469 C CA . VAL A 1 184 ? 0.215 -2.313 -3.175 1.00 94.00 184 VAL A CA 1
ATOM 1470 C C . VAL A 1 184 ? 0.976 -2.033 -4.469 1.00 94.00 184 VAL A C 1
ATOM 1472 O O . VAL A 1 184 ? 0.370 -1.624 -5.457 1.00 94.00 184 VAL A O 1
ATOM 1475 N N . ASN A 1 185 ? 2.267 -2.368 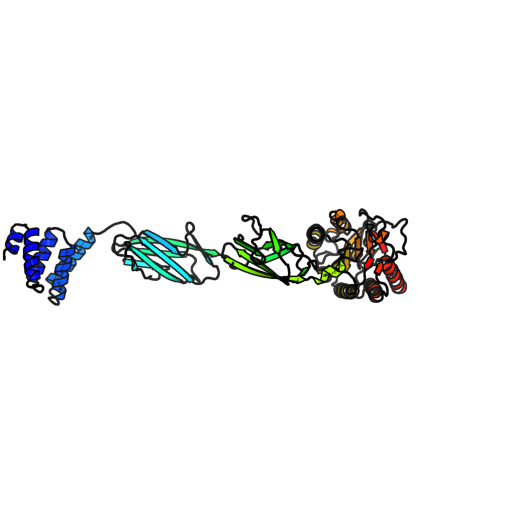-4.503 1.00 89.88 185 ASN A N 1
ATOM 1476 C CA . ASN A 1 185 ? 3.089 -2.334 -5.713 1.00 89.88 185 ASN A CA 1
ATOM 1477 C C . ASN A 1 185 ? 3.593 -3.734 -6.073 1.00 89.88 185 ASN A C 1
ATOM 1479 O O . ASN A 1 185 ? 4.174 -4.419 -5.233 1.00 89.88 185 ASN A O 1
ATOM 1483 N N . ILE A 1 186 ? 3.424 -4.158 -7.327 1.00 89.12 186 ILE A N 1
ATOM 1484 C CA . ILE A 1 186 ? 4.006 -5.412 -7.824 1.00 89.12 186 ILE A CA 1
ATOM 1485 C C . ILE A 1 186 ? 5.399 -5.139 -8.390 1.00 89.12 186 ILE A C 1
ATOM 1487 O O . ILE A 1 186 ? 5.574 -4.269 -9.238 1.00 89.12 186 ILE A O 1
ATOM 1491 N N . ILE A 1 187 ? 6.380 -5.915 -7.934 1.00 83.19 187 ILE A N 1
ATOM 1492 C CA . ILE A 1 187 ? 7.771 -5.874 -8.399 1.00 83.19 187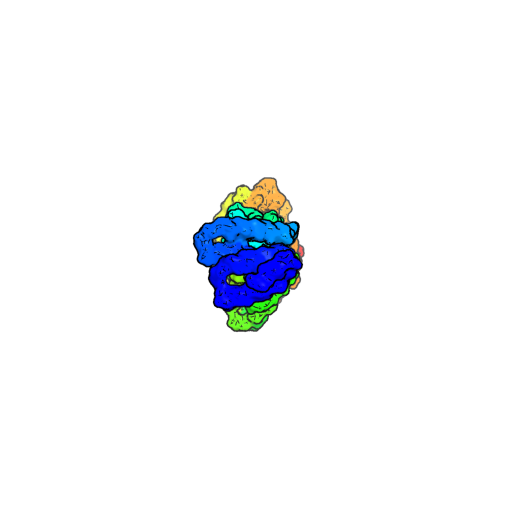 ILE A CA 1
ATOM 1493 C C . ILE A 1 187 ? 7.983 -6.905 -9.513 1.00 83.19 187 ILE A C 1
ATOM 1495 O O . ILE A 1 187 ? 8.563 -6.591 -10.552 1.00 83.19 187 ILE A O 1
ATOM 1499 N N . ALA A 1 188 ? 7.512 -8.138 -9.308 1.00 78.06 188 ALA A N 1
ATOM 1500 C CA . ALA A 1 188 ? 7.688 -9.229 -10.259 1.00 78.06 188 ALA A CA 1
ATOM 1501 C C . ALA A 1 188 ? 6.472 -10.167 -10.257 1.00 78.06 188 ALA A C 1
ATOM 1503 O O . ALA A 1 188 ? 6.012 -10.543 -9.181 1.00 78.06 188 ALA A O 1
ATOM 1504 N N . PRO A 1 189 ? 5.974 -10.593 -11.428 1.00 78.56 189 PRO A N 1
ATOM 1505 C CA . PRO A 1 189 ? 6.234 -10.010 -12.752 1.00 78.56 189 PRO A CA 1
ATOM 1506 C C . PRO A 1 189 ? 5.829 -8.528 -12.785 1.00 78.56 189 PRO A C 1
ATOM 1508 O O . PRO A 1 189 ? 4.881 -8.142 -12.110 1.00 78.56 189 PRO A O 1
ATOM 1511 N N . TYR A 1 190 ? 6.547 -7.691 -13.537 1.00 65.75 190 TYR A N 1
ATOM 1512 C CA . TYR A 1 190 ? 6.257 -6.254 -13.550 1.00 65.75 190 TYR A CA 1
ATOM 1513 C C . TYR A 1 190 ? 4.817 -6.008 -14.015 1.00 65.75 190 TYR A C 1
ATOM 1515 O O . TYR A 1 190 ? 4.426 -6.479 -15.086 1.00 65.75 190 TYR A O 1
ATOM 1523 N N . ALA A 1 191 ? 4.052 -5.267 -13.213 1.00 64.00 191 ALA A N 1
ATOM 1524 C CA . ALA A 1 191 ? 2.714 -4.838 -13.574 1.00 64.00 191 ALA A CA 1
ATOM 1525 C C . ALA A 1 191 ? 2.765 -3.402 -14.105 1.00 64.00 191 ALA A C 1
ATOM 1527 O O . ALA A 1 191 ? 3.132 -2.487 -13.371 1.00 64.00 191 ALA A O 1
ATOM 1528 N N . SER A 1 192 ? 2.398 -3.198 -15.369 1.00 62.38 192 SER A N 1
ATOM 1529 C CA . SER A 1 192 ? 2.241 -1.862 -15.961 1.00 62.38 192 SER A CA 1
ATOM 1530 C C . SER A 1 192 ? 0.762 -1.581 -16.144 1.00 62.38 192 SER A C 1
ATOM 1532 O O . SER A 1 192 ? 0.069 -2.423 -16.709 1.00 62.38 192 SER A O 1
ATOM 1534 N N . ASP A 1 193 ? 0.266 -0.453 -15.636 1.00 69.81 193 ASP A N 1
ATOM 1535 C CA . ASP A 1 193 ? -1.151 -0.073 -15.728 1.00 69.81 193 ASP A CA 1
ATOM 1536 C C . ASP A 1 193 ? -2.115 -1.195 -15.287 1.00 69.81 193 ASP A C 1
ATOM 1538 O O . ASP A 1 193 ? -3.158 -1.438 -15.894 1.00 69.81 193 ASP A O 1
ATOM 1542 N N . GLY A 1 194 ? -1.735 -1.934 -14.236 1.00 77.50 194 GLY A N 1
ATOM 1543 C CA . GLY A 1 194 ? -2.515 -3.059 -13.718 1.00 77.50 194 GLY A CA 1
ATOM 1544 C C . GLY A 1 194 ? -2.463 -4.326 -14.578 1.00 77.50 194 GLY A C 1
ATOM 1545 O O . GLY A 1 194 ? -3.248 -5.234 -14.337 1.00 77.50 194 GLY A O 1
ATOM 1546 N N . GLN A 1 195 ? -1.567 -4.436 -15.562 1.00 80.06 195 GLN A N 1
ATOM 1547 C CA . GLN A 1 195 ? -1.417 -5.629 -16.401 1.00 80.06 195 GLN A CA 1
ATOM 1548 C C . GLN A 1 195 ? -0.143 -6.405 -16.080 1.00 80.06 195 GLN A C 1
ATOM 1550 O O . GLN A 1 195 ? 0.953 -5.851 -16.088 1.00 80.06 195 GLN A O 1
ATOM 1555 N N . ILE A 1 196 ? -0.287 -7.710 -15.869 1.00 82.75 196 ILE A N 1
ATOM 1556 C CA . ILE A 1 196 ? 0.783 -8.671 -15.624 1.00 82.75 196 ILE A CA 1
ATOM 1557 C C . ILE A 1 196 ? 0.924 -9.580 -16.849 1.00 82.75 196 ILE A C 1
ATOM 1559 O O . ILE A 1 196 ? 0.007 -10.323 -17.197 1.00 82.75 196 ILE A O 1
ATOM 1563 N N . MET A 1 197 ? 2.093 -9.550 -17.488 1.00 76.25 197 MET A N 1
ATOM 1564 C CA . MET A 1 197 ? 2.388 -10.384 -18.657 1.00 76.25 197 MET A CA 1
ATOM 1565 C C . MET A 1 197 ? 2.779 -11.803 -18.225 1.00 76.25 197 MET A C 1
ATOM 1567 O O . MET A 1 197 ? 3.723 -11.976 -17.452 1.00 76.25 197 MET A O 1
ATOM 1571 N N . ILE A 1 198 ? 2.086 -12.816 -18.750 1.00 77.69 198 ILE A N 1
ATOM 1572 C CA . ILE A 1 198 ? 2.280 -14.233 -18.400 1.00 77.69 198 ILE A CA 1
ATOM 1573 C C . ILE A 1 198 ? 2.424 -15.118 -19.641 1.00 77.69 198 ILE A C 1
ATOM 1575 O O . ILE A 1 198 ? 1.948 -14.782 -20.727 1.00 77.69 198 ILE A O 1
ATOM 1579 N N . GLU A 1 199 ? 3.062 -16.281 -19.496 1.00 71.75 199 GLU A N 1
ATOM 1580 C CA . GLU A 1 199 ? 3.181 -17.228 -20.610 1.00 71.75 199 GLU A CA 1
ATOM 1581 C C . GLU A 1 199 ? 1.850 -17.956 -20.876 1.00 71.75 199 GLU A C 1
ATOM 1583 O O . GLU A 1 199 ? 1.066 -18.217 -19.960 1.00 71.75 199 GLU A O 1
ATOM 1588 N N . ARG A 1 200 ? 1.598 -18.353 -22.135 1.00 69.38 200 ARG A N 1
ATOM 1589 C CA . ARG A 1 200 ? 0.316 -18.942 -22.581 1.00 69.38 200 ARG A CA 1
ATOM 1590 C C . ARG A 1 200 ? -0.127 -20.145 -21.744 1.00 69.38 200 ARG A C 1
ATOM 1592 O O . ARG A 1 200 ? -1.313 -20.291 -21.469 1.00 69.38 200 ARG A O 1
ATOM 1599 N N . ASN A 1 201 ? 0.826 -20.989 -21.354 1.00 73.31 201 ASN A N 1
ATOM 1600 C CA . ASN A 1 201 ? 0.581 -22.230 -20.618 1.00 73.31 201 ASN A CA 1
ATOM 1601 C C . ASN A 1 201 ? 1.047 -22.153 -19.155 1.00 73.31 201 ASN A C 1
ATOM 1603 O O . ASN A 1 201 ? 1.150 -23.187 -18.489 1.00 73.31 201 ASN A O 1
ATOM 1607 N N . GLN A 1 202 ? 1.348 -20.950 -18.654 1.00 79.62 202 GLN A N 1
ATOM 1608 C CA . GLN A 1 202 ? 1.786 -20.767 -17.278 1.00 79.62 202 GLN A CA 1
ATOM 1609 C C . GLN A 1 202 ? 0.637 -21.086 -16.322 1.00 79.62 202 GLN A C 1
ATOM 1611 O O . GLN A 1 202 ? -0.421 -20.461 -16.362 1.00 79.62 202 GLN A O 1
ATOM 1616 N N . LYS A 1 203 ? 0.851 -22.086 -15.465 1.00 87.31 203 LYS A N 1
ATOM 1617 C CA . LYS A 1 203 ? -0.133 -22.508 -14.458 1.00 87.31 203 LYS A CA 1
ATOM 1618 C C . LYS A 1 203 ? 0.038 -21.754 -13.154 1.00 87.31 203 LYS A C 1
ATOM 1620 O O . LYS A 1 203 ? -0.935 -21.404 -12.512 1.00 87.31 203 LYS A O 1
ATOM 1625 N N . THR A 1 204 ? 1.281 -21.501 -12.772 1.00 89.25 204 THR A N 1
ATOM 1626 C CA . THR A 1 204 ? 1.627 -20.869 -11.503 1.00 89.25 204 THR A CA 1
ATOM 1627 C C . THR A 1 204 ? 2.535 -19.687 -11.745 1.00 89.25 204 THR A C 1
ATOM 1629 O O . THR A 1 204 ? 3.432 -19.745 -12.591 1.00 89.25 204 THR A O 1
ATOM 1632 N N . ILE A 1 205 ? 2.350 -18.641 -10.956 1.00 89.19 205 ILE A N 1
ATOM 1633 C CA . ILE A 1 205 ? 3.204 -17.466 -10.991 1.00 89.19 205 ILE A CA 1
ATOM 1634 C C . ILE A 1 205 ? 3.657 -17.097 -9.588 1.00 89.19 205 ILE A C 1
ATOM 1636 O O . ILE A 1 205 ? 2.881 -17.159 -8.636 1.00 89.19 205 ILE A O 1
ATOM 1640 N N . ALA A 1 206 ? 4.935 -16.748 -9.464 1.00 90.25 206 ALA A N 1
ATOM 1641 C CA . ALA A 1 206 ? 5.450 -16.109 -8.269 1.00 90.25 206 ALA A CA 1
ATOM 1642 C C . ALA A 1 206 ? 5.161 -14.612 -8.386 1.00 90.25 206 ALA A C 1
ATOM 1644 O O . ALA A 1 206 ? 5.652 -13.965 -9.309 1.00 90.25 206 ALA A O 1
ATOM 1645 N N . ILE A 1 207 ? 4.358 -14.085 -7.469 1.00 92.19 207 ILE A N 1
ATOM 1646 C CA . ILE A 1 207 ? 4.130 -12.653 -7.325 1.00 92.19 207 ILE A CA 1
ATOM 1647 C C . ILE A 1 207 ? 5.025 -12.153 -6.203 1.00 92.19 207 ILE A C 1
ATOM 1649 O O . ILE A 1 207 ? 4.947 -12.652 -5.083 1.00 92.19 207 ILE A O 1
ATOM 1653 N N . GLN A 1 208 ? 5.852 -11.165 -6.507 1.00 91.88 208 GLN A N 1
ATOM 1654 C CA . GLN A 1 208 ? 6.632 -10.390 -5.559 1.00 91.88 208 GLN A CA 1
ATOM 1655 C C . GLN A 1 208 ? 6.162 -8.946 -5.621 1.00 91.88 208 GLN A C 1
ATOM 1657 O O . GLN A 1 208 ? 5.968 -8.396 -6.707 1.00 91.88 208 GLN A O 1
ATOM 1662 N N . GLY A 1 209 ? 6.009 -8.316 -4.468 1.00 92.56 209 GLY A N 1
ATOM 1663 C CA . GLY A 1 209 ? 5.600 -6.924 -4.392 1.00 92.56 209 GLY A CA 1
ATOM 1664 C C . GLY A 1 209 ? 6.099 -6.247 -3.132 1.00 92.56 209 GLY A C 1
ATOM 1665 O O . GLY A 1 209 ? 6.780 -6.859 -2.311 1.00 92.56 209 GLY A O 1
ATOM 1666 N N . LYS A 1 210 ? 5.749 -4.975 -2.994 1.00 93.69 210 LYS A N 1
ATOM 1667 C CA . LYS A 1 210 ? 6.038 -4.144 -1.834 1.00 93.69 210 LYS A CA 1
ATOM 1668 C C . LYS A 1 210 ? 4.771 -3.428 -1.400 1.00 93.69 210 LYS A C 1
ATOM 1670 O O . LYS A 1 210 ? 4.044 -2.902 -2.244 1.00 93.69 210 LYS A O 1
ATOM 1675 N N . ILE A 1 211 ? 4.525 -3.421 -0.098 1.00 95.38 211 ILE A N 1
ATOM 1676 C CA . ILE A 1 211 ? 3.471 -2.610 0.509 1.00 95.38 211 ILE A CA 1
ATOM 1677 C C . ILE A 1 211 ? 4.086 -1.308 1.020 1.00 95.38 211 ILE A C 1
ATOM 1679 O O . ILE A 1 211 ? 5.209 -1.316 1.521 1.00 95.38 211 ILE A O 1
ATOM 1683 N N . MET A 1 212 ? 3.371 -0.195 0.873 1.00 93.81 212 MET A N 1
ATOM 1684 C CA . MET A 1 212 ? 3.713 1.082 1.499 1.00 93.81 212 MET A CA 1
ATOM 1685 C C . MET A 1 212 ? 2.531 1.570 2.326 1.00 93.81 212 MET A C 1
ATOM 1687 O O . MET A 1 212 ? 1.424 1.639 1.800 1.00 93.81 212 MET A O 1
ATOM 1691 N N . ASP A 1 213 ? 2.779 1.902 3.584 1.00 94.44 213 ASP A N 1
ATOM 1692 C CA . ASP A 1 213 ? 1.784 2.373 4.536 1.00 94.44 213 ASP A CA 1
ATOM 1693 C C . ASP A 1 213 ? 2.440 3.199 5.662 1.00 94.44 213 ASP A C 1
ATOM 1695 O O . ASP A 1 213 ? 3.669 3.235 5.789 1.00 94.44 213 ASP A O 1
ATOM 1699 N N . GLU A 1 214 ? 1.628 3.886 6.468 1.00 91.12 214 GLU A N 1
ATOM 1700 C CA . GLU A 1 214 ? 2.070 4.584 7.683 1.00 91.12 214 GLU A CA 1
ATOM 1701 C C . GLU A 1 214 ? 2.073 3.671 8.925 1.00 91.12 214 GLU A C 1
ATOM 1703 O O . GLU A 1 214 ? 2.566 4.052 9.993 1.00 91.12 214 GLU A O 1
ATOM 1708 N N . SER A 1 215 ? 1.556 2.451 8.796 1.00 91.00 215 SER A N 1
ATOM 1709 C CA . SER A 1 215 ? 1.397 1.488 9.874 1.00 91.00 215 SER A CA 1
ATOM 1710 C C . SER A 1 215 ? 1.894 0.083 9.500 1.00 91.00 215 SER A C 1
ATOM 1712 O O . SER A 1 215 ? 2.271 -0.218 8.365 1.00 91.00 215 SER A O 1
ATOM 1714 N N . ILE A 1 216 ? 1.991 -0.792 10.506 1.00 92.62 216 ILE A N 1
ATOM 1715 C CA . ILE A 1 216 ? 2.454 -2.172 10.310 1.00 92.62 216 ILE A CA 1
ATOM 1716 C C . ILE A 1 216 ? 1.368 -2.968 9.590 1.00 92.62 216 ILE A C 1
ATOM 1718 O O . ILE A 1 216 ? 0.188 -2.882 9.926 1.00 92.62 216 ILE A O 1
ATOM 1722 N N . ILE A 1 217 ? 1.776 -3.801 8.636 1.00 95.56 217 ILE A N 1
ATOM 1723 C CA . ILE A 1 217 ? 0.850 -4.608 7.845 1.00 95.56 217 ILE A CA 1
ATOM 1724 C C . ILE A 1 217 ? 0.404 -5.842 8.622 1.00 95.56 217 ILE A C 1
ATOM 1726 O O . ILE A 1 217 ? 1.213 -6.680 9.021 1.00 95.56 217 ILE A O 1
ATOM 1730 N N . LYS A 1 218 ? -0.911 -5.980 8.778 1.00 95.38 218 LYS A N 1
ATOM 1731 C CA . LYS A 1 218 ? -1.546 -7.108 9.459 1.00 95.38 218 LYS A CA 1
ATOM 1732 C C . LYS A 1 218 ? -1.680 -8.320 8.551 1.00 95.38 218 LYS A C 1
ATOM 1734 O O . LYS A 1 218 ? -1.486 -9.447 9.004 1.00 95.38 218 LYS A O 1
ATOM 1739 N N . SER A 1 219 ? -2.049 -8.124 7.284 1.00 96.56 219 SER A N 1
ATOM 1740 C CA . SER A 1 219 ? -2.202 -9.243 6.351 1.00 96.56 219 SER A CA 1
ATOM 1741 C C . SER A 1 219 ? -2.041 -8.859 4.885 1.00 96.56 219 SER A C 1
ATOM 1743 O O . SER A 1 219 ? -2.392 -7.753 4.476 1.00 96.56 219 SER A O 1
ATOM 1745 N N . ILE A 1 220 ? -1.539 -9.811 4.093 1.00 97.38 220 ILE A N 1
ATOM 1746 C CA . ILE A 1 220 ? -1.418 -9.711 2.638 1.00 97.38 220 ILE A CA 1
ATOM 1747 C C . ILE A 1 220 ? -1.907 -11.022 2.012 1.00 97.38 220 ILE A C 1
ATOM 1749 O O . ILE A 1 220 ? -1.395 -12.102 2.323 1.00 97.38 220 ILE A O 1
ATOM 1753 N N . PHE A 1 221 ? -2.872 -10.928 1.099 1.00 97.25 221 PHE A N 1
ATOM 1754 C CA . PHE A 1 221 ? -3.428 -12.062 0.360 1.00 97.25 221 PHE A CA 1
ATOM 1755 C C . PHE A 1 221 ? -3.400 -11.811 -1.143 1.00 97.25 221 PHE A C 1
ATOM 1757 O O . PHE A 1 221 ? -3.705 -10.709 -1.590 1.00 97.25 221 PHE A O 1
ATOM 1764 N N . ILE A 1 222 ? -3.115 -12.849 -1.928 1.00 96.00 222 ILE A N 1
ATOM 1765 C CA . ILE A 1 222 ? -3.195 -12.825 -3.390 1.00 96.00 222 ILE A CA 1
ATOM 1766 C C . ILE A 1 222 ? -4.163 -13.915 -3.841 1.00 96.00 222 ILE A C 1
ATOM 1768 O O . ILE A 1 222 ? -3.875 -15.098 -3.681 1.00 96.00 222 ILE A O 1
ATOM 1772 N N . ASP A 1 223 ? -5.337 -13.532 -4.346 1.00 91.88 223 ASP A N 1
ATOM 1773 C CA . ASP A 1 223 ? -6.450 -14.449 -4.642 1.00 91.88 223 ASP A CA 1
ATOM 1774 C C . ASP A 1 223 ? -6.787 -15.395 -3.473 1.00 91.88 223 ASP A C 1
ATOM 1776 O O . ASP A 1 223 ? -7.054 -16.584 -3.650 1.00 91.88 223 ASP A O 1
ATOM 1780 N N . GLY A 1 224 ? -6.729 -14.870 -2.247 1.00 90.25 224 GLY A N 1
ATOM 1781 C CA . GLY A 1 224 ? -6.958 -15.637 -1.020 1.00 90.25 224 GLY A CA 1
ATOM 1782 C C . GLY A 1 224 ? -5.775 -16.503 -0.567 1.00 90.25 224 GLY A C 1
ATOM 1783 O O . GLY A 1 224 ? -5.840 -17.081 0.514 1.00 90.25 224 GLY A O 1
ATOM 1784 N N . VAL A 1 225 ? -4.681 -16.570 -1.332 1.00 95.19 225 VAL A N 1
ATOM 1785 C CA . VAL A 1 225 ? -3.428 -17.203 -0.899 1.00 95.19 225 VAL A CA 1
ATOM 1786 C C . VAL A 1 225 ? -2.663 -16.235 -0.002 1.00 95.19 225 VAL A C 1
ATOM 1788 O O . VAL A 1 225 ? -2.398 -15.103 -0.399 1.00 95.19 225 VAL A O 1
ATOM 1791 N N . THR A 1 226 ? -2.284 -16.671 1.197 1.00 96.00 226 THR A N 1
ATOM 1792 C CA . THR A 1 226 ? -1.455 -15.872 2.110 1.00 96.00 226 THR A CA 1
ATOM 1793 C C . THR A 1 226 ? -0.079 -15.622 1.496 1.00 96.00 226 THR A C 1
ATOM 1795 O O . THR A 1 226 ? 0.612 -16.570 1.117 1.00 96.00 226 THR A O 1
ATOM 1798 N N . ALA A 1 227 ? 0.332 -14.357 1.408 1.00 96.44 227 ALA A N 1
ATOM 1799 C CA . ALA A 1 227 ? 1.696 -14.023 1.016 1.00 96.44 227 ALA A CA 1
ATOM 1800 C C . ALA A 1 227 ? 2.667 -14.235 2.188 1.00 96.44 227 ALA A C 1
ATOM 1802 O O . ALA A 1 227 ? 2.279 -14.216 3.349 1.00 96.44 227 ALA A O 1
ATOM 1803 N N . SER A 1 228 ? 3.946 -14.428 1.893 1.00 96.19 228 SER A N 1
ATOM 1804 C CA . SER A 1 228 ? 5.026 -14.431 2.879 1.00 96.19 228 SER A CA 1
ATOM 1805 C C . SER A 1 228 ? 5.670 -13.049 2.923 1.00 96.19 228 SER A C 1
ATOM 1807 O O . SER A 1 228 ? 6.039 -12.528 1.870 1.00 96.19 228 SER A O 1
ATOM 1809 N N . TRP A 1 229 ? 5.846 -12.479 4.115 1.00 95.50 229 TRP A N 1
ATOM 1810 C CA . TRP A 1 229 ? 6.560 -11.219 4.345 1.00 95.50 229 TRP A CA 1
ATOM 1811 C C . TRP A 1 229 ? 7.160 -11.183 5.767 1.00 95.50 229 TRP A C 1
ATOM 1813 O O . TRP A 1 229 ? 6.740 -11.974 6.617 1.00 95.50 229 TRP A O 1
ATOM 1823 N N . PRO A 1 230 ? 8.135 -10.303 6.052 1.00 91.50 230 PRO A N 1
ATOM 1824 C CA . PRO A 1 230 ? 8.619 -10.064 7.412 1.00 91.50 230 PRO A CA 1
ATOM 1825 C C . PRO A 1 230 ? 7.600 -9.219 8.194 1.00 91.50 230 PRO A C 1
ATOM 1827 O O . PRO A 1 230 ? 7.364 -8.064 7.853 1.00 91.50 230 PRO A O 1
ATOM 1830 N N . VAL A 1 231 ? 6.973 -9.794 9.224 1.00 89.56 231 VAL A N 1
ATOM 1831 C CA . VAL A 1 231 ? 5.840 -9.169 9.945 1.00 89.56 231 VAL A CA 1
ATOM 1832 C C . VAL A 1 231 ? 6.204 -7.913 10.740 1.00 89.56 231 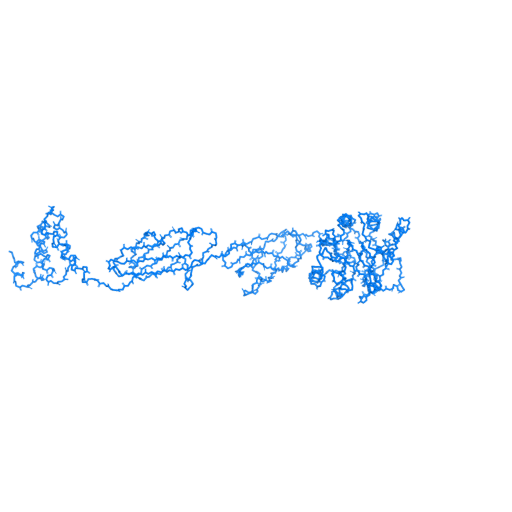VAL A C 1
ATOM 1834 O O . VAL A 1 231 ? 5.330 -7.089 10.991 1.00 89.56 231 VAL A O 1
ATOM 1837 N N . ASP A 1 232 ? 7.478 -7.759 11.103 1.00 89.19 232 ASP A N 1
ATOM 1838 C CA . ASP A 1 232 ? 7.975 -6.625 11.890 1.00 89.19 232 ASP A CA 1
ATOM 1839 C C . ASP A 1 232 ? 8.490 -5.470 11.011 1.00 89.19 232 ASP A C 1
ATOM 1841 O O . ASP A 1 232 ? 8.780 -4.384 11.517 1.00 89.19 232 ASP A O 1
ATOM 1845 N N . ASP A 1 233 ? 8.616 -5.691 9.698 1.00 86.81 233 ASP A N 1
ATOM 1846 C CA . ASP A 1 233 ? 9.146 -4.689 8.780 1.00 86.81 233 ASP A CA 1
ATOM 1847 C C . ASP A 1 233 ? 8.076 -3.655 8.431 1.00 86.81 233 ASP A C 1
ATOM 1849 O O . ASP A 1 233 ? 6.965 -3.972 7.998 1.00 86.81 233 ASP A O 1
ATOM 1853 N N . PHE A 1 234 ? 8.459 -2.385 8.537 1.00 85.44 234 PHE A N 1
ATOM 1854 C CA . PHE A 1 234 ? 7.687 -1.284 7.985 1.00 85.44 234 PHE A CA 1
ATOM 1855 C C . PHE A 1 234 ? 7.838 -1.281 6.457 1.00 85.44 234 PHE A C 1
ATOM 1857 O O . PHE A 1 234 ? 8.958 -1.318 5.943 1.00 85.44 234 PHE A O 1
ATOM 1864 N N . ASN A 1 235 ? 6.726 -1.219 5.722 1.00 91.44 235 ASN A N 1
ATOM 1865 C CA . ASN A 1 235 ? 6.692 -1.282 4.252 1.00 91.44 235 ASN A CA 1
ATOM 1866 C C . ASN A 1 235 ? 7.352 -2.545 3.654 1.00 91.44 235 ASN A C 1
ATOM 1868 O O . ASN A 1 235 ? 8.307 -2.439 2.867 1.00 91.44 235 ASN A O 1
ATOM 1872 N N . PRO A 1 236 ? 6.871 -3.749 4.026 1.00 94.88 236 PRO A N 1
ATOM 1873 C CA . PRO A 1 236 ? 7.543 -5.000 3.718 1.00 94.88 236 PRO A CA 1
ATOM 1874 C C . PRO A 1 236 ? 7.447 -5.368 2.234 1.00 94.88 236 PRO A C 1
ATOM 1876 O O . PRO A 1 236 ? 6.464 -5.082 1.539 1.00 94.88 236 PRO A O 1
ATOM 1879 N N . ASN A 1 237 ? 8.458 -6.102 1.768 1.00 93.62 237 ASN A N 1
ATOM 1880 C CA . ASN A 1 237 ? 8.336 -6.888 0.547 1.00 93.62 237 ASN A CA 1
ATOM 1881 C C . ASN A 1 237 ? 7.548 -8.167 0.848 1.00 93.62 237 ASN A C 1
ATOM 1883 O O . ASN A 1 237 ? 7.753 -8.798 1.886 1.00 93.62 237 ASN A O 1
ATOM 1887 N N . PHE A 1 238 ? 6.696 -8.585 -0.081 1.00 95.69 238 PHE A N 1
ATOM 1888 C CA . PHE A 1 238 ? 5.922 -9.816 0.030 1.00 95.69 238 PHE A CA 1
ATOM 1889 C C . PHE A 1 238 ? 6.147 -10.730 -1.168 1.00 95.69 238 PHE A C 1
ATOM 1891 O O . PHE A 1 238 ? 6.529 -10.292 -2.255 1.00 95.69 238 PHE A O 1
ATOM 1898 N N . THR A 1 239 ? 5.910 -12.025 -0.978 1.00 95.06 239 THR A N 1
ATOM 1899 C CA . THR A 1 239 ? 5.962 -13.023 -2.052 1.00 95.06 239 THR A CA 1
ATOM 1900 C C . THR A 1 239 ? 4.873 -14.073 -1.881 1.00 95.06 239 THR A C 1
ATOM 1902 O O . THR A 1 239 ? 4.676 -14.576 -0.780 1.00 95.06 239 THR A O 1
ATOM 1905 N N . ALA A 1 240 ? 4.199 -14.463 -2.960 1.00 95.75 240 ALA A N 1
ATOM 1906 C CA . ALA A 1 240 ? 3.305 -15.619 -2.965 1.00 95.75 240 ALA A CA 1
ATOM 1907 C C . ALA A 1 240 ? 3.381 -16.377 -4.293 1.00 95.75 240 ALA A C 1
ATOM 1909 O O . ALA A 1 240 ? 3.621 -15.785 -5.344 1.00 95.75 240 ALA A O 1
ATOM 1910 N N . TYR A 1 241 ? 3.130 -17.685 -4.250 1.00 92.12 241 TYR A N 1
ATOM 1911 C CA . TYR A 1 241 ? 2.913 -18.495 -5.447 1.00 92.12 241 TYR A CA 1
ATOM 1912 C C . TYR A 1 241 ? 1.415 -18.661 -5.659 1.00 92.12 241 TYR A C 1
ATOM 1914 O O . TYR A 1 241 ? 0.715 -19.160 -4.780 1.00 92.12 241 TYR A O 1
ATOM 1922 N N . VAL A 1 242 ? 0.929 -18.237 -6.820 1.00 94.44 242 VAL A N 1
ATOM 1923 C CA . VAL A 1 242 ? -0.502 -18.192 -7.129 1.00 94.44 242 VAL A CA 1
ATOM 1924 C C . VAL A 1 242 ? -0.769 -19.066 -8.345 1.00 94.44 242 VAL A C 1
ATOM 1926 O O . VAL A 1 242 ? -0.057 -18.986 -9.348 1.00 94.44 242 VAL A O 1
ATOM 1929 N N . ASP A 1 243 ? -1.801 -19.903 -8.258 1.00 93.12 243 ASP A N 1
ATOM 1930 C CA . ASP A 1 243 ? -2.342 -20.615 -9.413 1.00 93.12 243 ASP A CA 1
ATOM 1931 C C . ASP A 1 243 ? -3.167 -19.641 -10.266 1.00 93.12 243 ASP A C 1
ATOM 1933 O O . ASP A 1 243 ? -4.105 -18.995 -9.784 1.00 93.12 243 ASP A O 1
ATOM 1937 N N . ILE A 1 244 ? -2.778 -19.525 -11.530 1.00 92.00 244 ILE A N 1
ATOM 1938 C CA . ILE A 1 244 ? -3.352 -18.648 -12.551 1.00 92.00 244 ILE A CA 1
ATOM 1939 C C . ILE A 1 244 ? -3.941 -19.435 -13.725 1.00 92.00 244 ILE A C 1
ATOM 1941 O O . ILE A 1 244 ? -4.291 -18.856 -14.761 1.00 92.00 244 ILE A O 1
ATOM 1945 N N . LEU A 1 245 ? -4.072 -20.757 -13.584 1.00 87.69 245 LEU A N 1
ATOM 1946 C CA . LEU A 1 245 ? -4.706 -21.598 -14.584 1.00 87.69 245 LEU A CA 1
ATOM 1947 C C . LEU A 1 245 ? -6.140 -21.113 -14.823 1.00 87.69 245 LEU A C 1
ATOM 1949 O O . LEU A 1 245 ? -6.953 -21.029 -13.907 1.00 87.69 245 LEU A O 1
ATOM 1953 N N . ASN A 1 246 ? -6.448 -20.791 -16.080 1.00 84.06 246 ASN A N 1
ATOM 1954 C CA . ASN A 1 246 ? -7.752 -20.283 -16.518 1.00 84.06 246 ASN A CA 1
ATOM 1955 C C . ASN A 1 246 ? -8.207 -18.968 -15.859 1.00 84.06 246 ASN A C 1
ATOM 1957 O O . ASN A 1 246 ? -9.373 -18.608 -15.988 1.00 84.06 246 ASN A O 1
ATOM 1961 N N . LYS A 1 247 ? -7.305 -18.224 -15.208 1.00 90.19 247 LYS A N 1
ATOM 1962 C CA . LYS A 1 247 ? -7.592 -16.873 -14.710 1.00 90.19 247 LYS A CA 1
ATOM 1963 C C . LYS A 1 247 ? -7.220 -15.812 -15.738 1.00 90.19 247 LYS A C 1
ATOM 1965 O O . LYS A 1 247 ? -6.266 -15.992 -16.492 1.00 90.19 247 LYS A O 1
ATOM 1970 N N . ASP A 1 248 ? -7.968 -14.726 -15.766 1.00 89.75 248 ASP A N 1
ATOM 1971 C CA . ASP A 1 248 ? -7.719 -13.510 -16.546 1.00 89.75 248 ASP A CA 1
ATOM 1972 C C . ASP A 1 248 ? -7.280 -12.336 -15.660 1.00 89.75 248 ASP A C 1
ATOM 1974 O O . ASP A 1 248 ? -6.839 -11.312 -16.172 1.00 89.75 248 ASP A O 1
ATOM 1978 N N . LYS A 1 249 ? -7.353 -12.492 -14.336 1.00 93.62 249 LYS A N 1
ATOM 1979 C CA . LYS A 1 249 ? -6.905 -11.514 -13.348 1.00 93.62 249 LYS A CA 1
ATOM 1980 C C . LYS A 1 249 ? -6.533 -12.158 -12.016 1.00 93.62 249 LYS A C 1
ATOM 1982 O O . LYS A 1 249 ? -6.923 -13.294 -11.744 1.00 93.62 249 LYS A O 1
ATOM 1987 N N . ILE A 1 250 ? -5.813 -11.401 -11.195 1.00 95.00 250 ILE A N 1
ATOM 1988 C CA . ILE A 1 250 ? -5.560 -11.680 -9.781 1.00 95.00 250 ILE A CA 1
ATOM 1989 C C . ILE A 1 250 ? -5.894 -10.449 -8.937 1.00 95.00 250 ILE A C 1
ATOM 1991 O O . ILE A 1 250 ? -5.870 -9.315 -9.415 1.00 95.00 250 ILE A O 1
ATOM 1995 N N . THR A 1 251 ? -6.169 -10.672 -7.662 1.00 95.94 251 THR A N 1
ATOM 1996 C CA . THR A 1 251 ? -6.457 -9.632 -6.677 1.00 95.94 251 THR A CA 1
ATOM 1997 C C . THR A 1 251 ? -5.448 -9.696 -5.546 1.00 95.94 251 THR A C 1
ATOM 1999 O O . THR A 1 251 ? -5.211 -10.762 -4.982 1.00 95.94 251 THR A O 1
ATOM 2002 N N . VAL A 1 252 ? -4.860 -8.557 -5.193 1.00 96.44 252 VAL A N 1
ATOM 2003 C CA . VAL A 1 252 ? -4.003 -8.420 -4.015 1.00 96.44 252 VAL A CA 1
ATOM 2004 C C . VAL A 1 252 ? -4.750 -7.616 -2.969 1.00 96.44 252 VAL A C 1
ATOM 2006 O O . VAL A 1 252 ? -5.121 -6.470 -3.202 1.00 96.44 252 VAL A O 1
ATOM 2009 N N . THR A 1 253 ? -4.990 -8.231 -1.819 1.00 97.75 253 THR A N 1
ATOM 2010 C CA . THR A 1 253 ? -5.584 -7.589 -0.650 1.00 97.75 253 THR A CA 1
ATOM 2011 C C . THR A 1 253 ? -4.495 -7.323 0.376 1.00 97.75 253 THR A C 1
ATOM 2013 O O . THR A 1 253 ? -3.814 -8.266 0.773 1.00 97.75 253 THR A O 1
ATOM 2016 N N . ALA A 1 254 ? -4.380 -6.085 0.845 1.00 97.19 254 ALA A N 1
ATOM 2017 C CA . ALA A 1 254 ? -3.551 -5.721 1.989 1.00 97.19 254 ALA A CA 1
ATOM 2018 C C . ALA A 1 254 ? -4.420 -5.065 3.069 1.00 97.19 254 ALA A C 1
ATOM 2020 O O . ALA A 1 254 ? -5.312 -4.280 2.747 1.00 97.19 254 ALA A O 1
ATOM 2021 N N . GLU A 1 255 ? -4.177 -5.413 4.329 1.00 96.69 255 GLU A N 1
ATOM 2022 C CA . GLU A 1 255 ? -4.819 -4.807 5.498 1.00 96.69 255 GLU A CA 1
ATOM 2023 C C . GLU A 1 255 ? -3.749 -4.443 6.523 1.00 96.69 255 GLU A C 1
ATOM 2025 O O . GLU A 1 255 ? -2.861 -5.256 6.806 1.00 96.69 255 GLU A O 1
ATOM 2030 N N . ASP A 1 256 ? -3.836 -3.241 7.075 1.00 94.62 256 ASP A N 1
ATOM 2031 C CA . ASP A 1 256 ? -2.930 -2.776 8.116 1.00 94.62 256 ASP A CA 1
ATOM 2032 C C . ASP A 1 256 ? -3.360 -3.163 9.545 1.00 94.62 256 ASP A C 1
ATOM 2034 O O . ASP A 1 256 ? -4.383 -3.815 9.775 1.00 94.62 256 ASP A O 1
ATOM 2038 N N . GLY A 1 257 ? -2.540 -2.784 10.528 1.00 90.38 257 GLY A N 1
ATOM 2039 C CA . GLY A 1 257 ? -2.767 -3.027 11.951 1.00 90.38 257 GLY A CA 1
ATOM 2040 C C . GLY A 1 257 ? -4.007 -2.336 12.529 1.00 90.38 257 GLY A C 1
ATOM 2041 O O . GLY A 1 257 ? -4.535 -2.810 13.535 1.00 90.38 257 GLY A O 1
ATOM 2042 N N . TYR A 1 258 ? -4.503 -1.275 11.890 1.00 90.19 258 TYR A N 1
ATOM 2043 C CA . TYR A 1 258 ? -5.697 -0.520 12.284 1.00 90.19 258 TYR A CA 1
ATOM 2044 C C . TYR A 1 258 ? -6.955 -0.911 11.486 1.00 90.19 258 TYR A C 1
ATOM 2046 O O . TYR A 1 258 ? -8.054 -0.424 11.771 1.00 90.19 258 TYR A O 1
ATOM 2054 N N . GLY A 1 259 ? -6.825 -1.839 10.536 1.00 90.25 259 GLY A N 1
ATOM 2055 C CA . GLY A 1 259 ? -7.907 -2.388 9.732 1.00 90.25 259 GLY A CA 1
ATOM 2056 C C . GLY A 1 259 ? -8.237 -1.598 8.464 1.00 90.25 259 GLY A C 1
ATOM 2057 O O . GLY A 1 259 ? -9.290 -1.869 7.875 1.00 90.25 259 GLY A O 1
ATOM 2058 N N . ASN A 1 260 ? -7.407 -0.643 8.013 1.00 93.44 260 ASN A N 1
ATOM 2059 C CA . ASN A 1 260 ? -7.606 -0.084 6.673 1.00 93.44 260 ASN A CA 1
ATOM 2060 C C . ASN A 1 260 ? -7.178 -1.116 5.631 1.00 93.44 260 ASN A C 1
ATOM 2062 O O . ASN A 1 260 ? -6.189 -1.834 5.781 1.00 93.44 260 ASN A O 1
ATOM 2066 N N . ARG A 1 261 ? -7.987 -1.244 4.576 1.00 95.75 261 ARG A N 1
ATOM 2067 C CA . ARG A 1 261 ? -7.895 -2.355 3.629 1.00 95.75 261 ARG A CA 1
ATOM 2068 C C . ARG A 1 261 ? -7.902 -1.855 2.196 1.00 95.75 261 ARG A C 1
ATOM 2070 O O . ARG A 1 261 ? -8.821 -1.146 1.793 1.00 95.75 261 ARG A O 1
ATOM 2077 N N . GLN A 1 262 ? -6.927 -2.309 1.416 1.00 96.25 262 GLN A N 1
ATOM 2078 C CA . GLN A 1 262 ? -6.824 -2.070 -0.020 1.00 96.25 262 GLN A CA 1
ATOM 2079 C C . GLN A 1 262 ? -7.011 -3.379 -0.787 1.00 96.25 262 GLN A C 1
ATOM 2081 O O . GLN A 1 262 ? -6.490 -4.425 -0.396 1.00 96.25 262 GLN A O 1
ATOM 2086 N N . VAL A 1 263 ? -7.735 -3.315 -1.906 1.00 96.75 263 VAL A N 1
ATOM 2087 C CA . VAL A 1 263 ? -7.850 -4.413 -2.874 1.00 96.75 263 VAL A CA 1
ATOM 2088 C C . VAL A 1 263 ? -7.407 -3.892 -4.235 1.00 96.75 263 VAL A C 1
ATOM 2090 O O . VAL A 1 263 ? -8.062 -3.029 -4.813 1.00 96.75 263 VAL A O 1
ATOM 2093 N N . SER A 1 264 ? -6.291 -4.406 -4.738 1.00 94.50 264 SER A N 1
ATOM 2094 C CA . SER A 1 264 ? -5.734 -4.053 -6.044 1.00 94.50 264 SER A CA 1
ATOM 2095 C C . SER A 1 264 ? -5.952 -5.192 -7.031 1.00 94.50 264 SER A C 1
ATOM 2097 O O . SER A 1 264 ? -5.636 -6.345 -6.736 1.00 94.50 264 SER A O 1
ATOM 2099 N N . GLU A 1 265 ? -6.497 -4.878 -8.201 1.00 94.50 265 GLU A N 1
ATOM 2100 C CA . GLU A 1 265 ? -6.756 -5.844 -9.269 1.00 94.50 265 GLU A CA 1
ATOM 2101 C C . GLU A 1 265 ? -5.670 -5.751 -10.344 1.00 94.50 265 GLU A C 1
ATOM 2103 O O . GLU A 1 265 ? -5.295 -4.655 -10.758 1.00 94.50 265 GLU A O 1
ATOM 2108 N N . PHE A 1 266 ? -5.186 -6.908 -10.799 1.00 91.81 266 PHE A N 1
ATOM 2109 C CA . PHE A 1 266 ? -4.206 -7.013 -11.873 1.00 91.81 266 PHE A CA 1
ATOM 2110 C C . PHE A 1 266 ? -4.697 -7.976 -12.953 1.00 91.81 266 PHE A C 1
ATOM 2112 O O . PHE A 1 266 ? -4.954 -9.147 -12.676 1.00 91.81 266 PHE A O 1
ATOM 2119 N N . VAL A 1 267 ? -4.800 -7.500 -14.190 1.00 90.12 267 VAL A N 1
ATOM 2120 C CA . VAL A 1 267 ? -5.185 -8.282 -15.369 1.00 90.12 267 VAL A CA 1
ATOM 2121 C C . VAL A 1 267 ? -4.001 -9.126 -15.832 1.00 90.12 267 VAL A C 1
ATOM 2123 O O . VAL A 1 267 ? -2.891 -8.630 -15.986 1.00 90.12 267 VAL A O 1
ATOM 2126 N N . LEU A 1 268 ? -4.232 -10.408 -16.088 1.00 87.12 268 LEU A N 1
ATOM 2127 C CA . LEU A 1 268 ? -3.244 -11.335 -16.621 1.00 87.12 268 LEU A CA 1
ATOM 2128 C C . LEU A 1 268 ? -3.301 -11.336 -18.151 1.00 87.12 268 LEU A C 1
ATOM 2130 O O . LEU A 1 268 ? -4.239 -11.859 -18.754 1.00 87.12 268 LEU A O 1
ATOM 2134 N N . ASN A 1 269 ? -2.269 -10.797 -18.791 1.00 79.75 269 ASN A N 1
ATOM 2135 C CA . ASN A 1 269 ? -2.166 -10.741 -20.241 1.00 79.75 269 ASN A CA 1
ATOM 2136 C C . ASN A 1 269 ? -1.293 -11.897 -20.771 1.00 79.75 269 ASN A C 1
ATOM 2138 O O . ASN A 1 269 ? -0.101 -11.989 -20.477 1.00 79.75 269 ASN A O 1
ATOM 2142 N N . ARG A 1 270 ? -1.905 -12.790 -21.562 1.00 76.62 270 ARG A N 1
ATOM 2143 C CA . ARG A 1 270 ? -1.259 -13.966 -22.185 1.00 76.62 270 ARG A CA 1
ATOM 2144 C C . ARG A 1 270 ? -0.738 -13.709 -23.604 1.00 76.62 270 ARG A C 1
ATOM 2146 O O . ARG A 1 270 ? -0.109 -14.592 -24.187 1.00 76.62 270 ARG A O 1
ATOM 2153 N N . GLU A 1 271 ? -1.006 -12.541 -24.184 1.00 63.03 271 GLU A N 1
ATOM 2154 C CA . GLU A 1 271 ? -0.722 -12.254 -25.597 1.00 63.03 271 GLU A CA 1
ATOM 2155 C C . GLU A 1 271 ? 0.780 -12.075 -25.880 1.00 63.03 271 GLU A C 1
ATOM 2157 O O . GLU A 1 271 ? 1.235 -12.345 -26.989 1.00 63.03 271 GLU A O 1
ATOM 2162 N N . GLY A 1 272 ? 1.592 -11.752 -24.865 1.00 52.94 272 GLY A N 1
ATOM 2163 C CA . GLY A 1 272 ? 3.055 -11.647 -24.994 1.00 52.94 272 GLY A CA 1
ATOM 2164 C C . GLY A 1 272 ? 3.792 -12.979 -25.204 1.00 52.94 272 GLY A C 1
ATOM 2165 O O . GLY A 1 272 ? 4.994 -12.983 -25.455 1.00 52.94 272 GLY A O 1
ATOM 2166 N N . ALA A 1 273 ? 3.100 -14.118 -25.102 1.00 45.72 273 ALA A N 1
ATOM 2167 C CA . ALA A 1 273 ? 3.706 -15.446 -25.180 1.00 45.72 273 ALA A CA 1
ATOM 2168 C C . ALA A 1 273 ? 3.936 -15.964 -26.611 1.00 45.72 273 ALA A C 1
ATOM 2170 O O . ALA A 1 273 ? 4.658 -16.944 -26.781 1.00 45.72 273 ALA A O 1
ATOM 2171 N N . VAL A 1 274 ? 3.346 -15.333 -27.633 1.00 44.84 274 VAL A N 1
ATOM 2172 C CA . VAL A 1 27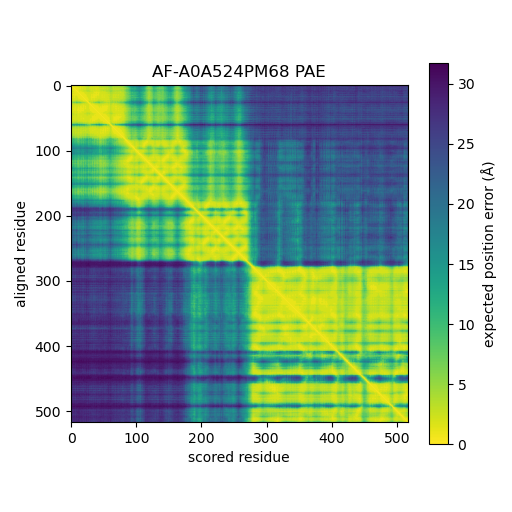4 ? 3.573 -15.722 -29.041 1.00 44.84 274 VAL A CA 1
ATOM 2173 C C . VAL A 1 274 ? 4.974 -15.308 -29.513 1.00 44.84 274 VAL A C 1
ATOM 2175 O O . VAL A 1 274 ? 5.555 -15.965 -30.366 1.00 44.84 274 VAL A O 1
ATOM 2178 N N . LEU A 1 275 ? 5.567 -14.289 -28.887 1.00 49.59 275 LEU A N 1
ATOM 2179 C CA . LEU A 1 275 ? 6.845 -13.712 -29.304 1.00 49.59 275 LEU A CA 1
ATOM 2180 C C . LEU A 1 275 ? 8.077 -14.511 -28.832 1.00 49.59 275 LEU A C 1
ATOM 2182 O O . LEU A 1 275 ? 9.156 -14.334 -29.374 1.00 49.59 275 LEU A O 1
ATOM 2186 N N . ASN A 1 276 ? 7.970 -15.406 -27.843 1.00 47.28 276 ASN A N 1
ATOM 2187 C CA . ASN A 1 276 ? 9.162 -16.027 -27.233 1.00 47.28 276 ASN A CA 1
ATOM 2188 C C . ASN A 1 276 ? 9.646 -17.328 -27.897 1.00 47.28 276 ASN A C 1
ATOM 2190 O O . ASN A 1 276 ? 10.788 -17.715 -27.667 1.00 47.28 276 ASN A O 1
ATOM 2194 N N . ALA A 1 277 ? 8.815 -18.033 -28.672 1.00 49.91 277 ALA A N 1
ATOM 2195 C CA . ALA A 1 277 ? 9.221 -19.320 -29.254 1.00 49.91 277 ALA A CA 1
ATOM 2196 C C . ALA A 1 277 ? 9.999 -19.175 -30.576 1.00 49.91 277 ALA A C 1
ATOM 2198 O O . ALA A 1 277 ? 10.748 -20.082 -30.932 1.00 49.91 277 ALA A O 1
ATOM 2199 N N . GLU A 1 278 ? 9.845 -18.045 -31.276 1.00 61.34 278 GLU A N 1
ATOM 2200 C CA . GLU A 1 278 ? 10.423 -17.814 -32.611 1.00 61.34 278 GLU A CA 1
ATOM 2201 C C . GLU A 1 278 ? 11.310 -16.560 -32.699 1.00 61.34 278 GLU A C 1
ATOM 2203 O O . GLU A 1 278 ? 11.955 -16.352 -33.722 1.00 61.34 278 GLU A O 1
ATOM 2208 N N . ASN A 1 279 ? 11.402 -15.737 -31.644 1.00 76.56 279 ASN A N 1
ATOM 2209 C CA . ASN A 1 279 ? 12.273 -14.561 -31.647 1.00 76.56 279 ASN A CA 1
ATOM 2210 C C . ASN A 1 279 ? 13.709 -14.931 -31.250 1.00 76.56 279 ASN A C 1
ATOM 2212 O O . ASN A 1 279 ? 13.954 -15.196 -30.067 1.00 76.56 279 ASN A O 1
ATOM 2216 N N . PRO A 1 280 ? 14.689 -14.885 -32.170 1.00 83.44 280 PRO A N 1
ATOM 2217 C CA . PRO A 1 280 ? 16.073 -15.183 -31.823 1.00 83.44 280 PRO A CA 1
ATOM 2218 C C . PRO A 1 280 ? 16.679 -14.149 -30.854 1.00 83.44 280 PRO A C 1
ATOM 2220 O O . PRO A 1 280 ? 17.605 -14.475 -30.118 1.00 83.44 280 PRO A O 1
ATOM 2223 N N . MET A 1 281 ? 16.092 -12.950 -30.750 1.00 87.44 281 MET A N 1
ATOM 2224 C CA . MET A 1 281 ? 16.463 -11.920 -29.770 1.00 87.44 281 MET A CA 1
ATOM 2225 C C . MET A 1 281 ? 15.933 -12.216 -28.353 1.00 87.44 281 MET A C 1
ATOM 2227 O O . MET A 1 281 ? 16.274 -11.512 -27.398 1.00 87.44 281 MET A O 1
ATOM 2231 N N . GLY A 1 282 ? 15.076 -13.229 -28.182 1.00 87.62 282 GLY A N 1
ATOM 2232 C CA . GLY A 1 282 ? 14.394 -13.542 -26.926 1.00 87.62 282 GLY A CA 1
ATOM 2233 C C . GLY A 1 282 ? 13.501 -12.402 -26.414 1.00 87.62 282 GLY A C 1
ATOM 2234 O O . GLY A 1 282 ? 13.086 -11.512 -27.165 1.00 87.62 282 GLY A O 1
ATOM 2235 N N . LYS A 1 283 ? 13.210 -12.402 -25.103 1.00 88.06 283 LYS A N 1
ATOM 2236 C CA . LYS A 1 283 ? 12.398 -11.347 -24.477 1.00 88.06 283 LYS A CA 1
ATOM 2237 C C . LYS A 1 283 ? 13.077 -9.987 -24.674 1.00 88.06 283 LYS A C 1
ATOM 2239 O O . LYS A 1 283 ? 14.112 -9.707 -24.067 1.00 88.06 283 LYS A O 1
ATOM 2244 N N . THR A 1 284 ? 12.465 -9.160 -25.517 1.00 91.56 284 THR A N 1
ATOM 2245 C CA . THR A 1 284 ? 13.001 -7.878 -25.993 1.00 91.56 284 THR A CA 1
ATOM 2246 C C . THR A 1 284 ? 12.261 -6.716 -25.349 1.00 91.56 284 THR A C 1
ATOM 2248 O O . THR A 1 284 ? 11.043 -6.603 -25.494 1.00 91.56 284 THR A O 1
ATOM 2251 N N . TRP A 1 285 ? 12.979 -5.858 -24.633 1.00 95.25 285 TRP A N 1
ATOM 2252 C CA . TRP A 1 285 ? 12.450 -4.667 -23.974 1.00 95.25 285 TRP A CA 1
ATOM 2253 C C . TRP A 1 285 ? 12.998 -3.394 -24.611 1.00 95.25 285 TRP A C 1
ATOM 2255 O O . TRP A 1 285 ? 14.136 -3.354 -25.077 1.00 95.25 285 TRP A O 1
ATOM 2265 N N . VAL A 1 286 ? 12.187 -2.341 -24.584 1.00 97.25 286 VAL A N 1
ATOM 2266 C CA . VAL A 1 286 ? 12.558 -1.007 -25.059 1.00 97.25 286 VAL A CA 1
ATOM 2267 C C . VAL A 1 286 ? 12.350 -0.007 -23.931 1.00 97.25 286 VAL A C 1
ATOM 2269 O O . VAL A 1 286 ? 11.304 0.005 -23.290 1.00 97.25 286 VAL A O 1
ATOM 2272 N N . VAL A 1 287 ? 13.335 0.844 -23.688 1.00 97.75 287 VAL A N 1
ATOM 2273 C CA . VAL A 1 287 ? 13.293 1.932 -22.715 1.00 97.75 287 VAL A CA 1
ATOM 2274 C C . VAL A 1 287 ? 13.371 3.242 -23.479 1.00 97.75 287 VAL A C 1
ATOM 2276 O O . VAL A 1 287 ? 14.368 3.498 -24.140 1.00 97.75 287 VAL A O 1
ATOM 2279 N N . PHE A 1 288 ? 12.353 4.083 -23.357 1.00 97.44 288 PHE A N 1
ATOM 2280 C CA . PHE A 1 288 ? 12.379 5.465 -23.821 1.00 97.44 288 PHE A CA 1
ATOM 2281 C C . PHE A 1 288 ? 12.619 6.401 -22.640 1.00 97.44 288 PHE A C 1
ATOM 2283 O O . PHE A 1 288 ? 11.879 6.349 -21.655 1.00 97.44 288 PHE A O 1
ATOM 2290 N N . ILE A 1 289 ? 13.622 7.264 -22.757 1.00 96.19 289 ILE A N 1
ATOM 2291 C CA . ILE A 1 289 ? 13.823 8.423 -21.889 1.00 96.19 289 ILE A CA 1
ATOM 2292 C C . ILE A 1 289 ? 13.522 9.668 -22.726 1.00 96.19 289 ILE A C 1
ATOM 2294 O O . ILE A 1 289 ? 14.229 9.935 -23.699 1.00 96.19 289 ILE A O 1
ATOM 2298 N N . GLU A 1 290 ? 12.471 10.401 -22.363 1.00 93.69 290 GLU A N 1
ATOM 2299 C CA . GLU A 1 290 ? 12.105 11.677 -22.987 1.00 93.69 290 GLU A CA 1
ATOM 2300 C C . GLU A 1 290 ? 12.245 12.822 -21.982 1.00 93.69 290 GLU A C 1
ATOM 2302 O O . GLU A 1 290 ? 11.460 12.935 -21.045 1.00 93.69 290 GLU A O 1
ATOM 2307 N N . ASN A 1 291 ? 13.229 13.696 -22.179 1.00 94.19 291 ASN A N 1
ATOM 2308 C CA . ASN A 1 291 ? 13.383 14.901 -21.365 1.00 94.19 291 ASN A CA 1
ATOM 2309 C C . ASN A 1 291 ? 13.020 16.120 -22.214 1.00 94.19 291 ASN A C 1
ATOM 2311 O O . ASN A 1 291 ? 13.644 16.380 -23.240 1.00 94.19 291 ASN A O 1
ATOM 2315 N N . SER A 1 292 ? 11.982 16.839 -21.796 1.00 93.31 292 SER A N 1
ATOM 2316 C CA . SER A 1 292 ? 11.351 17.927 -22.554 1.00 93.31 292 SER A CA 1
ATOM 2317 C C . SER A 1 292 ? 11.195 19.199 -21.719 1.00 93.31 292 SER A C 1
ATOM 2319 O O . SER A 1 292 ? 11.415 20.298 -22.229 1.00 93.31 292 SER A O 1
ATOM 2321 N N . ASN A 1 293 ? 10.860 19.069 -20.432 1.00 95.19 293 ASN A N 1
ATOM 2322 C CA . ASN A 1 293 ? 10.524 20.184 -19.544 1.00 95.19 293 ASN A CA 1
ATOM 2323 C C . ASN A 1 293 ? 11.701 20.582 -18.645 1.00 95.19 293 ASN A C 1
ATOM 2325 O O . ASN A 1 293 ? 11.720 20.296 -17.454 1.00 95.19 293 ASN A O 1
ATOM 2329 N N . TYR A 1 294 ? 12.692 21.247 -19.233 1.00 94.19 294 TYR A N 1
ATOM 2330 C CA . TYR A 1 294 ? 13.916 21.658 -18.545 1.00 94.19 294 TYR A CA 1
ATOM 2331 C C . TYR A 1 294 ? 13.754 22.916 -17.680 1.00 94.19 294 TYR A C 1
ATOM 2333 O O . TYR A 1 294 ? 13.107 23.877 -18.092 1.00 94.19 294 TYR A O 1
ATOM 2341 N N . GLU A 1 295 ? 14.430 22.952 -16.529 1.00 94.50 295 GLU A N 1
ATOM 2342 C CA . GLU A 1 295 ? 14.458 24.119 -15.636 1.00 94.50 295 GLU A CA 1
ATOM 2343 C C . GLU A 1 295 ? 15.339 25.251 -16.179 1.00 94.50 295 GLU A C 1
ATOM 2345 O O . GLU A 1 295 ? 14.960 26.422 -16.138 1.00 94.50 295 GLU A O 1
ATOM 2350 N N . THR A 1 296 ? 16.532 24.909 -16.684 1.00 92.12 296 THR A N 1
ATOM 2351 C CA . THR A 1 296 ? 17.507 25.905 -17.169 1.00 92.12 296 THR A CA 1
ATOM 2352 C C . THR A 1 296 ? 17.792 25.811 -18.667 1.00 92.12 296 THR A C 1
ATOM 2354 O O . THR A 1 296 ? 18.205 26.795 -19.291 1.00 92.12 296 THR A O 1
ATOM 2357 N N . PHE A 1 297 ? 17.567 24.653 -19.287 1.00 89.00 297 PHE A N 1
ATOM 2358 C CA . PHE A 1 297 ? 17.678 24.474 -20.736 1.00 89.00 297 PHE A CA 1
ATOM 2359 C C . PHE A 1 297 ? 16.375 24.881 -21.436 1.00 89.00 297 PHE A C 1
ATOM 2361 O O . PHE A 1 297 ? 15.348 25.079 -20.798 1.00 89.00 297 PHE A O 1
ATOM 2368 N N . ALA A 1 298 ? 16.421 25.083 -22.755 1.00 88.31 298 ALA A N 1
ATOM 2369 C CA . ALA A 1 298 ? 15.201 25.366 -23.507 1.00 88.31 298 ALA A CA 1
ATOM 2370 C C . ALA A 1 298 ? 14.304 24.121 -23.521 1.00 88.31 298 ALA A C 1
ATOM 2372 O O . ALA A 1 298 ? 14.801 23.026 -23.784 1.00 88.31 298 ALA A O 1
ATOM 2373 N N . SER A 1 299 ? 13.008 24.285 -23.264 1.00 90.31 299 SER A N 1
ATOM 2374 C CA . SER A 1 299 ? 12.047 23.190 -23.406 1.00 90.31 299 SER A CA 1
ATOM 2375 C C . SER A 1 299 ? 11.965 22.713 -24.858 1.00 90.31 299 SER A C 1
ATOM 2377 O O . SER A 1 299 ? 12.206 23.494 -25.781 1.00 90.31 299 SER A O 1
ATOM 2379 N N . LEU A 1 300 ? 11.636 21.437 -25.046 1.00 85.69 300 LEU A N 1
ATOM 2380 C CA . LEU A 1 300 ? 11.561 20.786 -26.355 1.00 85.69 300 LEU A CA 1
ATOM 2381 C C . LEU A 1 300 ? 10.205 20.101 -26.532 1.00 85.69 300 LEU A C 1
ATOM 2383 O O . LEU A 1 300 ? 9.748 19.403 -25.634 1.00 85.69 300 LEU A O 1
ATOM 2387 N N . ASP A 1 301 ? 9.612 20.218 -27.715 1.00 85.94 301 ASP A N 1
ATOM 2388 C CA . ASP A 1 301 ? 8.435 19.438 -28.123 1.00 85.94 301 ASP A CA 1
ATOM 2389 C C . ASP A 1 301 ? 8.829 18.157 -28.884 1.00 85.94 301 ASP A C 1
ATOM 2391 O O . ASP A 1 301 ? 8.017 17.238 -29.037 1.00 85.94 301 ASP A O 1
ATOM 2395 N N . GLY A 1 302 ? 10.057 18.113 -29.415 1.00 84.75 302 GLY A N 1
ATOM 2396 C CA . GLY A 1 302 ? 10.611 17.003 -30.201 1.00 84.75 302 GLY A CA 1
ATOM 2397 C C . GLY A 1 302 ? 10.568 15.639 -29.507 1.00 84.75 302 GLY A C 1
ATOM 2398 O O . GLY A 1 302 ? 9.982 14.718 -30.078 1.00 84.75 302 GLY A O 1
ATOM 2399 N N . PRO A 1 303 ? 11.080 15.489 -28.269 1.00 89.44 303 PRO A N 1
ATOM 2400 C CA . PRO A 1 303 ? 11.213 14.178 -27.635 1.00 89.44 303 PRO A CA 1
ATOM 2401 C C . PRO A 1 303 ? 9.908 13.393 -27.526 1.00 89.44 303 PRO A C 1
ATOM 2403 O O . PRO A 1 303 ? 9.860 12.206 -27.849 1.00 89.44 303 PRO A O 1
ATOM 2406 N N . VAL A 1 304 ? 8.812 14.065 -27.168 1.00 90.62 304 VAL A N 1
ATOM 2407 C CA . VAL A 1 304 ? 7.485 13.436 -27.103 1.00 90.62 304 VAL A CA 1
ATOM 2408 C C . VAL A 1 304 ? 7.022 12.971 -28.490 1.00 90.62 304 VAL A C 1
ATOM 2410 O O . VAL A 1 304 ? 6.400 11.913 -28.627 1.00 90.62 304 VAL A O 1
ATOM 2413 N N . LYS A 1 305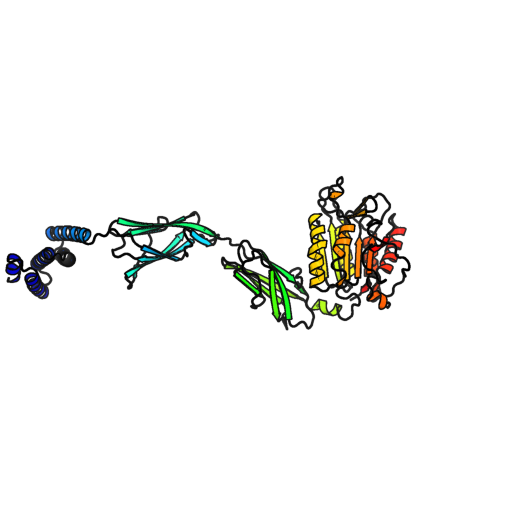 ? 7.300 13.742 -29.550 1.00 89.81 305 LYS A N 1
ATOM 2414 C CA . LYS A 1 305 ? 6.960 13.364 -30.933 1.00 89.81 305 LYS A CA 1
ATOM 2415 C C . LYS A 1 305 ? 7.803 12.179 -31.402 1.00 89.81 305 LYS A C 1
ATOM 2417 O O . LYS A 1 305 ? 7.243 11.243 -31.975 1.00 89.81 305 LYS A O 1
ATOM 2422 N N . ASP A 1 306 ? 9.096 12.196 -31.102 1.00 89.06 306 ASP A N 1
ATOM 2423 C CA . ASP A 1 306 ? 10.066 11.161 -31.460 1.00 89.06 306 ASP A CA 1
ATOM 2424 C C . ASP A 1 306 ? 9.712 9.813 -30.828 1.00 89.06 306 ASP A C 1
ATOM 2426 O O . ASP A 1 306 ? 9.583 8.805 -31.528 1.00 89.06 306 ASP A O 1
ATOM 2430 N N . VAL A 1 307 ? 9.446 9.795 -29.518 1.00 91.69 307 VAL A N 1
ATOM 2431 C CA . VAL A 1 307 ? 9.041 8.578 -28.801 1.00 91.69 307 VAL A CA 1
ATOM 2432 C C . VAL A 1 307 ? 7.725 8.030 -29.343 1.00 91.69 307 VAL A C 1
ATOM 2434 O O . VAL A 1 307 ? 7.595 6.824 -29.557 1.00 91.69 307 VAL A O 1
ATOM 2437 N N . ASN A 1 308 ? 6.739 8.889 -29.612 1.00 92.12 308 ASN A N 1
ATOM 2438 C CA . ASN A 1 308 ? 5.468 8.447 -30.185 1.00 92.12 308 ASN A CA 1
ATOM 2439 C C . ASN A 1 308 ? 5.631 7.871 -31.596 1.00 92.12 308 ASN A C 1
ATOM 2441 O O . ASN A 1 308 ? 4.981 6.879 -31.930 1.00 92.12 308 ASN A O 1
ATOM 2445 N N . LEU A 1 309 ? 6.491 8.468 -32.423 1.00 93.12 309 LEU A N 1
ATOM 2446 C CA . LEU A 1 309 ? 6.799 7.958 -33.754 1.00 93.12 309 LEU A CA 1
ATOM 2447 C C . LEU A 1 309 ? 7.500 6.594 -33.675 1.00 93.12 309 LEU A C 1
ATOM 2449 O O . LEU A 1 309 ? 7.088 5.660 -34.361 1.00 93.12 309 LEU A O 1
ATOM 2453 N N . MET A 1 310 ? 8.482 6.446 -32.786 1.00 95.00 310 MET A N 1
ATOM 2454 C CA . MET A 1 310 ? 9.176 5.176 -32.569 1.00 95.00 310 MET A CA 1
ATOM 2455 C C . MET A 1 310 ? 8.259 4.086 -32.014 1.00 95.00 310 MET A C 1
ATOM 2457 O O . MET A 1 310 ? 8.321 2.950 -32.474 1.00 95.00 310 MET A O 1
ATOM 2461 N N . LYS A 1 311 ? 7.352 4.413 -31.086 1.00 94.12 311 LYS A N 1
ATOM 2462 C CA . LYS A 1 311 ? 6.338 3.464 -30.596 1.00 94.12 311 LYS A CA 1
ATOM 2463 C C . LYS A 1 311 ? 5.444 2.946 -31.721 1.00 94.12 311 LYS A C 1
ATOM 2465 O O . LYS A 1 311 ? 5.146 1.758 -31.747 1.00 94.12 311 LYS A O 1
ATOM 2470 N N . ARG A 1 312 ? 5.044 3.814 -32.659 1.00 92.94 312 ARG A N 1
ATOM 2471 C CA . ARG A 1 312 ? 4.293 3.397 -33.856 1.00 92.94 312 ARG A CA 1
ATOM 2472 C C . ARG A 1 312 ? 5.139 2.508 -34.759 1.00 92.94 312 ARG A C 1
ATOM 2474 O O . ARG A 1 312 ? 4.655 1.475 -35.191 1.00 92.94 312 ARG A O 1
ATOM 2481 N N . ALA A 1 313 ? 6.393 2.882 -35.003 1.00 94.19 313 ALA A N 1
ATOM 2482 C CA . ALA A 1 313 ? 7.301 2.104 -35.840 1.00 94.19 313 ALA A CA 1
ATOM 2483 C C . ALA A 1 313 ? 7.586 0.706 -35.273 1.00 94.19 313 ALA A C 1
ATOM 2485 O O . ALA A 1 313 ? 7.704 -0.246 -36.030 1.00 94.19 313 ALA A O 1
ATOM 2486 N N . LEU A 1 314 ? 7.650 0.572 -33.947 1.00 95.12 314 LEU A N 1
ATOM 2487 C CA . LEU A 1 314 ? 7.869 -0.698 -33.253 1.00 95.12 314 LEU A CA 1
ATOM 2488 C C . LEU A 1 314 ? 6.586 -1.519 -33.051 1.00 95.12 314 LEU A C 1
ATOM 2490 O O . LEU A 1 314 ? 6.664 -2.641 -32.554 1.00 95.12 314 LEU A O 1
ATOM 2494 N N . ALA A 1 315 ? 5.412 -0.991 -33.413 1.00 90.25 315 ALA A N 1
ATOM 2495 C CA . ALA A 1 315 ? 4.138 -1.674 -33.198 1.00 90.25 315 ALA A CA 1
ATOM 2496 C C . ALA A 1 315 ? 4.041 -2.996 -33.974 1.00 90.25 315 ALA A C 1
ATOM 2498 O O . ALA A 1 315 ? 3.432 -3.939 -33.468 1.00 90.25 315 ALA A O 1
ATOM 2499 N N . ASP A 1 316 ? 4.694 -3.084 -35.133 1.00 87.25 316 ASP A N 1
ATOM 2500 C CA . ASP A 1 316 ? 4.745 -4.281 -35.983 1.00 87.25 316 ASP A CA 1
ATOM 2501 C C . ASP A 1 316 ? 5.966 -5.171 -35.693 1.00 87.25 316 ASP A C 1
ATOM 2503 O O . ASP A 1 316 ? 6.228 -6.134 -36.407 1.00 87.25 316 ASP A O 1
ATOM 2507 N N . TYR A 1 317 ? 6.699 -4.883 -34.612 1.00 92.00 317 TYR A N 1
ATOM 2508 C CA . TYR A 1 317 ? 7.888 -5.624 -34.196 1.00 92.00 317 TYR A CA 1
ATOM 2509 C C . TYR A 1 317 ? 7.688 -6.335 -32.859 1.00 92.00 317 TYR A C 1
ATOM 2511 O O . TYR A 1 317 ? 6.867 -5.954 -32.022 1.00 92.00 317 TYR A O 1
ATOM 2519 N N . GLN A 1 318 ? 8.473 -7.383 -32.635 1.00 89.56 318 GLN A N 1
ATOM 2520 C CA . GLN A 1 318 ? 8.400 -8.276 -31.484 1.00 89.56 318 GLN A CA 1
ATOM 2521 C C . GLN A 1 318 ? 8.999 -7.672 -30.201 1.00 89.56 318 GLN A C 1
ATOM 2523 O O . GLN A 1 318 ? 9.905 -8.223 -29.570 1.00 89.56 318 GLN A O 1
ATOM 2528 N N . VAL A 1 319 ? 8.469 -6.524 -29.784 1.00 90.19 319 VAL A N 1
ATOM 2529 C CA . VAL A 1 319 ? 8.802 -5.865 -28.520 1.00 90.19 319 VAL A CA 1
ATOM 2530 C C . VAL A 1 319 ? 7.852 -6.354 -27.433 1.00 90.19 319 VAL A C 1
ATOM 2532 O O . VAL A 1 319 ? 6.638 -6.191 -27.523 1.00 90.19 319 VAL A O 1
ATOM 2535 N N . HIS A 1 320 ? 8.413 -6.953 -26.387 1.00 86.06 320 HIS A N 1
ATOM 2536 C CA . HIS A 1 320 ? 7.646 -7.576 -25.311 1.00 86.06 320 HIS A CA 1
ATOM 2537 C C . HIS A 1 320 ? 7.201 -6.570 -24.256 1.00 86.06 320 HIS A C 1
ATOM 2539 O O . HIS A 1 320 ? 6.188 -6.781 -23.593 1.00 86.06 320 HIS A O 1
ATOM 2545 N N . TYR A 1 321 ? 7.984 -5.510 -24.055 1.00 86.94 321 TYR A N 1
ATOM 2546 C CA . TYR A 1 321 ? 7.667 -4.490 -23.071 1.00 86.94 321 TYR A CA 1
ATOM 2547 C C . TYR A 1 321 ? 8.330 -3.156 -23.415 1.00 86.94 321 TYR A C 1
ATOM 2549 O O . TYR A 1 321 ? 9.482 -3.128 -23.852 1.00 86.94 321 TYR A O 1
ATOM 2557 N N . ILE A 1 322 ? 7.597 -2.058 -23.216 1.00 90.38 322 ILE A N 1
ATOM 2558 C CA . ILE A 1 322 ? 8.077 -0.695 -23.448 1.00 90.38 322 ILE A CA 1
ATOM 2559 C C . ILE A 1 322 ? 7.979 0.087 -22.142 1.00 90.38 322 ILE A C 1
ATOM 2561 O O . ILE A 1 322 ? 6.889 0.323 -21.631 1.00 90.38 322 ILE A O 1
ATOM 2565 N N . ILE A 1 323 ? 9.120 0.539 -21.634 1.00 93.94 323 ILE A N 1
ATOM 2566 C CA . ILE A 1 323 ? 9.223 1.458 -20.502 1.00 93.94 323 ILE A CA 1
ATOM 2567 C C . ILE A 1 323 ? 9.349 2.868 -21.072 1.00 93.94 323 ILE A C 1
ATOM 2569 O O . ILE A 1 323 ? 10.119 3.099 -21.999 1.00 93.94 323 ILE A O 1
ATOM 2573 N N . THR A 1 324 ? 8.597 3.830 -20.545 1.00 95.25 324 THR A N 1
ATOM 2574 C CA . THR A 1 324 ? 8.764 5.250 -20.888 1.00 95.25 324 THR A CA 1
ATOM 2575 C C . THR A 1 324 ? 8.952 6.044 -19.609 1.00 95.25 324 THR A C 1
ATOM 2577 O O . THR A 1 324 ? 8.097 5.997 -18.728 1.00 95.25 324 THR A O 1
ATOM 2580 N N . LYS A 1 325 ? 10.066 6.764 -19.507 1.00 96.62 325 LYS A N 1
ATOM 2581 C CA . LYS A 1 325 ? 10.343 7.707 -18.426 1.00 96.62 325 LYS A CA 1
ATOM 2582 C C . LYS A 1 325 ? 10.388 9.114 -19.012 1.00 96.62 325 LYS A C 1
ATOM 2584 O O . LYS A 1 325 ? 10.965 9.312 -20.081 1.00 96.62 325 LYS A O 1
ATOM 2589 N N . LYS A 1 326 ? 9.758 10.055 -18.316 1.00 96.06 326 LYS A N 1
ATOM 2590 C CA . LYS A 1 326 ? 9.608 11.440 -18.758 1.00 96.06 326 LYS A CA 1
ATOM 2591 C C . LYS A 1 326 ? 10.263 12.374 -17.762 1.00 96.06 326 LYS A C 1
ATOM 2593 O O . LYS A 1 326 ? 10.111 12.141 -16.566 1.00 96.06 326 LYS A O 1
ATOM 2598 N N . ASP A 1 327 ? 10.923 13.404 -18.274 1.00 96.88 327 ASP A N 1
ATOM 2599 C CA . ASP A 1 327 ? 11.433 14.541 -17.510 1.00 96.88 327 ASP A CA 1
ATOM 2600 C C . ASP A 1 327 ? 12.192 14.122 -16.243 1.00 96.88 327 ASP A C 1
ATOM 2602 O O . ASP A 1 327 ? 11.881 14.544 -15.131 1.00 96.88 327 ASP A O 1
ATOM 2606 N N . LEU A 1 328 ? 13.170 13.228 -16.410 1.00 97.69 328 LEU A N 1
ATOM 2607 C CA . LEU A 1 328 ? 13.921 12.685 -15.284 1.00 97.69 328 LEU A CA 1
ATOM 2608 C C . LEU A 1 328 ? 14.969 13.673 -14.773 1.00 97.69 328 LEU A C 1
ATOM 2610 O O . LEU A 1 328 ? 15.728 14.254 -15.561 1.00 97.69 328 LEU A O 1
ATOM 2614 N N . THR A 1 329 ? 15.066 13.777 -13.447 1.00 98.12 329 THR A N 1
ATOM 2615 C CA . THR A 1 329 ? 16.205 14.418 -12.780 1.00 98.12 329 THR A CA 1
ATOM 2616 C C . THR A 1 329 ? 17.451 13.540 -12.850 1.00 98.12 329 THR A C 1
ATOM 2618 O O . THR A 1 329 ? 17.367 12.333 -13.112 1.00 98.12 329 THR A O 1
ATOM 2621 N N . LYS A 1 330 ? 18.629 14.114 -12.577 1.00 97.31 330 LYS A N 1
ATOM 2622 C CA . LYS A 1 330 ? 19.882 13.345 -12.582 1.00 97.31 330 LYS A CA 1
ATOM 2623 C C . LYS A 1 330 ? 19.817 12.154 -11.624 1.00 97.31 330 LYS A C 1
ATOM 2625 O O . LYS A 1 330 ? 20.148 11.034 -12.011 1.00 97.31 330 LYS A O 1
ATOM 2630 N N . GLU A 1 331 ? 19.359 12.396 -10.398 1.00 97.56 331 GLU A N 1
ATOM 2631 C CA . GLU A 1 331 ? 19.219 11.369 -9.363 1.00 97.56 331 GLU A CA 1
ATOM 2632 C C . GLU A 1 331 ? 18.279 10.246 -9.816 1.00 97.56 331 GLU A C 1
ATOM 2634 O O . GLU A 1 331 ? 18.603 9.067 -9.681 1.00 97.56 331 GLU A O 1
ATOM 2639 N N . GLN A 1 332 ? 17.146 10.595 -10.431 1.00 97.25 332 GLN A N 1
ATOM 2640 C CA . GLN A 1 332 ? 16.195 9.609 -10.938 1.00 97.25 332 GLN A CA 1
ATOM 2641 C C . GLN A 1 332 ? 16.772 8.781 -12.091 1.00 97.25 332 GLN A C 1
ATOM 2643 O O . GLN A 1 332 ? 16.532 7.575 -12.146 1.00 97.25 332 GLN A O 1
ATOM 2648 N N . MET A 1 333 ? 17.549 9.387 -12.997 1.00 97.50 333 MET A N 1
ATOM 2649 C CA . MET A 1 333 ? 18.245 8.647 -14.057 1.00 97.50 333 MET A CA 1
ATOM 2650 C C . MET A 1 333 ? 19.263 7.663 -13.470 1.00 97.50 333 MET A C 1
ATOM 2652 O O . MET A 1 333 ? 19.282 6.492 -13.858 1.00 97.50 333 MET A O 1
ATOM 2656 N N . GLU A 1 334 ? 20.089 8.109 -12.521 1.00 97.25 334 GLU A N 1
ATOM 2657 C CA . GLU A 1 334 ? 21.089 7.260 -11.864 1.00 97.25 334 GLU A CA 1
ATOM 2658 C C . GLU A 1 334 ? 20.436 6.110 -11.087 1.00 97.25 334 GLU A C 1
ATOM 2660 O O . GLU A 1 334 ? 20.857 4.957 -11.231 1.00 97.25 334 GLU A O 1
ATOM 2665 N N . MET A 1 335 ? 19.372 6.395 -10.331 1.00 94.19 335 MET A N 1
ATOM 2666 C CA . MET A 1 335 ? 18.584 5.399 -9.604 1.00 94.19 335 MET A CA 1
ATOM 2667 C C . MET A 1 335 ? 17.954 4.377 -10.555 1.00 94.19 335 MET A C 1
ATOM 2669 O O . MET A 1 335 ? 18.076 3.166 -10.339 1.00 94.19 335 MET A O 1
ATOM 2673 N N . PHE A 1 336 ? 17.334 4.849 -11.639 1.00 96.75 336 PHE A N 1
ATOM 2674 C CA . PHE A 1 336 ? 16.677 3.990 -12.615 1.00 96.75 336 PHE A CA 1
ATOM 2675 C C . PHE A 1 336 ? 17.661 3.022 -13.279 1.00 96.75 336 PHE A C 1
ATOM 2677 O O . PHE A 1 336 ? 17.425 1.814 -13.280 1.00 96.75 336 PHE A O 1
ATOM 2684 N N . PHE A 1 337 ? 18.783 3.518 -13.811 1.00 95.62 337 PHE A N 1
ATOM 2685 C CA . PHE A 1 337 ? 19.738 2.664 -14.522 1.00 95.62 337 PHE A CA 1
ATOM 2686 C C . PHE A 1 337 ? 20.545 1.745 -13.593 1.00 95.62 337 PHE A C 1
ATOM 2688 O O . PHE A 1 337 ? 20.907 0.643 -14.010 1.00 95.62 337 PHE A O 1
ATOM 2695 N N . SER A 1 338 ? 20.808 2.156 -12.347 1.00 92.25 338 SER A N 1
ATOM 2696 C CA . SER A 1 338 ? 21.631 1.378 -11.404 1.00 92.25 338 SER A CA 1
ATOM 2697 C C . SER A 1 338 ? 20.856 0.295 -10.654 1.00 92.25 338 SER A C 1
ATOM 2699 O O . SER A 1 338 ? 21.431 -0.745 -10.308 1.00 92.25 338 SER A O 1
ATOM 2701 N N . PHE A 1 339 ? 19.570 0.538 -10.383 1.00 87.06 339 PHE A N 1
ATOM 2702 C CA . PHE A 1 339 ? 18.749 -0.316 -9.525 1.00 87.06 339 PHE A CA 1
ATOM 2703 C C . PHE A 1 339 ? 17.482 -0.795 -10.230 1.00 87.06 339 PHE A C 1
ATOM 2705 O O . PHE A 1 339 ? 17.383 -1.987 -10.516 1.00 87.06 339 PHE A O 1
ATOM 2712 N N . GLU A 1 340 ? 16.547 0.107 -10.554 1.00 91.12 340 GLU A N 1
ATOM 2713 C CA . GLU A 1 340 ? 15.216 -0.278 -11.054 1.00 91.12 340 GLU A CA 1
ATOM 2714 C C . GLU A 1 340 ? 15.310 -1.147 -12.315 1.00 91.12 340 GLU A C 1
ATOM 2716 O O . GLU A 1 340 ? 14.815 -2.274 -12.343 1.00 91.12 340 GLU A O 1
ATOM 2721 N N . LEU A 1 341 ? 15.995 -0.653 -13.352 1.00 93.44 341 LEU A N 1
ATOM 2722 C CA . LEU A 1 341 ? 16.087 -1.340 -14.636 1.00 93.44 341 LEU A CA 1
ATOM 2723 C C . LEU A 1 341 ? 16.835 -2.670 -14.512 1.00 93.44 341 LEU A C 1
ATOM 2725 O O . LEU A 1 341 ? 16.404 -3.670 -15.086 1.00 93.44 341 LEU A O 1
ATOM 2729 N N . ARG A 1 342 ? 17.926 -2.704 -13.738 1.00 91.38 342 ARG A N 1
ATOM 2730 C CA . ARG A 1 342 ? 18.693 -3.929 -13.472 1.00 91.38 342 ARG A CA 1
ATOM 2731 C C . ARG A 1 342 ? 17.804 -5.002 -12.856 1.00 91.38 342 ARG A C 1
ATOM 2733 O O . ARG A 1 342 ? 17.791 -6.137 -13.336 1.00 91.38 342 ARG A O 1
ATOM 2740 N N . ASP A 1 343 ? 17.103 -4.656 -11.783 1.00 87.00 343 ASP A N 1
ATOM 2741 C CA . ASP A 1 343 ? 16.303 -5.612 -11.023 1.00 87.00 343 ASP A CA 1
ATOM 2742 C C . ASP A 1 343 ? 15.136 -6.116 -11.881 1.00 87.00 343 ASP A C 1
ATOM 2744 O O . ASP A 1 343 ? 14.891 -7.323 -11.942 1.00 87.00 343 ASP A O 1
ATOM 2748 N N . MET A 1 344 ? 14.512 -5.226 -12.663 1.00 85.12 344 MET A N 1
ATOM 2749 C CA . MET A 1 344 ? 13.489 -5.603 -13.637 1.00 85.12 344 MET A CA 1
ATOM 2750 C C . MET A 1 344 ? 14.031 -6.549 -14.723 1.00 85.12 344 MET A C 1
ATOM 2752 O O . MET A 1 344 ? 13.397 -7.569 -15.001 1.00 85.12 344 MET A O 1
ATOM 2756 N N . ILE A 1 345 ? 15.197 -6.266 -15.316 1.00 89.06 345 ILE A N 1
ATOM 2757 C CA . ILE A 1 345 ? 15.823 -7.109 -16.353 1.00 89.06 345 ILE A CA 1
ATOM 2758 C C . ILE A 1 345 ? 16.097 -8.516 -15.823 1.00 89.06 345 ILE A C 1
ATOM 2760 O O . ILE A 1 345 ? 15.736 -9.503 -16.471 1.00 89.06 345 ILE A O 1
ATOM 2764 N N . LYS A 1 346 ? 16.698 -8.617 -14.630 1.00 86.56 346 LYS A N 1
ATOM 2765 C CA . LYS A 1 346 ? 17.041 -9.905 -14.015 1.00 86.56 346 LYS A CA 1
ATOM 2766 C C . LYS A 1 346 ? 15.801 -10.702 -13.632 1.00 86.56 346 LYS A C 1
ATOM 2768 O O . LYS A 1 346 ? 15.715 -11.884 -13.969 1.00 86.56 346 LYS A O 1
ATOM 2773 N N . ALA A 1 347 ? 14.825 -10.062 -12.989 1.00 80.38 347 ALA A N 1
ATOM 2774 C CA . ALA A 1 347 ? 13.586 -10.717 -12.577 1.00 80.38 347 ALA A CA 1
ATOM 2775 C C . ALA A 1 347 ? 12.785 -11.251 -13.773 1.00 80.38 347 ALA A C 1
ATOM 2777 O O . ALA A 1 347 ? 12.160 -12.304 -13.683 1.00 80.38 347 ALA A O 1
ATOM 2778 N N . ASN A 1 348 ? 12.831 -10.552 -14.912 1.00 79.50 348 ASN A N 1
ATOM 2779 C CA . ASN A 1 348 ? 12.044 -10.906 -16.091 1.00 79.50 348 ASN A CA 1
ATOM 2780 C C . ASN A 1 348 ? 12.808 -11.729 -17.137 1.00 79.50 348 ASN A C 1
ATOM 2782 O O . ASN A 1 348 ? 12.195 -12.097 -18.143 1.00 79.50 348 ASN A O 1
ATOM 2786 N N . GLN A 1 349 ? 14.094 -12.031 -16.908 1.00 84.75 349 GLN A N 1
ATOM 2787 C CA . GLN A 1 349 ? 14.973 -12.756 -17.838 1.00 84.75 349 GLN A CA 1
ATOM 2788 C C . GLN A 1 349 ? 14.996 -12.124 -19.241 1.00 84.75 349 GLN A C 1
ATOM 2790 O O . GLN A 1 349 ? 14.874 -12.805 -20.260 1.00 84.75 349 GLN A O 1
ATOM 2795 N N . VAL A 1 350 ? 15.112 -10.795 -19.287 1.00 90.12 350 VAL A N 1
ATOM 2796 C CA . VAL A 1 350 ? 15.165 -10.022 -20.538 1.00 90.12 350 VAL A CA 1
ATOM 2797 C C . VAL A 1 350 ? 16.452 -10.361 -21.286 1.00 90.12 350 VAL A C 1
ATOM 2799 O O . VAL A 1 350 ? 17.528 -10.333 -20.696 1.00 90.12 350 VAL A O 1
ATOM 2802 N N . LYS A 1 351 ? 16.346 -10.683 -22.578 1.00 93.06 351 LYS A N 1
ATOM 2803 C CA . LYS A 1 351 ? 17.488 -11.047 -23.434 1.00 93.06 351 LYS A CA 1
ATOM 2804 C C . LYS A 1 351 ? 17.962 -9.908 -24.318 1.00 93.06 351 LYS A C 1
ATOM 2806 O O . LYS A 1 351 ? 19.159 -9.823 -24.579 1.00 93.06 351 LYS A O 1
ATOM 2811 N N . SER A 1 352 ? 17.064 -9.012 -24.708 1.00 95.00 352 SER A N 1
ATOM 2812 C CA . SER A 1 352 ? 17.404 -7.890 -25.580 1.00 95.00 352 SER A CA 1
ATOM 2813 C C . SER A 1 352 ? 16.877 -6.582 -25.025 1.00 95.00 352 SER A C 1
ATOM 2815 O O . SER A 1 352 ? 15.716 -6.498 -24.629 1.00 95.00 352 SER A O 1
ATOM 2817 N N . LEU A 1 353 ? 17.732 -5.564 -24.987 1.00 97.06 353 LEU A N 1
ATOM 2818 C CA . LEU A 1 353 ? 17.414 -4.245 -24.456 1.00 97.06 353 LEU A CA 1
ATOM 2819 C C . LEU A 1 353 ? 17.767 -3.161 -25.472 1.00 97.06 353 LEU A C 1
ATOM 2821 O O . LEU A 1 353 ? 18.926 -3.011 -25.850 1.00 97.06 353 LEU A O 1
ATOM 2825 N N . LEU A 1 354 ? 16.772 -2.365 -25.846 1.00 97.75 354 LEU A N 1
ATOM 2826 C CA . LEU A 1 354 ? 16.956 -1.099 -26.547 1.00 97.75 354 LEU A CA 1
ATOM 2827 C C . LEU A 1 354 ? 16.746 0.051 -25.558 1.00 97.75 354 LEU A C 1
ATOM 2829 O O . LEU A 1 354 ? 15.691 0.135 -24.938 1.00 97.75 354 LEU A O 1
ATOM 2833 N N . ILE A 1 355 ? 17.716 0.950 -25.430 1.00 97.31 355 ILE A N 1
ATOM 2834 C CA . ILE A 1 355 ? 17.576 2.212 -24.697 1.00 97.31 355 ILE A CA 1
ATOM 2835 C C . ILE A 1 355 ? 17.575 3.338 -25.719 1.00 97.31 355 ILE A C 1
ATOM 2837 O O . ILE A 1 355 ? 18.537 3.494 -26.460 1.00 97.31 355 ILE A O 1
ATOM 2841 N N . TRP A 1 356 ? 16.514 4.128 -25.742 1.00 95.56 356 TRP A N 1
ATOM 2842 C CA . TRP A 1 356 ? 16.355 5.285 -26.604 1.00 95.56 356 TRP A CA 1
ATOM 2843 C C . TRP A 1 356 ? 16.276 6.549 -25.755 1.00 95.56 356 TRP A C 1
ATOM 2845 O O . TRP A 1 356 ? 15.346 6.709 -24.963 1.00 95.56 356 TRP A O 1
ATOM 2855 N N . TYR A 1 357 ? 17.228 7.456 -25.934 1.00 93.94 357 TYR A N 1
ATOM 2856 C CA . TYR A 1 357 ? 17.211 8.771 -25.299 1.00 93.94 357 TYR A CA 1
ATOM 2857 C C . TYR A 1 357 ? 16.876 9.851 -26.327 1.00 93.94 357 TYR A C 1
ATOM 2859 O O . TYR A 1 357 ? 17.512 9.911 -27.381 1.00 93.94 357 TYR A O 1
ATOM 2867 N N . SER A 1 358 ? 15.904 10.706 -26.003 1.00 90.88 358 SER A N 1
ATOM 2868 C CA . SER A 1 358 ? 15.614 11.937 -26.741 1.00 90.88 358 SER A CA 1
ATOM 2869 C C . SER A 1 358 ? 15.523 13.123 -25.774 1.00 90.88 358 SER A C 1
ATOM 2871 O O . SER A 1 358 ? 14.845 13.061 -24.743 1.00 90.88 358 SER A O 1
ATOM 2873 N N . GLY A 1 359 ? 16.251 14.190 -26.095 1.00 89.94 359 GLY A N 1
ATOM 2874 C CA . GLY A 1 359 ? 16.401 15.382 -25.265 1.00 89.94 359 GLY A CA 1
ATOM 2875 C C . GLY A 1 359 ? 17.704 16.119 -25.570 1.00 89.94 359 GLY A C 1
ATOM 2876 O O . GLY A 1 359 ? 18.419 15.793 -26.518 1.00 89.94 359 GLY A O 1
ATOM 2877 N N . HIS A 1 360 ? 18.056 17.101 -24.740 1.00 88.44 360 HIS A N 1
ATOM 2878 C CA . HIS A 1 360 ? 19.350 17.779 -24.848 1.00 88.44 360 HIS A CA 1
ATOM 2879 C C . HIS A 1 360 ? 20.506 16.816 -24.576 1.00 88.44 360 HIS A C 1
ATOM 2881 O O . HIS A 1 360 ? 20.436 15.949 -23.698 1.00 88.44 360 HIS A O 1
ATOM 2887 N N . GLY A 1 361 ? 21.596 17.011 -25.313 1.00 87.25 361 GLY A N 1
ATOM 2888 C CA . GLY A 1 361 ? 22.869 16.338 -25.093 1.00 87.25 361 GLY A CA 1
ATOM 2889 C C . GLY A 1 361 ? 24.021 17.324 -25.207 1.00 87.25 361 GLY A C 1
ATOM 2890 O O . GLY A 1 361 ? 23.928 18.320 -25.930 1.00 87.25 361 GLY A O 1
ATOM 2891 N N . LYS A 1 362 ? 25.121 17.038 -24.514 1.00 84.44 362 LYS A N 1
ATOM 2892 C CA . LYS A 1 362 ? 26.335 17.858 -24.553 1.00 84.44 362 LYS A CA 1
ATOM 2893 C C . LYS A 1 362 ? 27.567 16.977 -24.655 1.00 84.44 362 LYS A C 1
ATOM 2895 O O . LYS A 1 362 ? 27.615 15.901 -24.069 1.00 84.44 362 LYS A O 1
ATOM 2900 N N . PHE A 1 363 ? 28.568 17.454 -25.378 1.00 82.19 363 PHE A N 1
ATOM 2901 C CA . PHE A 1 363 ? 29.840 16.770 -25.549 1.00 82.19 363 PHE A CA 1
ATOM 2902 C C . PHE A 1 363 ? 30.967 17.667 -25.036 1.00 82.19 363 PHE A C 1
ATOM 2904 O O . PHE A 1 363 ? 31.149 18.780 -25.530 1.00 82.19 363 PHE A O 1
ATOM 2911 N N . VAL A 1 364 ? 31.689 17.209 -24.011 1.00 82.06 364 VAL A N 1
ATOM 2912 C CA . VAL A 1 364 ? 32.783 17.955 -23.369 1.00 82.06 364 VAL A CA 1
ATOM 2913 C C . VAL A 1 364 ? 33.902 16.973 -23.031 1.00 82.06 364 VAL A C 1
ATOM 2915 O O . VAL A 1 364 ? 33.636 15.912 -22.473 1.00 82.06 364 VAL A O 1
ATOM 2918 N N . ASN A 1 365 ? 35.155 17.313 -23.359 1.00 82.00 365 ASN A N 1
ATOM 2919 C CA . ASN A 1 365 ? 36.347 16.537 -22.984 1.00 82.00 365 ASN A CA 1
ATOM 2920 C C . ASN A 1 365 ? 36.213 15.029 -23.277 1.00 82.00 365 ASN A C 1
ATOM 2922 O O . ASN A 1 365 ? 36.369 14.199 -22.383 1.00 82.00 365 ASN A O 1
ATOM 2926 N N . GLU A 1 366 ? 35.864 14.672 -24.519 1.00 82.38 366 GLU A N 1
ATOM 2927 C CA . GLU A 1 366 ? 35.707 13.274 -24.967 1.00 82.38 366 GLU A CA 1
ATOM 2928 C C . GLU A 1 366 ? 34.572 12.481 -24.284 1.00 82.38 366 GLU A C 1
ATOM 2930 O O . GLU A 1 366 ? 34.410 11.276 -24.515 1.00 82.38 366 GLU A O 1
ATOM 2935 N N . THR A 1 367 ? 33.733 13.156 -23.499 1.00 85.56 367 THR A N 1
ATOM 2936 C CA . THR A 1 367 ? 32.614 12.566 -22.764 1.00 85.56 367 THR A CA 1
ATOM 2937 C C . THR A 1 367 ? 31.290 13.124 -23.270 1.00 85.56 367 THR A C 1
ATOM 2939 O O . THR A 1 367 ? 31.097 14.338 -23.342 1.00 85.56 367 THR A O 1
ATOM 2942 N N . GLY A 1 368 ? 30.373 12.227 -23.633 1.00 87.50 368 GLY A N 1
ATOM 2943 C CA . GLY A 1 368 ? 28.991 12.583 -23.929 1.00 87.50 368 GLY A CA 1
ATOM 2944 C C . GLY A 1 368 ? 28.138 12.605 -22.668 1.00 87.50 368 GLY A C 1
ATOM 2945 O O . GLY A 1 368 ? 28.278 11.756 -21.778 1.00 87.50 368 GLY A O 1
ATOM 2946 N N . TYR A 1 369 ? 27.218 13.556 -22.629 1.00 90.44 369 TYR A N 1
ATOM 2947 C CA . TYR A 1 369 ? 26.292 13.781 -21.537 1.00 90.44 369 TYR A CA 1
ATOM 2948 C C . TYR A 1 369 ? 24.861 13.836 -22.053 1.00 90.44 369 TYR A C 1
ATOM 2950 O O . TYR A 1 369 ? 24.564 14.547 -23.015 1.00 90.44 369 TYR A O 1
ATOM 2958 N N . TRP A 1 370 ? 23.972 13.128 -21.366 1.00 93.19 370 TRP A N 1
ATOM 2959 C CA . TRP A 1 370 ? 22.539 13.388 -21.433 1.00 93.19 370 TRP A CA 1
ATOM 2960 C C . TRP A 1 370 ? 22.203 14.469 -20.413 1.00 93.19 370 TRP A C 1
ATOM 2962 O O . TRP A 1 370 ? 22.843 14.549 -19.363 1.00 93.19 370 TRP A O 1
ATOM 2972 N N . ILE A 1 371 ? 21.244 15.331 -20.734 1.00 93.62 371 ILE A N 1
ATOM 2973 C CA . ILE A 1 371 ? 20.870 16.463 -19.890 1.00 93.62 371 ILE A CA 1
ATOM 2974 C C . ILE A 1 371 ? 19.563 16.111 -19.158 1.00 93.62 371 ILE A C 1
ATOM 2976 O O . ILE A 1 371 ? 18.515 15.972 -19.799 1.00 93.62 371 ILE A O 1
ATOM 2980 N N . PRO A 1 372 ? 19.616 15.927 -17.829 1.00 96.62 372 PRO A N 1
ATOM 2981 C CA . PRO A 1 372 ? 18.442 15.862 -16.964 1.00 96.62 372 PRO A CA 1
ATOM 2982 C C . PRO A 1 372 ? 17.641 17.163 -16.951 1.00 96.62 372 PRO A C 1
ATOM 2984 O O . PRO A 1 372 ? 18.173 18.225 -17.281 1.00 96.62 372 PRO A O 1
ATOM 2987 N N . VAL A 1 373 ? 16.375 17.109 -16.540 1.00 96.62 373 VAL A N 1
ATOM 2988 C CA . VAL A 1 373 ? 15.531 18.320 -16.515 1.00 96.62 373 VAL A CA 1
ATOM 2989 C C . VAL A 1 373 ? 15.952 19.346 -15.460 1.00 96.62 373 VAL A C 1
ATOM 2991 O O . VAL A 1 373 ? 15.774 20.541 -15.688 1.00 96.62 373 VAL A O 1
ATOM 2994 N N . ASP A 1 374 ? 16.588 18.895 -14.376 1.00 97.31 374 ASP A N 1
ATOM 2995 C CA . ASP A 1 374 ? 17.138 19.700 -13.273 1.00 97.31 374 ASP A CA 1
ATOM 2996 C C . ASP A 1 374 ? 18.585 20.172 -13.521 1.00 97.31 374 ASP A C 1
ATOM 2998 O O . ASP A 1 374 ? 19.229 20.770 -12.657 1.00 97.31 374 ASP A O 1
ATOM 3002 N N . ALA A 1 375 ? 19.139 19.898 -14.705 1.00 95.56 375 ALA A N 1
ATOM 3003 C CA . ALA A 1 375 ? 20.506 20.274 -15.030 1.00 95.56 375 ALA A CA 1
ATOM 3004 C C . ALA A 1 375 ? 20.687 21.797 -15.131 1.00 95.56 375 ALA A C 1
ATOM 3006 O O . ALA A 1 375 ? 19.824 22.514 -15.640 1.00 95.56 375 ALA A O 1
ATOM 3007 N N . SER A 1 376 ? 21.870 22.283 -14.746 1.00 94.12 376 SER A N 1
ATOM 3008 C CA . SER A 1 376 ? 22.295 23.681 -14.873 1.00 94.12 376 SER A CA 1
ATOM 3009 C C . SER A 1 376 ? 23.303 23.864 -16.014 1.00 94.12 376 SER A C 1
ATOM 3011 O O . SER A 1 376 ? 24.290 23.132 -16.118 1.00 94.12 376 SER A O 1
ATOM 3013 N N . ARG A 1 377 ? 23.097 24.868 -16.877 1.00 87.31 377 ARG A N 1
ATOM 3014 C CA . ARG A 1 377 ? 23.929 25.116 -18.079 1.00 87.31 377 ARG A CA 1
ATOM 3015 C C . ARG A 1 377 ? 25.420 25.338 -17.813 1.00 87.31 377 ARG A C 1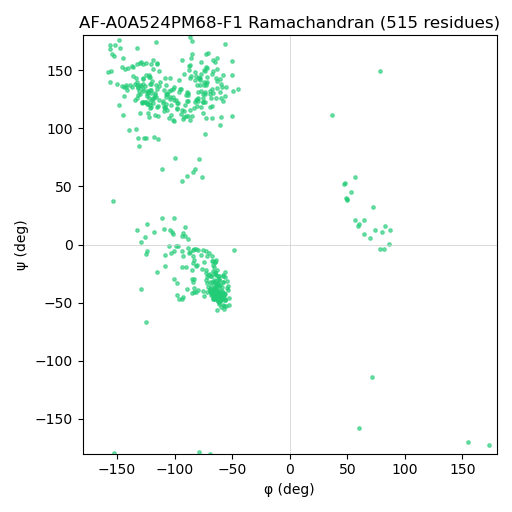
ATOM 3017 O O . ARG A 1 377 ? 26.232 25.028 -18.684 1.00 87.31 377 ARG A O 1
ATOM 3024 N N . ASP A 1 378 ? 25.766 25.824 -16.627 1.00 86.50 378 ASP A N 1
ATOM 3025 C CA . ASP A 1 378 ? 27.142 26.189 -16.275 1.00 86.50 378 ASP A CA 1
ATOM 3026 C C . ASP A 1 378 ? 27.819 25.168 -15.346 1.00 86.50 378 ASP A C 1
ATOM 3028 O O . ASP A 1 378 ? 28.984 25.330 -14.984 1.00 86.50 378 ASP A O 1
ATOM 3032 N N . VAL A 1 379 ? 27.110 24.103 -14.947 1.00 91.19 379 VAL A N 1
ATOM 3033 C CA . VAL A 1 379 ? 27.589 23.139 -13.947 1.00 91.19 379 VAL A CA 1
ATOM 3034 C C . VAL A 1 379 ? 27.558 21.721 -14.515 1.00 91.19 379 VAL A C 1
ATOM 3036 O O . VAL A 1 379 ? 26.572 21.003 -14.369 1.00 91.19 379 VAL A O 1
ATOM 3039 N N . GLU A 1 380 ? 28.675 21.282 -15.105 1.00 89.69 380 GLU A N 1
ATOM 3040 C CA . GLU A 1 380 ? 28.829 19.946 -15.719 1.00 89.69 380 GLU A CA 1
ATOM 3041 C C . GLU A 1 380 ? 28.491 18.791 -14.762 1.00 89.69 380 GLU A C 1
ATOM 3043 O O . GLU A 1 380 ? 27.944 17.774 -15.179 1.00 89.69 380 GLU A O 1
ATOM 3048 N N . TYR A 1 381 ? 28.729 18.968 -13.456 1.00 93.19 381 TYR A N 1
ATOM 3049 C CA . TYR A 1 381 ? 28.351 17.991 -12.429 1.00 93.19 381 TYR A CA 1
ATOM 3050 C C . TYR A 1 381 ? 26.854 17.643 -12.447 1.00 93.19 381 TYR A C 1
ATOM 3052 O O . TYR A 1 381 ? 26.490 16.533 -12.071 1.00 93.19 381 TYR A O 1
ATOM 3060 N N . THR A 1 382 ? 25.983 18.549 -12.896 1.00 94.69 382 THR A N 1
ATOM 3061 C CA . THR A 1 382 ? 24.531 18.310 -12.971 1.00 94.69 382 THR A CA 1
ATOM 3062 C C . THR A 1 382 ? 24.109 17.491 -14.194 1.00 94.69 382 THR A C 1
ATOM 3064 O O . THR A 1 382 ? 22.949 17.110 -14.309 1.00 94.69 382 THR A O 1
ATOM 3067 N N . TYR A 1 383 ? 25.036 17.170 -15.100 1.00 93.94 383 TYR A N 1
ATOM 3068 C CA . TYR A 1 383 ? 24.742 16.369 -16.284 1.00 93.94 383 TYR A CA 1
ATOM 3069 C C . TYR A 1 383 ? 24.850 14.874 -16.001 1.00 93.94 383 TYR A C 1
ATOM 3071 O O . TYR A 1 383 ? 25.599 14.426 -15.125 1.00 93.94 383 TYR A O 1
ATOM 3079 N N . PHE A 1 384 ? 24.123 14.082 -16.784 1.00 95.00 384 PHE A N 1
ATOM 3080 C CA . PHE A 1 384 ? 24.176 12.632 -16.706 1.00 95.00 384 PHE A CA 1
ATOM 3081 C C . PHE A 1 384 ? 25.277 12.101 -17.628 1.00 95.00 384 PHE A C 1
ATOM 3083 O O . PHE A 1 384 ? 25.188 12.175 -18.854 1.00 95.00 384 PHE A O 1
ATOM 3090 N N . ASN A 1 385 ? 26.346 11.580 -17.027 1.00 93.25 385 ASN A N 1
ATOM 3091 C CA . ASN A 1 385 ? 27.510 11.071 -17.748 1.00 93.25 385 ASN A CA 1
ATOM 3092 C C . ASN A 1 385 ? 27.183 9.732 -18.427 1.00 93.25 385 ASN A C 1
ATOM 3094 O O . ASN A 1 385 ? 26.849 8.761 -17.754 1.00 93.25 385 ASN A O 1
ATOM 3098 N N . THR A 1 386 ? 27.347 9.626 -19.745 1.00 90.88 386 THR A N 1
ATOM 3099 C CA . THR A 1 386 ? 27.084 8.363 -20.465 1.00 90.88 386 THR A CA 1
ATOM 3100 C C . THR A 1 386 ? 27.982 7.205 -20.000 1.00 90.88 386 THR A C 1
ATOM 3102 O O . THR A 1 386 ? 27.554 6.052 -19.994 1.00 90.88 386 THR A O 1
ATOM 3105 N N . ASN A 1 387 ? 29.188 7.468 -19.487 1.00 90.94 387 ASN A N 1
ATOM 3106 C CA . ASN A 1 387 ? 30.028 6.432 -18.876 1.00 90.94 387 ASN A CA 1
ATOM 3107 C C . ASN A 1 387 ? 29.415 5.842 -17.594 1.00 90.94 387 ASN A C 1
ATOM 3109 O O . ASN A 1 387 ? 29.717 4.692 -17.262 1.00 90.94 387 ASN A O 1
ATOM 3113 N N . PHE A 1 388 ? 28.548 6.590 -16.899 1.00 93.88 388 PHE A N 1
ATOM 3114 C CA . PHE A 1 388 ? 27.751 6.058 -15.795 1.00 93.88 388 PHE A CA 1
ATOM 3115 C C . PHE A 1 388 ? 26.764 5.013 -16.310 1.00 93.88 388 PHE A C 1
ATOM 3117 O O . PHE A 1 388 ? 26.724 3.916 -15.767 1.00 93.88 388 PHE A O 1
ATOM 3124 N N . LEU A 1 389 ? 26.039 5.299 -17.400 1.00 93.44 389 LEU A N 1
ATOM 3125 C CA . LEU A 1 389 ? 25.140 4.327 -18.033 1.00 93.44 389 LEU A CA 1
ATOM 3126 C C . LEU A 1 389 ? 25.886 3.044 -18.414 1.00 93.44 389 LEU A C 1
ATOM 3128 O O . LEU A 1 389 ? 25.431 1.952 -18.085 1.00 93.44 389 LEU A O 1
ATOM 3132 N N . ARG A 1 390 ? 27.064 3.164 -19.042 1.00 92.12 390 ARG A N 1
ATOM 3133 C CA . ARG A 1 390 ? 27.928 2.006 -19.333 1.00 92.12 390 ARG A CA 1
ATOM 3134 C C . ARG A 1 390 ? 28.202 1.182 -18.074 1.00 92.12 390 ARG A C 1
ATOM 3136 O O . ARG A 1 390 ? 28.027 -0.032 -18.097 1.00 92.12 390 ARG A O 1
ATOM 3143 N N . ALA A 1 391 ? 28.658 1.823 -16.998 1.00 93.56 391 ALA A N 1
ATOM 3144 C CA . ALA A 1 391 ? 28.976 1.135 -15.749 1.00 93.56 391 ALA A CA 1
ATOM 3145 C C . ALA A 1 391 ? 27.728 0.492 -15.122 1.00 93.56 391 ALA A C 1
ATOM 3147 O O . ALA A 1 391 ? 27.773 -0.663 -14.707 1.00 93.56 391 ALA A O 1
ATOM 3148 N N . ALA A 1 392 ? 26.599 1.202 -15.135 1.00 94.25 392 ALA A N 1
ATOM 3149 C CA . ALA A 1 392 ? 25.317 0.719 -14.643 1.00 94.25 392 ALA A CA 1
ATOM 3150 C C . ALA A 1 392 ? 24.816 -0.506 -15.421 1.00 94.25 392 ALA A C 1
ATOM 3152 O O . ALA A 1 392 ? 24.118 -1.328 -14.843 1.00 94.25 392 ALA A O 1
ATOM 3153 N N . MET A 1 393 ? 25.209 -0.669 -16.689 1.00 92.88 393 MET A N 1
ATOM 3154 C CA . MET A 1 393 ? 24.844 -1.805 -17.542 1.00 92.88 393 MET A CA 1
ATOM 3155 C C . MET A 1 393 ? 25.691 -3.071 -17.325 1.00 92.88 393 MET A C 1
ATOM 3157 O O . MET A 1 393 ? 25.255 -4.169 -17.676 1.00 92.88 393 MET A O 1
ATOM 3161 N N . GLN A 1 394 ? 26.874 -2.968 -16.709 1.00 91.69 394 GLN A N 1
ATOM 3162 C CA . GLN A 1 394 ? 27.755 -4.121 -16.464 1.00 91.69 394 GLN A CA 1
ATOM 3163 C C . GLN A 1 394 ? 27.121 -5.254 -15.627 1.00 91.69 394 GLN A C 1
ATOM 3165 O O . GLN A 1 394 ? 27.281 -6.418 -16.000 1.00 91.69 394 GLN A O 1
ATOM 3170 N N . PRO A 1 395 ? 26.386 -4.987 -14.526 1.00 90.44 395 PRO A N 1
ATOM 3171 C CA . PRO A 1 395 ? 25.918 -6.034 -13.616 1.00 90.44 395 PRO A CA 1
ATOM 3172 C C . PRO A 1 395 ? 24.878 -6.998 -14.190 1.00 90.44 395 PRO A C 1
ATOM 3174 O O . PRO A 1 395 ? 24.544 -7.962 -13.502 1.00 90.44 395 PRO A O 1
ATOM 3177 N N . TYR A 1 396 ? 24.313 -6.728 -15.370 1.00 86.62 396 TYR A N 1
ATOM 3178 C CA . TYR A 1 396 ? 23.267 -7.552 -15.987 1.00 86.62 396 TYR A CA 1
ATOM 3179 C C . TYR A 1 396 ? 23.618 -8.048 -17.400 1.00 86.62 396 TYR A C 1
ATOM 3181 O O . TYR A 1 396 ? 22.751 -8.530 -18.132 1.00 86.62 396 TYR A O 1
ATOM 3189 N N . GLN A 1 397 ? 24.907 -8.006 -17.765 1.00 87.31 397 GLN A N 1
ATOM 3190 C CA . GLN A 1 397 ? 25.418 -8.646 -18.985 1.00 87.31 397 GLN A CA 1
ATOM 3191 C C . GLN A 1 397 ? 25.369 -10.180 -18.943 1.00 87.31 397 GLN A C 1
ATOM 3193 O O . GLN A 1 397 ? 25.559 -10.828 -19.969 1.00 87.31 397 GLN A O 1
ATOM 3198 N N . ASP A 1 398 ? 25.163 -10.780 -17.773 1.00 86.69 398 ASP A N 1
ATOM 3199 C CA . ASP A 1 398 ? 24.945 -12.218 -17.601 1.00 86.69 398 ASP A CA 1
ATOM 3200 C C . ASP A 1 398 ? 23.566 -12.661 -18.110 1.00 86.69 398 ASP A C 1
ATOM 3202 O O . ASP A 1 398 ? 23.407 -13.799 -18.554 1.00 86.69 398 ASP A O 1
ATOM 3206 N N . VAL A 1 399 ? 22.581 -11.757 -18.084 1.00 89.81 399 VAL A N 1
ATOM 3207 C CA . VAL A 1 399 ? 21.209 -12.037 -18.526 1.00 89.81 399 VAL A CA 1
ATOM 3208 C C . VAL A 1 399 ? 20.969 -11.564 -19.960 1.00 89.81 399 VAL A C 1
ATOM 3210 O O . VAL A 1 399 ? 20.385 -12.327 -20.736 1.00 89.81 399 VAL A O 1
ATOM 3213 N N . LEU A 1 400 ? 21.439 -10.359 -20.310 1.00 93.75 400 LEU A N 1
ATOM 3214 C CA . LEU A 1 400 ? 21.293 -9.779 -21.648 1.00 93.75 400 LEU A CA 1
ATOM 3215 C C . LEU A 1 400 ? 22.231 -10.432 -22.673 1.00 93.75 400 LEU A C 1
ATOM 3217 O O . LEU A 1 400 ? 23.422 -10.626 -22.425 1.00 93.75 400 LEU A O 1
ATOM 3221 N N . THR A 1 401 ? 21.686 -10.687 -23.859 1.00 93.75 401 THR A N 1
ATOM 3222 C CA . THR A 1 401 ? 22.433 -11.053 -25.064 1.00 93.75 401 THR A CA 1
ATOM 3223 C C . THR A 1 401 ? 22.679 -9.820 -25.931 1.00 93.75 401 THR A C 1
ATOM 3225 O O . THR A 1 401 ? 23.815 -9.578 -26.330 1.00 93.75 401 THR A O 1
ATOM 3228 N N . HIS A 1 402 ? 21.648 -9.004 -26.172 1.00 95.12 402 HIS A N 1
ATOM 3229 C CA . HIS A 1 402 ? 21.742 -7.848 -27.065 1.00 95.12 402 HIS A CA 1
ATOM 3230 C C . HIS A 1 402 ? 21.406 -6.547 -26.350 1.00 95.12 402 HIS A C 1
ATOM 3232 O O . HIS A 1 402 ? 20.391 -6.428 -25.662 1.00 95.12 402 HIS A O 1
ATOM 3238 N N . MET A 1 403 ? 22.246 -5.545 -26.560 1.00 95.56 403 MET A N 1
ATOM 3239 C CA . MET A 1 403 ? 22.078 -4.208 -26.025 1.00 95.56 403 MET A CA 1
ATOM 3240 C C . MET A 1 403 ? 22.295 -3.193 -27.134 1.00 95.56 403 MET A C 1
ATOM 3242 O O . MET A 1 403 ? 23.332 -3.194 -27.798 1.00 95.56 403 MET A O 1
ATOM 3246 N N . LEU A 1 404 ? 21.318 -2.313 -27.307 1.00 96.25 404 LEU A N 1
ATOM 3247 C CA . LEU A 1 404 ? 21.386 -1.210 -28.246 1.00 96.25 404 LEU A CA 1
ATOM 3248 C C . LEU A 1 404 ? 21.046 0.089 -27.522 1.00 96.25 404 LEU A C 1
ATOM 3250 O O . LEU A 1 404 ? 19.961 0.230 -26.968 1.00 96.25 404 LEU A O 1
ATOM 3254 N N . VAL A 1 405 ? 21.966 1.048 -27.535 1.00 95.19 405 VAL A N 1
ATOM 3255 C CA . VAL A 1 405 ? 21.713 2.416 -27.073 1.00 95.19 405 VAL A CA 1
ATOM 3256 C C . VAL A 1 405 ? 21.550 3.309 -28.294 1.00 95.19 405 VAL A C 1
ATOM 3258 O O . VAL A 1 405 ? 22.468 3.437 -29.096 1.00 95.19 405 VAL A O 1
ATOM 3261 N N . VAL A 1 406 ? 20.394 3.944 -28.437 1.00 93.50 406 VAL A N 1
ATOM 3262 C CA . VAL A 1 406 ? 20.139 4.955 -29.458 1.00 93.50 406 VAL A CA 1
ATOM 3263 C C . VAL A 1 406 ? 20.007 6.307 -28.779 1.00 93.50 406 VAL A C 1
ATOM 3265 O O . VAL A 1 406 ? 19.188 6.484 -27.879 1.00 93.50 406 VAL A O 1
ATOM 3268 N N . THR A 1 407 ? 20.829 7.263 -29.190 1.00 88.88 407 THR A N 1
ATOM 3269 C CA . THR A 1 407 ? 20.778 8.625 -28.661 1.00 88.88 407 THR A CA 1
ATOM 3270 C C . THR A 1 407 ? 20.428 9.591 -29.776 1.00 88.88 407 THR A C 1
ATOM 3272 O O . THR A 1 407 ? 21.220 9.835 -30.690 1.00 88.88 407 THR A O 1
ATOM 3275 N N . ASP A 1 408 ? 19.232 10.158 -29.679 1.00 79.31 408 ASP A N 1
ATOM 3276 C CA . ASP A 1 408 ? 18.810 11.288 -30.493 1.00 79.31 408 ASP A CA 1
ATOM 3277 C C . ASP A 1 408 ? 19.092 12.604 -29.761 1.00 79.31 408 ASP A C 1
ATOM 3279 O O . ASP A 1 408 ? 18.226 13.425 -29.478 1.00 79.31 408 ASP A O 1
ATOM 3283 N N . ALA A 1 409 ? 20.353 12.736 -29.375 1.00 72.50 409 ALA A N 1
ATOM 3284 C CA . ALA A 1 409 ? 20.928 13.876 -28.688 1.00 72.50 409 ALA A CA 1
ATOM 3285 C C . ALA A 1 409 ? 22.384 14.008 -29.153 1.00 72.50 409 ALA A C 1
ATOM 3287 O O . ALA A 1 409 ? 22.906 13.108 -29.821 1.00 72.50 409 ALA A O 1
ATOM 3288 N N . CYS A 1 410 ? 23.045 15.119 -28.815 1.00 67.75 410 CYS A N 1
ATOM 3289 C CA . CYS A 1 410 ? 24.449 15.347 -29.174 1.00 67.75 410 CYS A CA 1
ATOM 3290 C C . CYS A 1 410 ? 25.376 14.155 -28.807 1.00 67.75 410 CYS A C 1
ATOM 3292 O O . CYS A 1 410 ? 25.046 13.321 -27.965 1.00 67.75 410 CYS A O 1
ATOM 3294 N N . GLU A 1 411 ? 26.527 14.060 -29.480 1.00 68.88 411 GLU A N 1
ATOM 3295 C CA . GLU A 1 411 ? 27.439 12.903 -29.527 1.00 68.88 411 GLU A CA 1
ATOM 3296 C C . GLU A 1 411 ? 27.730 12.234 -28.157 1.00 68.88 411 GLU A C 1
ATOM 3298 O O . GLU A 1 411 ? 28.080 12.902 -27.186 1.00 68.88 411 GLU A O 1
ATOM 3303 N N . SER A 1 412 ? 27.675 10.889 -28.088 1.00 65.06 412 SER A N 1
ATOM 3304 C CA . SER A 1 412 ? 27.991 10.095 -26.873 1.00 65.06 412 SER A CA 1
ATOM 3305 C C . SER A 1 412 ? 29.463 10.159 -26.435 1.00 65.06 412 SER A C 1
ATOM 3307 O O . SER A 1 412 ? 29.798 9.763 -25.321 1.00 65.06 412 SER A O 1
ATOM 3309 N N . GLY A 1 413 ? 30.340 10.657 -27.305 1.00 69.56 413 GLY A N 1
ATOM 3310 C CA . GLY A 1 413 ? 31.767 10.845 -27.070 1.00 69.56 413 GLY A CA 1
ATOM 3311 C C . GLY A 1 413 ? 32.620 9.572 -27.181 1.00 69.56 413 GLY A C 1
ATOM 3312 O O . GLY A 1 413 ? 32.150 8.476 -26.868 1.00 69.56 413 GLY A O 1
ATOM 3313 N N . PRO A 1 414 ? 33.894 9.688 -27.605 1.00 71.88 414 PRO A N 1
ATOM 3314 C CA . PRO A 1 414 ? 34.780 8.545 -27.832 1.00 71.88 414 PRO A CA 1
ATOM 3315 C C . PRO A 1 414 ? 35.133 7.754 -26.570 1.00 71.88 414 PRO A C 1
ATOM 3317 O O . PRO A 1 414 ? 35.581 6.619 -26.684 1.00 71.88 414 PRO A O 1
ATOM 3320 N N . SER A 1 415 ? 34.898 8.285 -25.366 1.00 78.38 415 SER A N 1
ATOM 3321 C CA . SER A 1 415 ? 35.050 7.502 -24.129 1.00 78.38 415 SER A CA 1
ATOM 3322 C C . SER A 1 415 ? 33.966 6.426 -23.949 1.00 78.38 415 SER A C 1
ATOM 3324 O O . SER A 1 415 ? 34.222 5.397 -23.307 1.00 78.38 415 SER A O 1
ATOM 3326 N N . PHE A 1 416 ? 32.780 6.631 -24.537 1.00 83.12 416 PHE A N 1
ATOM 3327 C CA . PHE A 1 416 ? 31.642 5.719 -24.424 1.00 83.12 416 PHE A CA 1
ATOM 3328 C C . PHE A 1 416 ? 31.685 4.581 -25.450 1.00 83.12 416 PHE A C 1
ATOM 3330 O O . PHE A 1 416 ? 31.217 3.481 -25.154 1.00 83.12 416 PHE A O 1
ATOM 3337 N N . TYR A 1 417 ? 32.270 4.801 -26.631 1.00 82.38 417 TYR A N 1
ATOM 3338 C CA . TYR A 1 417 ? 32.276 3.820 -27.718 1.00 82.38 417 TYR A CA 1
ATOM 3339 C C . TYR A 1 417 ? 33.680 3.352 -28.129 1.00 82.38 417 TYR A C 1
ATOM 3341 O O . TYR A 1 417 ? 34.680 4.013 -27.880 1.00 82.38 417 TYR A O 1
ATOM 3349 N N . ALA A 1 418 ? 33.758 2.190 -28.777 1.00 78.81 418 ALA A N 1
ATOM 3350 C CA . ALA A 1 418 ? 34.979 1.602 -29.322 1.00 78.81 418 ALA A CA 1
ATOM 3351 C C . ALA A 1 418 ? 34.825 1.302 -30.823 1.00 78.81 418 ALA A C 1
ATOM 3353 O O . ALA A 1 418 ? 33.740 0.937 -31.287 1.00 78.81 418 ALA A O 1
ATOM 3354 N N . GLU A 1 419 ? 35.918 1.438 -31.586 1.00 74.56 419 GLU A N 1
ATOM 3355 C CA . GLU A 1 419 ? 35.935 1.120 -33.019 1.00 74.56 419 GLU A CA 1
ATOM 3356 C C . GLU A 1 419 ? 35.559 -0.345 -33.288 1.00 74.56 419 GLU A C 1
ATOM 3358 O O . GLU A 1 419 ? 36.083 -1.281 -32.680 1.00 74.56 419 GLU A O 1
ATOM 3363 N N . MET A 1 420 ? 34.706 -0.546 -34.287 1.00 70.69 420 MET A N 1
ATOM 3364 C CA . MET A 1 420 ? 34.249 -1.850 -34.765 1.00 70.69 420 MET A CA 1
ATOM 3365 C C . MET A 1 420 ? 35.265 -2.498 -35.731 1.00 70.69 420 MET A C 1
ATOM 3367 O O . MET A 1 420 ? 35.004 -2.678 -36.921 1.00 70.69 420 MET A O 1
ATOM 3371 N N . ARG A 1 421 ? 36.466 -2.847 -35.248 1.00 58.84 421 ARG A N 1
ATOM 3372 C CA . ARG A 1 421 ? 37.488 -3.507 -36.089 1.00 58.84 421 ARG A CA 1
ATOM 3373 C C . ARG A 1 421 ? 37.060 -4.928 -36.476 1.00 58.84 421 ARG A C 1
ATOM 3375 O O . ARG A 1 421 ? 36.785 -5.746 -35.606 1.00 58.84 421 ARG A O 1
ATOM 3382 N N . GLY A 1 422 ? 37.054 -5.231 -37.778 1.00 58.69 422 GLY A N 1
ATOM 3383 C CA . GLY A 1 422 ? 36.662 -6.549 -38.307 1.00 58.69 422 GLY A CA 1
ATOM 3384 C C . GLY A 1 422 ? 35.148 -6.774 -38.405 1.00 58.69 422 GLY A C 1
ATOM 3385 O O . GLY A 1 422 ? 34.711 -7.898 -38.641 1.00 58.69 422 GLY A O 1
ATOM 3386 N N . TYR A 1 423 ? 34.354 -5.720 -38.227 1.00 63.59 423 TYR A N 1
ATOM 3387 C CA . TYR A 1 423 ? 32.904 -5.766 -38.331 1.00 63.59 423 TYR A CA 1
ATOM 3388 C C . TYR A 1 423 ? 32.422 -5.936 -39.775 1.00 63.59 423 TYR A C 1
ATOM 3390 O O . TYR A 1 423 ? 32.974 -5.325 -40.692 1.00 63.59 423 TYR A O 1
ATOM 3398 N N . LYS A 1 424 ? 31.387 -6.761 -39.972 1.00 64.31 424 LYS A N 1
ATOM 3399 C CA . LYS A 1 424 ? 30.724 -6.957 -41.266 1.00 64.31 424 LYS A CA 1
ATOM 3400 C C . LYS A 1 424 ? 29.422 -6.144 -41.278 1.00 64.31 424 LYS A C 1
ATOM 3402 O O . LYS A 1 424 ? 28.490 -6.557 -40.595 1.00 64.31 424 LYS A O 1
ATOM 3407 N N . PRO A 1 425 ? 29.356 -5.024 -42.020 1.00 59.22 425 PRO A N 1
ATOM 3408 C CA . PRO A 1 425 ? 28.210 -4.110 -42.001 1.00 59.22 425 PRO A CA 1
ATOM 3409 C C . PRO A 1 425 ? 26.947 -4.645 -42.698 1.00 59.22 425 PRO A C 1
ATOM 3411 O O . PRO A 1 425 ? 25.898 -4.024 -42.589 1.00 59.22 425 PRO A O 1
ATOM 3414 N N . ASP A 1 426 ? 27.019 -5.809 -43.351 1.00 67.50 426 ASP A N 1
ATOM 3415 C CA . ASP A 1 426 ? 25.901 -6.413 -44.085 1.00 67.50 426 ASP A CA 1
ATOM 3416 C C . ASP A 1 426 ? 25.403 -7.676 -43.365 1.00 67.50 426 ASP A C 1
ATOM 3418 O O . ASP A 1 426 ? 25.562 -8.803 -43.844 1.00 67.50 426 ASP A O 1
ATOM 3422 N N . ARG A 1 427 ? 24.864 -7.504 -42.153 1.00 79.69 427 ARG A N 1
ATOM 3423 C CA . ARG A 1 427 ? 24.192 -8.595 -41.431 1.00 79.69 427 ARG A CA 1
ATOM 3424 C C . ARG A 1 427 ? 22.852 -8.900 -42.103 1.00 79.69 427 ARG A C 1
ATOM 3426 O O . ARG A 1 427 ? 22.185 -8.000 -42.592 1.00 79.69 427 ARG A O 1
ATOM 3433 N N . SER A 1 428 ? 22.468 -10.173 -42.136 1.00 79.88 428 SER A N 1
ATOM 3434 C CA . SER A 1 428 ? 21.177 -10.628 -42.668 1.00 79.88 428 SER A CA 1
ATOM 3435 C C . SER A 1 428 ? 20.343 -11.233 -41.546 1.00 79.88 428 SER A C 1
ATOM 3437 O O . SER A 1 428 ? 20.897 -11.753 -40.581 1.00 79.88 428 SER A O 1
ATOM 3439 N N . CYS A 1 429 ? 19.020 -11.231 -41.700 1.00 76.44 429 CYS A N 1
ATOM 3440 C CA . CYS A 1 429 ? 18.101 -11.968 -40.830 1.00 76.44 429 CYS A CA 1
ATOM 3441 C C . CYS A 1 429 ? 18.401 -13.470 -40.755 1.00 76.44 429 CYS A C 1
ATOM 3443 O O . CYS A 1 429 ? 18.064 -14.112 -39.766 1.00 76.44 429 CYS A O 1
ATOM 3445 N N . ASP A 1 430 ? 19.060 -14.014 -41.779 1.00 76.44 430 ASP A N 1
ATOM 3446 C CA . ASP A 1 430 ? 19.457 -15.423 -41.838 1.00 76.44 430 ASP A CA 1
ATOM 3447 C C . ASP A 1 430 ? 20.771 -15.711 -41.083 1.00 76.44 430 ASP A C 1
ATOM 3449 O O . ASP A 1 430 ? 21.204 -16.862 -40.993 1.00 76.44 430 ASP A O 1
ATOM 3453 N N . ASP A 1 431 ? 21.438 -14.682 -40.546 1.00 79.06 431 ASP A N 1
ATOM 3454 C CA . ASP A 1 431 ? 22.689 -14.809 -39.794 1.00 79.06 431 ASP A CA 1
ATOM 3455 C C . ASP A 1 431 ? 22.420 -15.289 -38.358 1.00 79.06 431 ASP A C 1
ATOM 3457 O O . ASP A 1 431 ? 22.504 -14.539 -37.383 1.00 79.06 431 ASP A O 1
ATOM 3461 N N . TRP A 1 432 ? 22.082 -16.574 -38.235 1.00 72.25 432 TRP A N 1
ATOM 3462 C CA . TRP A 1 432 ? 21.750 -17.208 -36.958 1.00 72.25 432 TRP A CA 1
ATOM 3463 C C . TRP A 1 432 ? 22.846 -17.026 -35.898 1.00 72.25 432 TRP A C 1
ATOM 3465 O O . TRP A 1 432 ? 22.549 -16.792 -34.728 1.00 72.25 432 TRP A O 1
ATOM 3475 N N . GLU A 1 433 ? 24.118 -17.068 -36.300 1.00 80.12 433 GLU A N 1
ATOM 3476 C CA . GLU A 1 433 ? 25.250 -16.872 -35.392 1.00 80.12 433 GLU A CA 1
ATOM 3477 C C . GLU A 1 433 ? 25.253 -15.452 -34.806 1.00 80.12 433 GLU A C 1
ATOM 3479 O O . GLU A 1 433 ? 25.409 -15.285 -33.593 1.00 80.12 433 GLU A O 1
ATOM 3484 N N . ALA A 1 434 ? 24.997 -14.426 -35.625 1.00 79.75 434 ALA A N 1
ATOM 3485 C CA . ALA A 1 434 ? 24.888 -13.047 -35.151 1.00 79.75 434 ALA A CA 1
ATOM 3486 C C . ALA A 1 434 ? 23.680 -12.818 -34.233 1.00 79.75 434 ALA A C 1
ATOM 3488 O O . ALA A 1 434 ? 23.767 -11.994 -33.323 1.00 79.75 434 ALA A O 1
ATOM 3489 N N . THR A 1 435 ? 22.578 -13.544 -34.448 1.00 77.50 435 THR A N 1
ATOM 3490 C CA . THR A 1 435 ? 21.374 -13.442 -33.603 1.00 77.50 435 THR A CA 1
ATOM 3491 C C . THR A 1 435 ? 21.521 -14.102 -32.230 1.00 77.50 435 THR A C 1
ATOM 3493 O O . THR A 1 435 ? 20.707 -13.859 -31.351 1.00 77.50 435 THR A O 1
ATOM 3496 N N . GLN A 1 436 ? 22.538 -14.946 -32.027 1.00 81.88 436 GLN A N 1
ATOM 3497 C CA . GLN A 1 436 ? 22.801 -15.597 -30.735 1.00 81.88 436 GLN A CA 1
ATOM 3498 C C . GLN A 1 436 ? 24.038 -15.049 -30.023 1.00 81.88 436 GLN A C 1
ATOM 3500 O O . GLN A 1 436 ? 24.215 -15.258 -28.820 1.00 81.88 436 GLN A O 1
ATOM 3505 N N . SER A 1 437 ? 24.909 -14.368 -30.764 1.00 89.38 437 SER A N 1
ATOM 3506 C CA . SER A 1 437 ? 26.136 -13.784 -30.237 1.00 89.38 437 SER A CA 1
ATOM 3507 C C . SER A 1 437 ? 25.842 -12.481 -29.509 1.00 89.38 437 SER A C 1
ATOM 3509 O O . SER A 1 437 ? 24.998 -11.692 -29.933 1.00 89.38 437 SER A O 1
ATOM 3511 N N . LYS A 1 438 ? 26.567 -12.215 -28.419 1.00 92.06 438 LYS A N 1
ATOM 3512 C CA . LYS A 1 438 ? 26.353 -10.986 -27.657 1.00 92.06 438 LYS A CA 1
ATOM 3513 C C . LYS A 1 438 ? 26.671 -9.746 -28.482 1.00 92.06 438 LYS A C 1
ATOM 3515 O O . LYS A 1 438 ? 27.681 -9.714 -29.191 1.00 92.06 438 LYS A O 1
ATOM 3520 N N . SER A 1 439 ? 25.855 -8.708 -28.329 1.00 93.06 439 SER A N 1
ATOM 3521 C CA . SER A 1 439 ? 26.108 -7.390 -28.910 1.00 93.06 439 SER A CA 1
ATOM 3522 C C . SER A 1 439 ? 25.894 -6.281 -27.889 1.00 93.06 439 SER A C 1
ATOM 3524 O O . SER A 1 439 ? 24.923 -6.289 -27.133 1.00 93.06 439 SER A O 1
ATOM 3526 N N . SER A 1 440 ? 26.806 -5.311 -27.886 1.00 94.31 440 SER A N 1
ATOM 3527 C CA . SER A 1 440 ? 26.700 -4.092 -27.082 1.00 94.31 440 SER A CA 1
ATOM 3528 C C . SER A 1 440 ? 26.991 -2.902 -27.986 1.00 94.31 440 SER A C 1
ATOM 3530 O O . SER A 1 440 ? 28.146 -2.526 -28.178 1.00 94.31 440 SER A O 1
ATOM 3532 N N . GLN A 1 441 ? 25.950 -2.334 -28.588 1.00 93.50 441 GLN A N 1
ATOM 3533 C CA . GLN A 1 441 ? 26.058 -1.370 -29.684 1.00 93.50 441 GLN A CA 1
ATOM 3534 C C . GLN A 1 441 ? 25.441 -0.017 -29.316 1.00 93.50 441 GLN A C 1
ATOM 3536 O O . GLN A 1 441 ? 24.501 0.071 -28.526 1.00 93.50 441 GLN A O 1
ATOM 3541 N N . VAL A 1 442 ? 25.967 1.053 -29.910 1.00 92.69 442 VAL A N 1
ATOM 3542 C CA . VAL A 1 442 ? 25.433 2.411 -29.798 1.00 92.69 442 VAL A CA 1
ATOM 3543 C C . VAL A 1 442 ? 25.259 3.032 -31.178 1.00 92.69 442 VAL A C 1
ATOM 3545 O O . VAL A 1 442 ? 26.144 2.935 -32.028 1.00 92.69 442 VAL A O 1
ATOM 3548 N N . LEU A 1 443 ? 24.122 3.695 -31.376 1.00 90.94 443 LEU A N 1
ATOM 3549 C CA . LEU A 1 443 ? 23.825 4.535 -32.527 1.00 90.94 443 LEU A CA 1
ATOM 3550 C C . LEU A 1 443 ? 23.507 5.955 -32.047 1.00 90.94 443 LEU A C 1
ATOM 3552 O O . LEU A 1 443 ? 22.594 6.168 -31.255 1.00 90.94 443 LEU A O 1
ATOM 3556 N N . SER A 1 444 ? 24.247 6.940 -32.539 1.00 87.75 444 SER A N 1
ATOM 3557 C CA . SER A 1 444 ? 24.052 8.351 -32.184 1.00 87.75 444 SER A CA 1
ATOM 3558 C C . SER A 1 444 ? 23.771 9.194 -33.418 1.00 87.75 444 SER A C 1
ATOM 3560 O O . SER A 1 444 ? 24.325 8.923 -34.486 1.00 87.75 444 SER A O 1
ATOM 3562 N N . SER A 1 445 ? 22.941 10.229 -33.272 1.00 79.94 445 SER A N 1
ATOM 3563 C CA . SER A 1 445 ? 22.614 11.153 -34.364 1.00 79.94 445 SER A CA 1
ATOM 3564 C C . SER A 1 445 ? 23.792 12.050 -34.780 1.00 79.94 445 SER A C 1
ATOM 3566 O O . SER A 1 445 ? 23.856 12.434 -35.943 1.00 79.94 445 SER A O 1
ATOM 3568 N N . ALA A 1 446 ? 24.737 12.303 -33.858 1.00 68.06 446 ALA A N 1
ATOM 3569 C CA . ALA A 1 446 ? 26.038 12.982 -33.988 1.00 68.06 446 ALA A CA 1
ATOM 3570 C C . ALA A 1 446 ? 26.102 14.190 -34.956 1.00 68.06 446 ALA A C 1
ATOM 3572 O O . ALA A 1 446 ? 26.100 14.063 -36.177 1.00 68.06 446 ALA A O 1
ATOM 3573 N N . GLY A 1 447 ? 26.283 15.395 -34.407 1.00 55.28 447 GLY A N 1
ATOM 3574 C CA . GLY A 1 447 ? 26.741 16.584 -35.136 1.00 55.28 447 GLY A CA 1
ATOM 3575 C C . GLY A 1 447 ? 28.039 17.115 -34.521 1.00 55.28 447 GLY A C 1
ATOM 3576 O O . GLY A 1 447 ? 28.330 16.808 -33.373 1.00 55.28 447 GLY A O 1
ATOM 3577 N N . GLY A 1 448 ? 28.840 17.828 -35.322 1.00 51.16 448 GLY A N 1
ATOM 3578 C CA . GLY A 1 448 ? 30.259 18.109 -35.048 1.00 51.16 448 GLY A CA 1
ATOM 3579 C C . GLY A 1 448 ? 30.596 18.793 -33.714 1.00 51.16 448 GLY A C 1
ATOM 3580 O O . GLY A 1 448 ? 29.720 19.268 -33.000 1.00 51.16 448 GLY A O 1
ATOM 3581 N N . ASP A 1 449 ? 31.902 18.886 -33.450 1.00 49.09 449 ASP A N 1
ATOM 3582 C CA . ASP A 1 449 ? 32.579 19.008 -32.145 1.00 49.09 449 ASP A CA 1
ATOM 3583 C C . ASP A 1 449 ? 32.090 20.043 -31.102 1.00 49.09 449 ASP A C 1
ATOM 3585 O O . ASP A 1 449 ? 32.644 20.047 -30.007 1.00 49.09 449 ASP A O 1
ATOM 3589 N N . GLN A 1 450 ? 31.108 20.922 -31.358 1.00 47.72 450 GLN A N 1
ATOM 3590 C CA . GLN A 1 450 ? 30.730 22.003 -30.421 1.00 47.72 450 GLN A CA 1
ATOM 3591 C C . GLN A 1 450 ? 29.271 22.511 -30.499 1.00 47.72 450 GLN A C 1
ATOM 3593 O O . GLN A 1 450 ? 29.042 23.711 -30.349 1.00 47.72 450 GLN A O 1
ATOM 3598 N N . VAL A 1 451 ? 28.257 21.672 -30.736 1.00 51.72 451 VAL A N 1
ATOM 3599 C CA . VAL A 1 451 ? 26.863 22.173 -30.792 1.00 51.72 451 VAL A CA 1
ATOM 3600 C C . VAL A 1 451 ? 25.953 21.425 -29.821 1.00 51.72 451 VAL A C 1
ATOM 3602 O O . VAL A 1 451 ? 25.817 20.209 -29.909 1.00 51.72 451 VAL A O 1
ATOM 3605 N N . GLU A 1 452 ? 25.304 22.157 -28.909 1.00 51.66 452 GLU A N 1
ATOM 3606 C CA . GLU A 1 452 ? 24.107 21.682 -28.202 1.00 51.66 452 GLU A CA 1
ATOM 3607 C C . GLU A 1 452 ? 23.034 21.402 -29.264 1.00 51.66 452 GLU A C 1
ATOM 3609 O O . GLU A 1 452 ? 22.475 22.319 -29.868 1.00 51.66 452 GLU A O 1
ATOM 3614 N N . LEU A 1 453 ? 22.830 20.123 -29.578 1.00 56.19 453 LEU A N 1
ATOM 3615 C CA . LEU A 1 453 ? 21.878 19.675 -30.586 1.00 56.19 453 LEU A CA 1
ATOM 3616 C C . LEU A 1 453 ? 20.664 19.101 -29.873 1.00 56.19 453 LEU A C 1
ATOM 3618 O O . LEU A 1 453 ? 20.733 18.014 -29.303 1.00 56.19 453 LEU A O 1
ATOM 3622 N N . ALA A 1 454 ? 19.564 19.834 -29.950 1.00 58.12 454 ALA A N 1
ATOM 3623 C CA . ALA A 1 454 ? 18.229 19.301 -29.773 1.00 58.12 454 ALA A CA 1
ATOM 3624 C C . ALA A 1 454 ? 17.302 20.004 -30.762 1.00 58.12 454 ALA A C 1
ATOM 3626 O O . ALA A 1 454 ? 17.397 21.217 -30.962 1.00 58.12 454 ALA A O 1
ATOM 3627 N N . THR A 1 455 ? 16.452 19.232 -31.431 1.00 65.00 455 THR A N 1
ATOM 3628 C CA . THR A 1 455 ? 15.585 19.740 -32.496 1.00 65.00 455 THR A CA 1
ATOM 3629 C C . THR A 1 455 ? 14.176 19.208 -32.317 1.00 65.00 455 THR A C 1
ATOM 3631 O O . THR A 1 455 ? 14.011 18.014 -32.097 1.00 65.00 455 THR A O 1
ATOM 3634 N N . ASP A 1 456 ? 13.167 20.055 -32.512 1.00 67.62 456 ASP A N 1
ATOM 3635 C CA . ASP A 1 456 ? 11.760 19.633 -32.454 1.00 67.62 456 ASP A CA 1
ATOM 3636 C C . ASP A 1 456 ? 11.300 18.779 -33.654 1.00 67.62 456 ASP A C 1
ATOM 3638 O O . ASP A 1 456 ? 10.197 18.230 -33.627 1.00 67.62 456 ASP A O 1
ATOM 3642 N N . ASP A 1 457 ? 12.121 18.680 -34.708 1.00 73.00 457 ASP A N 1
ATOM 3643 C CA . ASP A 1 457 ? 11.906 17.811 -35.875 1.00 73.00 457 ASP A CA 1
ATOM 3644 C C . ASP A 1 457 ? 13.176 16.999 -36.177 1.00 73.00 457 ASP A C 1
ATOM 3646 O O . ASP A 1 457 ? 14.014 17.390 -37.000 1.00 73.00 457 ASP A O 1
ATOM 3650 N N . SER A 1 458 ? 13.331 15.866 -35.489 1.00 81.06 458 SER A N 1
ATOM 3651 C CA . SER A 1 458 ? 14.491 14.995 -35.655 1.00 81.06 458 SER A CA 1
ATOM 3652 C C . SER A 1 458 ? 14.457 14.239 -36.985 1.00 81.06 458 SER A C 1
ATOM 3654 O O . SER A 1 458 ? 13.701 13.282 -37.189 1.00 81.06 458 SER A O 1
ATOM 3656 N N . GLN A 1 459 ? 15.346 14.625 -37.908 1.00 83.62 459 GLN A N 1
ATOM 3657 C CA . GLN A 1 459 ? 15.582 13.855 -39.137 1.00 83.62 459 GLN A CA 1
ATOM 3658 C C . GLN A 1 459 ? 16.110 12.455 -38.841 1.00 83.62 459 GLN A C 1
ATOM 3660 O O . GLN A 1 459 ? 15.800 11.518 -39.579 1.00 83.62 459 GLN A O 1
ATOM 3665 N N . PHE A 1 460 ? 16.898 12.320 -37.775 1.00 86.81 460 PHE A N 1
ATOM 3666 C CA . PHE A 1 460 ? 17.453 11.053 -37.337 1.00 86.81 460 PHE A CA 1
ATOM 3667 C C . PHE A 1 460 ? 16.331 10.095 -36.926 1.00 86.81 460 PHE A C 1
ATOM 3669 O O . PHE A 1 460 ? 16.189 9.034 -37.539 1.00 86.81 460 PHE A O 1
ATOM 3676 N N . THR A 1 461 ? 15.472 10.505 -35.986 1.00 90.12 461 THR A N 1
ATOM 3677 C CA . THR A 1 461 ? 14.347 9.682 -35.522 1.00 90.12 461 THR A CA 1
ATOM 3678 C C . THR A 1 461 ? 13.377 9.384 -36.653 1.00 90.12 461 THR A C 1
ATOM 3680 O O . THR A 1 461 ? 12.974 8.235 -36.839 1.00 90.12 461 THR A O 1
ATOM 3683 N N . ARG A 1 462 ? 13.042 10.385 -37.474 1.00 90.25 462 ARG A N 1
ATOM 3684 C CA . ARG A 1 462 ? 12.143 10.192 -38.615 1.00 90.25 462 ARG A CA 1
ATOM 3685 C C . ARG A 1 462 ? 12.684 9.174 -39.612 1.00 90.25 462 ARG A C 1
ATOM 3687 O O . ARG A 1 462 ? 11.929 8.331 -40.088 1.00 90.25 462 ARG A O 1
ATOM 3694 N N . SER A 1 463 ? 13.978 9.228 -39.918 1.00 91.06 463 SER A N 1
ATOM 3695 C CA . SER A 1 463 ? 14.611 8.277 -40.837 1.00 91.06 463 SER A CA 1
ATOM 3696 C C . SER A 1 463 ? 14.681 6.876 -40.229 1.00 91.06 463 SER A C 1
ATOM 3698 O O . SER A 1 463 ? 14.380 5.904 -40.921 1.00 91.06 463 SER A O 1
ATOM 3700 N N . PHE A 1 464 ? 14.991 6.765 -38.934 1.00 94.00 464 PHE A N 1
ATOM 3701 C CA . PHE A 1 464 ? 15.007 5.492 -38.213 1.00 94.00 464 PHE A CA 1
ATOM 3702 C C . PHE A 1 464 ? 13.619 4.837 -38.245 1.00 94.00 464 PHE A C 1
ATOM 3704 O O . PHE A 1 464 ? 13.462 3.709 -38.713 1.00 94.00 464 PHE A O 1
ATOM 3711 N N . ALA A 1 465 ? 12.592 5.576 -37.821 1.00 94.75 465 ALA A N 1
ATOM 3712 C CA . ALA A 1 465 ? 11.213 5.109 -37.786 1.00 94.75 465 ALA A CA 1
ATOM 3713 C C . ALA A 1 465 ? 10.682 4.753 -39.178 1.00 94.75 465 ALA A C 1
ATOM 3715 O O . ALA A 1 465 ? 10.054 3.712 -39.344 1.00 94.75 465 ALA A O 1
ATOM 3716 N N . ASN A 1 466 ? 10.962 5.574 -40.194 1.00 94.06 466 ASN A N 1
ATOM 3717 C CA . ASN A 1 466 ? 10.557 5.279 -41.569 1.00 94.06 466 ASN A CA 1
ATOM 3718 C C . ASN A 1 466 ? 11.233 4.019 -42.113 1.00 94.06 466 ASN A C 1
ATOM 3720 O O . ASN A 1 466 ? 10.613 3.301 -42.892 1.00 94.06 466 ASN A O 1
ATOM 3724 N N . THR A 1 467 ? 12.476 3.741 -41.720 1.00 94.56 467 THR A N 1
ATOM 3725 C CA . THR A 1 467 ? 13.165 2.514 -42.140 1.00 94.56 467 THR A CA 1
ATOM 3726 C C . THR A 1 467 ? 12.489 1.287 -41.531 1.00 94.56 467 THR A C 1
ATOM 3728 O O . THR A 1 467 ? 12.218 0.328 -42.245 1.00 94.56 467 THR A O 1
ATOM 3731 N N . LEU A 1 468 ? 12.115 1.349 -40.248 1.00 95.50 468 LEU A N 1
ATOM 3732 C CA . LEU A 1 468 ? 11.334 0.292 -39.600 1.00 95.50 468 LEU A CA 1
ATOM 3733 C C . LEU A 1 468 ? 9.941 0.116 -40.230 1.00 95.50 468 LEU A C 1
ATOM 3735 O O . LEU A 1 468 ? 9.541 -1.008 -40.513 1.00 95.50 468 LEU A O 1
ATOM 3739 N N . LEU A 1 469 ? 9.208 1.210 -40.456 1.00 94.44 469 LEU A N 1
ATOM 3740 C CA . LEU A 1 469 ? 7.835 1.184 -40.983 1.00 94.44 469 LEU A CA 1
ATOM 3741 C C . LEU A 1 469 ? 7.745 0.662 -42.420 1.00 94.44 469 LEU A C 1
ATOM 3743 O O . LEU A 1 469 ? 6.723 0.106 -42.806 1.00 94.44 469 LEU A O 1
ATOM 3747 N N . ASN A 1 470 ? 8.789 0.877 -43.223 1.00 92.94 470 ASN A N 1
ATOM 3748 C CA . ASN A 1 470 ? 8.823 0.465 -44.626 1.00 92.94 470 ASN A CA 1
ATOM 3749 C C . ASN A 1 470 ? 9.653 -0.805 -44.853 1.00 92.94 470 ASN A C 1
ATOM 3751 O O . ASN A 1 470 ? 9.938 -1.133 -46.004 1.00 92.94 470 ASN A O 1
ATOM 3755 N N . ASN A 1 471 ? 10.057 -1.503 -43.788 1.00 91.94 471 ASN A N 1
ATOM 3756 C CA . ASN A 1 471 ? 10.795 -2.751 -43.905 1.00 91.94 471 ASN A CA 1
ATOM 3757 C C . ASN A 1 471 ? 9.878 -3.859 -44.462 1.00 91.94 471 ASN A C 1
ATOM 3759 O O . ASN A 1 471 ? 8.891 -4.208 -43.814 1.00 91.94 471 ASN A O 1
ATOM 3763 N N . PRO A 1 472 ? 10.186 -4.443 -45.633 1.00 87.88 472 PRO A N 1
ATOM 3764 C CA . PRO A 1 472 ? 9.394 -5.532 -46.195 1.00 87.88 472 PRO A CA 1
ATOM 3765 C C . PRO A 1 472 ? 9.787 -6.910 -45.637 1.00 87.88 472 PRO A C 1
ATOM 3767 O O . PRO A 1 472 ? 9.120 -7.900 -45.938 1.00 87.88 472 PRO A O 1
ATOM 3770 N N . ASN A 1 473 ? 10.893 -6.997 -44.892 1.00 88.25 473 ASN A N 1
ATOM 3771 C CA . ASN A 1 473 ? 11.498 -8.253 -44.466 1.00 88.25 473 ASN A CA 1
ATOM 3772 C C . ASN A 1 473 ? 11.001 -8.683 -43.077 1.00 88.25 473 ASN A C 1
ATOM 3774 O O . ASN A 1 473 ? 10.586 -7.866 -42.260 1.00 88.25 473 ASN A O 1
ATOM 3778 N N . ALA A 1 474 ? 11.127 -9.979 -42.772 1.00 86.69 474 ALA A N 1
ATOM 3779 C CA . ALA A 1 474 ? 10.761 -10.546 -41.467 1.00 86.69 474 ALA A CA 1
ATOM 3780 C C . ALA A 1 474 ? 11.623 -10.022 -40.302 1.00 86.69 474 ALA A C 1
ATOM 3782 O O . ALA A 1 474 ? 11.279 -10.192 -39.133 1.00 86.69 474 ALA A O 1
ATOM 3783 N N . CYS A 1 475 ? 12.753 -9.389 -40.603 1.00 90.38 475 CYS A N 1
ATOM 3784 C CA . CYS A 1 475 ? 13.540 -8.660 -39.628 1.00 90.38 475 CYS A CA 1
ATOM 3785 C C . CYS A 1 475 ? 14.315 -7.522 -40.301 1.00 90.38 475 CYS A C 1
ATOM 3787 O O . CYS A 1 475 ? 14.358 -7.444 -41.528 1.00 90.38 475 CYS A O 1
ATOM 3789 N N . ILE A 1 476 ? 14.942 -6.660 -39.505 1.00 92.62 476 ILE A N 1
ATOM 3790 C CA . ILE A 1 476 ? 15.931 -5.693 -39.985 1.00 92.62 476 ILE A CA 1
ATOM 3791 C C . ILE A 1 476 ? 17.050 -5.517 -38.944 1.00 92.62 476 ILE A C 1
ATOM 3793 O O . ILE A 1 476 ? 16.754 -5.282 -37.767 1.00 92.62 476 ILE A O 1
ATOM 3797 N N . PRO A 1 477 ? 18.335 -5.656 -39.319 1.00 92.62 477 PRO A N 1
ATOM 3798 C CA . PRO A 1 477 ? 19.452 -5.370 -38.424 1.00 92.62 477 PRO A CA 1
ATOM 3799 C C . PRO A 1 477 ? 19.629 -3.861 -38.236 1.00 92.62 477 PRO A C 1
ATOM 3801 O O . PRO A 1 477 ? 19.391 -3.063 -39.146 1.00 92.62 477 PRO A O 1
ATOM 3804 N N . VAL A 1 478 ? 20.122 -3.454 -37.065 1.00 92.94 478 VAL A N 1
ATOM 3805 C CA . VAL A 1 478 ? 20.396 -2.038 -36.766 1.00 92.94 478 VAL A CA 1
ATOM 3806 C C . VAL A 1 478 ? 21.380 -1.394 -37.756 1.00 92.94 478 VAL A C 1
ATOM 3808 O O . VAL A 1 478 ? 21.307 -0.194 -37.999 1.00 92.94 478 VAL A O 1
ATOM 3811 N N . ASP A 1 479 ? 22.249 -2.184 -38.381 1.00 89.38 479 ASP A N 1
ATOM 3812 C CA . ASP A 1 479 ? 23.179 -1.759 -39.433 1.00 89.38 479 ASP A CA 1
ATOM 3813 C C . ASP A 1 479 ? 22.493 -1.184 -40.666 1.00 89.38 479 ASP A C 1
ATOM 3815 O O . ASP A 1 479 ? 22.891 -0.145 -41.194 1.00 89.38 479 ASP A O 1
ATOM 3819 N N . GLU A 1 480 ? 21.434 -1.854 -41.117 1.00 90.56 480 GLU A N 1
ATOM 3820 C CA . GLU A 1 480 ? 20.656 -1.420 -42.269 1.00 90.56 480 GLU A CA 1
ATOM 3821 C C . GLU A 1 480 ? 19.932 -0.111 -41.946 1.00 90.56 480 GLU A C 1
ATOM 3823 O O . GLU A 1 480 ? 19.933 0.824 -42.751 1.00 90.56 480 GLU A O 1
ATOM 3828 N N . ILE A 1 481 ? 19.425 0.009 -40.714 1.00 92.62 481 ILE A N 1
ATOM 3829 C CA . ILE A 1 481 ? 18.846 1.254 -40.209 1.00 92.62 481 ILE A CA 1
ATOM 3830 C C . ILE A 1 481 ? 19.903 2.358 -40.154 1.00 92.62 481 ILE A C 1
ATOM 3832 O O . ILE A 1 481 ? 19.652 3.467 -40.622 1.00 92.62 481 ILE A O 1
ATOM 3836 N N . TYR A 1 482 ? 21.101 2.075 -39.642 1.00 91.25 482 TYR A N 1
ATOM 3837 C CA . TYR A 1 482 ? 22.207 3.030 -39.621 1.00 91.25 482 TYR A CA 1
ATOM 3838 C C . TYR A 1 482 ? 22.570 3.515 -41.029 1.00 91.25 482 TYR A C 1
ATOM 3840 O O . TYR A 1 482 ? 22.734 4.721 -41.232 1.00 91.25 482 TYR A O 1
ATOM 3848 N N . ASN A 1 483 ? 22.651 2.617 -42.011 1.00 89.31 483 ASN A N 1
ATOM 3849 C CA . ASN A 1 483 ? 22.949 2.967 -43.398 1.00 89.31 483 ASN A CA 1
ATOM 3850 C C . ASN A 1 483 ? 21.856 3.867 -43.998 1.00 89.31 483 ASN A C 1
ATOM 3852 O O . ASN A 1 483 ? 22.167 4.902 -44.598 1.00 89.31 483 ASN A O 1
ATOM 3856 N N . ALA A 1 484 ? 20.580 3.527 -43.785 1.00 89.19 484 ALA A N 1
ATOM 3857 C CA . ALA A 1 484 ? 19.442 4.318 -44.251 1.00 89.19 484 ALA A CA 1
ATOM 3858 C C . ALA A 1 484 ? 19.394 5.710 -43.596 1.00 89.19 484 ALA A C 1
ATOM 3860 O O . ALA A 1 484 ? 19.246 6.725 -44.283 1.00 89.19 484 ALA A O 1
ATOM 3861 N N . VAL A 1 485 ? 19.592 5.773 -42.277 1.00 88.75 485 VAL A N 1
ATOM 3862 C CA . VAL A 1 485 ? 19.658 7.024 -41.513 1.00 88.75 485 VAL A CA 1
ATOM 3863 C C . VAL A 1 485 ? 20.838 7.875 -41.978 1.00 88.75 485 VAL A C 1
ATOM 3865 O O . VAL A 1 485 ? 20.666 9.061 -42.243 1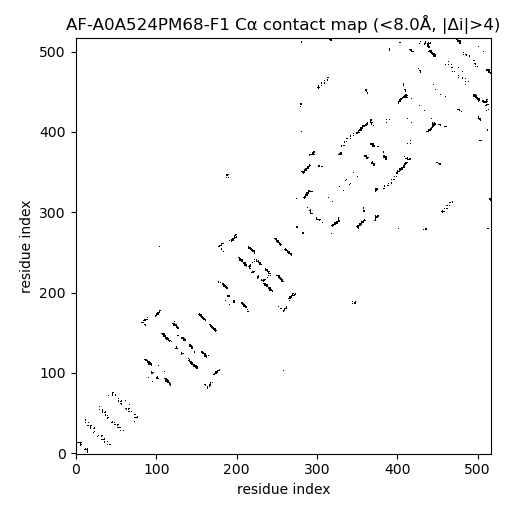.00 88.75 485 VAL A O 1
ATOM 3868 N N . THR A 1 486 ? 22.022 7.287 -42.152 1.00 86.12 486 THR A N 1
ATOM 3869 C CA . THR A 1 486 ? 23.212 8.001 -42.637 1.00 86.12 486 THR A CA 1
ATOM 3870 C C . THR A 1 486 ? 22.961 8.612 -44.011 1.00 86.12 486 THR A C 1
ATOM 3872 O O . THR A 1 486 ? 23.245 9.792 -44.214 1.00 86.12 486 THR A O 1
ATOM 3875 N N . LEU A 1 487 ? 22.359 7.862 -44.939 1.00 85.00 487 LEU A N 1
ATOM 3876 C CA . LEU A 1 487 ? 22.017 8.368 -46.267 1.00 85.00 487 LEU A CA 1
ATOM 3877 C C . LEU A 1 487 ? 21.014 9.534 -46.203 1.00 85.00 487 LEU A C 1
ATOM 3879 O O . LEU A 1 487 ? 21.191 10.544 -46.885 1.00 85.00 487 LEU A O 1
ATOM 3883 N N . ALA A 1 488 ? 19.970 9.420 -45.382 1.00 82.06 488 ALA A N 1
ATOM 3884 C CA . ALA A 1 488 ? 18.935 10.445 -45.259 1.00 82.06 488 ALA A CA 1
ATOM 3885 C C . ALA A 1 488 ? 19.442 11.730 -44.577 1.00 82.06 488 ALA A C 1
ATOM 3887 O O . ALA A 1 488 ? 19.073 12.838 -44.979 1.00 82.06 488 ALA A O 1
ATOM 3888 N N . VAL A 1 489 ? 20.302 11.585 -43.566 1.00 75.56 489 VAL A N 1
ATOM 3889 C CA . VAL A 1 489 ? 20.789 12.680 -42.718 1.00 75.56 489 VAL A CA 1
ATOM 3890 C C . VAL A 1 489 ? 21.970 13.419 -43.357 1.00 75.56 489 VAL A C 1
ATOM 3892 O O . VAL A 1 489 ? 22.003 14.649 -43.285 1.00 75.56 489 VAL A O 1
ATOM 3895 N N . VAL A 1 490 ? 22.884 12.721 -44.048 1.00 70.19 490 VAL A N 1
ATOM 3896 C CA . VAL A 1 490 ? 24.014 13.342 -44.777 1.00 70.19 490 VAL A CA 1
ATOM 3897 C C . VAL A 1 490 ? 23.532 14.164 -45.976 1.00 70.19 490 VAL A C 1
ATOM 3899 O O . VAL A 1 490 ? 24.120 15.196 -46.292 1.00 70.19 490 VAL A O 1
ATOM 3902 N N . ASN A 1 491 ? 22.439 13.750 -46.622 1.00 62.12 491 ASN A N 1
ATOM 3903 C CA . ASN A 1 491 ? 21.881 14.468 -47.771 1.00 62.12 491 ASN A CA 1
ATOM 3904 C C . ASN A 1 491 ? 21.110 15.746 -47.386 1.00 62.12 491 ASN A C 1
ATOM 3906 O O . ASN A 1 491 ? 20.950 16.623 -48.231 1.00 62.12 491 ASN A O 1
ATOM 3910 N N . ASN A 1 492 ? 20.644 15.868 -46.135 1.00 58.56 492 ASN A N 1
ATOM 3911 C CA . ASN A 1 492 ? 19.726 16.935 -45.705 1.00 58.56 492 ASN A CA 1
ATOM 3912 C C . ASN A 1 492 ? 20.218 17.773 -44.509 1.00 58.56 492 ASN A C 1
ATOM 3914 O O . ASN A 1 492 ? 19.585 18.772 -44.169 1.00 58.56 492 ASN A O 1
ATOM 3918 N N . SER A 1 493 ? 21.317 17.400 -43.845 1.00 62.09 493 SER A N 1
ATOM 3919 C CA . SER A 1 493 ? 21.806 18.084 -42.640 1.00 62.09 493 SER A CA 1
ATOM 3920 C C . SER A 1 493 ? 23.341 18.044 -42.506 1.00 62.09 493 SER A C 1
ATOM 3922 O O . SER A 1 493 ? 24.035 17.428 -43.310 1.00 62.09 493 SER A O 1
ATOM 3924 N N . LYS A 1 494 ? 23.892 18.711 -41.478 1.00 60.88 494 LYS A N 1
ATOM 3925 C CA . LYS A 1 494 ? 25.326 18.646 -41.111 1.00 60.88 494 LYS A CA 1
ATOM 3926 C C . LYS A 1 494 ? 25.646 17.542 -40.086 1.00 60.88 494 LYS A C 1
ATOM 3928 O O . LYS A 1 494 ? 26.762 17.512 -39.566 1.00 60.88 494 LYS A O 1
ATOM 3933 N N . GLN A 1 495 ? 24.685 16.681 -39.758 1.00 69.38 495 GLN A N 1
ATOM 3934 C CA . GLN A 1 495 ? 24.889 15.557 -38.847 1.00 69.38 495 GLN A CA 1
ATOM 3935 C C . GLN A 1 495 ? 25.537 14.376 -39.585 1.00 69.38 495 GLN A C 1
ATOM 3937 O O . GLN A 1 495 ? 25.282 14.131 -40.765 1.00 69.38 495 GLN A O 1
ATOM 3942 N N . LYS A 1 496 ? 26.401 13.652 -38.879 1.00 76.56 496 LYS A N 1
ATOM 3943 C CA . LYS A 1 496 ? 27.040 12.413 -39.315 1.00 76.56 496 LYS A CA 1
ATOM 3944 C C . LYS A 1 496 ? 26.782 11.366 -38.239 1.00 76.56 496 LYS A C 1
ATOM 3946 O O . LYS A 1 496 ? 27.584 11.290 -37.306 1.00 76.56 496 LYS A O 1
ATOM 3951 N N . PRO A 1 497 ? 25.696 10.583 -38.367 1.00 83.00 497 PRO A N 1
ATOM 3952 C CA . PRO A 1 497 ? 25.384 9.527 -37.422 1.00 83.00 497 PRO A CA 1
ATOM 3953 C C . PRO A 1 497 ? 26.590 8.623 -37.179 1.00 83.00 497 PRO A C 1
ATOM 3955 O O . PRO A 1 497 ? 27.386 8.377 -38.088 1.00 83.00 497 PRO A O 1
ATOM 3958 N N . ARG A 1 498 ? 26.732 8.124 -35.951 1.00 85.50 498 ARG A N 1
ATOM 3959 C CA . ARG A 1 498 ? 27.812 7.198 -35.592 1.00 85.50 498 ARG A CA 1
ATOM 3960 C C . ARG A 1 498 ? 27.248 5.915 -35.031 1.00 85.50 498 ARG A C 1
ATOM 3962 O O . ARG A 1 498 ? 26.445 5.959 -34.101 1.00 85.50 498 ARG A O 1
ATOM 3969 N N . PHE A 1 499 ? 27.740 4.804 -35.562 1.00 88.56 499 PHE A N 1
ATOM 3970 C CA . PHE A 1 499 ? 27.444 3.458 -35.105 1.00 88.56 499 PHE A CA 1
ATOM 3971 C C . PHE A 1 499 ? 28.727 2.770 -34.632 1.00 88.56 499 PHE A C 1
ATOM 3973 O O . PHE A 1 499 ? 29.729 2.760 -35.350 1.00 88.56 499 PHE A O 1
ATOM 3980 N N . ALA A 1 500 ? 28.727 2.271 -33.397 1.00 89.88 500 ALA A N 1
ATOM 3981 C CA . ALA A 1 500 ? 29.920 1.733 -32.747 1.00 89.88 500 ALA A CA 1
ATOM 3982 C C . ALA A 1 500 ? 29.570 0.735 -31.631 1.00 89.88 500 ALA A C 1
ATOM 3984 O O . ALA A 1 500 ? 28.406 0.570 -31.266 1.00 89.88 500 ALA A O 1
ATOM 3985 N N . ARG A 1 501 ? 30.584 0.052 -31.081 1.00 91.06 501 ARG A N 1
ATOM 3986 C CA . ARG A 1 501 ? 30.420 -0.797 -29.888 1.00 91.06 501 ARG A CA 1
ATOM 3987 C C . ARG A 1 501 ? 30.475 0.060 -28.637 1.00 91.06 501 ARG A C 1
ATOM 3989 O O . ARG A 1 501 ? 31.224 1.030 -28.609 1.00 91.06 501 ARG A O 1
ATOM 3996 N N . ILE A 1 502 ? 29.758 -0.316 -27.588 1.00 91.44 502 ILE A N 1
ATOM 3997 C CA . ILE A 1 502 ? 29.887 0.319 -26.276 1.00 91.44 502 ILE A CA 1
ATOM 3998 C C . ILE A 1 502 ? 31.188 -0.178 -25.641 1.00 91.44 502 ILE A C 1
ATOM 4000 O O . ILE A 1 502 ? 31.409 -1.378 -25.487 1.00 91.44 502 ILE A O 1
ATOM 4004 N N . ASN A 1 503 ? 32.074 0.751 -25.295 1.00 88.88 503 ASN A N 1
ATOM 4005 C CA . ASN A 1 503 ? 33.379 0.439 -24.725 1.00 88.88 503 ASN A CA 1
ATOM 4006 C C . ASN A 1 503 ? 33.218 -0.333 -23.400 1.00 88.88 503 ASN A C 1
ATOM 4008 O O . ASN A 1 503 ? 32.314 -0.039 -22.629 1.00 88.88 503 ASN A O 1
ATOM 4012 N N . GLY A 1 504 ? 34.087 -1.305 -23.112 1.00 86.69 504 GLY A N 1
ATOM 4013 C CA . GLY A 1 504 ? 34.102 -2.035 -21.834 1.00 86.69 504 GLY A CA 1
ATOM 4014 C C . GLY A 1 504 ? 32.925 -2.987 -21.572 1.00 86.69 504 GLY A C 1
ATOM 4015 O O . GLY A 1 504 ? 32.841 -3.533 -20.472 1.00 86.69 504 GLY A O 1
ATOM 4016 N N . LEU A 1 505 ? 32.038 -3.189 -22.548 1.00 90.88 505 LEU A N 1
ATOM 4017 C CA . LEU A 1 505 ? 30.943 -4.157 -22.509 1.00 90.88 505 LEU A CA 1
ATOM 4018 C C . LEU A 1 505 ? 31.234 -5.322 -23.465 1.00 90.88 505 LEU A C 1
ATOM 4020 O O . LEU A 1 505 ? 31.815 -5.118 -24.530 1.00 90.88 505 LEU A O 1
ATOM 4024 N N . GLN A 1 506 ?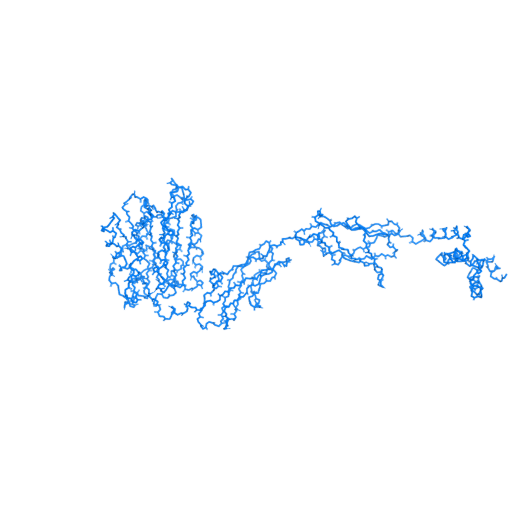 30.847 -6.546 -23.083 1.00 89.62 506 GLN A N 1
ATOM 4025 C CA . GLN A 1 506 ? 31.047 -7.728 -23.931 1.00 89.62 506 GLN A CA 1
ATOM 4026 C C . GLN A 1 506 ? 30.310 -7.594 -25.278 1.00 89.62 506 GLN A C 1
ATOM 4028 O O . GLN A 1 506 ? 29.118 -7.284 -25.317 1.00 89.62 506 GLN A O 1
ATOM 4033 N N . ASP A 1 507 ? 31.024 -7.866 -26.370 1.00 88.88 507 ASP A N 1
ATOM 4034 C CA . ASP A 1 507 ? 30.498 -7.916 -27.734 1.00 88.88 507 ASP A CA 1
ATOM 4035 C C . ASP A 1 507 ? 31.233 -9.022 -28.500 1.00 88.88 507 ASP A C 1
ATOM 4037 O O . ASP A 1 507 ? 32.428 -8.908 -28.788 1.00 88.88 507 ASP A O 1
ATOM 4041 N N . ASP A 1 508 ? 30.507 -10.091 -28.817 1.00 89.44 508 ASP A N 1
ATOM 4042 C CA . ASP A 1 508 ? 31.036 -11.298 -29.455 1.00 89.44 508 ASP A CA 1
ATOM 4043 C C . ASP A 1 508 ? 30.736 -11.299 -30.966 1.00 89.44 508 ASP A C 1
ATOM 4045 O O . ASP A 1 508 ? 30.704 -12.341 -31.613 1.00 89.44 508 ASP A O 1
ATOM 4049 N N . GLY A 1 509 ? 30.509 -10.116 -31.553 1.00 84.38 509 GLY A N 1
ATOM 4050 C CA . GLY A 1 509 ? 30.197 -9.978 -32.973 1.00 84.38 509 GLY A CA 1
ATOM 4051 C C . GLY A 1 509 ? 28.728 -10.202 -33.328 1.00 84.38 509 GLY A C 1
ATOM 4052 O O . GLY A 1 509 ? 28.437 -10.362 -34.512 1.00 84.38 509 GLY A O 1
ATOM 4053 N N . GLY A 1 510 ? 27.811 -10.182 -32.359 1.00 89.75 510 GLY A N 1
ATOM 4054 C CA . GLY A 1 510 ? 26.376 -10.124 -32.646 1.00 89.75 510 GLY A CA 1
ATOM 4055 C C . GLY A 1 510 ? 25.937 -8.780 -33.236 1.00 89.75 510 GLY A C 1
ATOM 4056 O O . GLY A 1 510 ? 26.737 -7.854 -33.391 1.00 89.75 510 GLY A O 1
ATOM 4057 N N . THR A 1 511 ? 24.644 -8.649 -33.522 1.00 91.19 511 THR A N 1
ATOM 4058 C CA . THR A 1 511 ? 24.014 -7.352 -33.819 1.00 91.19 511 THR A CA 1
ATOM 4059 C C . THR A 1 511 ? 22.588 -7.317 -33.274 1.00 91.19 511 THR A C 1
ATOM 4061 O O . THR A 1 511 ? 22.010 -8.360 -32.972 1.00 91.19 511 THR A O 1
ATOM 4064 N N . PHE A 1 512 ? 22.025 -6.125 -33.094 1.00 93.38 512 PHE A N 1
ATOM 4065 C CA . PHE A 1 512 ? 20.632 -5.980 -32.688 1.00 93.38 512 PHE A CA 1
ATOM 4066 C C . PHE A 1 512 ? 19.705 -6.105 -33.903 1.00 93.38 512 PHE A C 1
ATOM 4068 O O . PHE A 1 512 ? 19.810 -5.317 -34.846 1.00 93.38 512 PHE A O 1
ATOM 4075 N N . PHE A 1 513 ? 18.773 -7.057 -33.864 1.00 93.19 513 PHE A N 1
ATOM 4076 C CA . PHE A 1 513 ? 17.751 -7.232 -34.892 1.00 93.19 513 PHE A CA 1
ATOM 4077 C C . PHE A 1 513 ? 16.379 -6.787 -34.392 1.00 93.19 513 PHE A C 1
ATOM 4079 O O . PHE A 1 513 ? 15.958 -7.111 -33.282 1.00 93.19 513 PHE A O 1
ATOM 4086 N N . PHE A 1 514 ? 15.647 -6.088 -35.249 1.00 93.88 514 PHE A N 1
ATOM 4087 C CA . PHE A 1 514 ? 14.230 -5.825 -35.060 1.00 93.88 514 PHE A CA 1
ATOM 4088 C C . PHE A 1 514 ? 13.454 -6.921 -35.789 1.00 93.88 514 PHE A C 1
ATOM 4090 O O . PHE A 1 514 ? 13.443 -6.955 -37.016 1.00 93.88 514 PHE A O 1
ATOM 4097 N N . ILE A 1 515 ? 12.840 -7.838 -35.040 1.00 91.12 515 ILE A N 1
ATOM 4098 C CA . ILE A 1 515 ? 12.063 -8.962 -35.589 1.00 91.12 515 ILE A CA 1
ATOM 4099 C C . ILE A 1 515 ? 10.614 -8.523 -35.799 1.00 91.12 515 ILE A C 1
ATOM 4101 O O . ILE A 1 515 ? 10.020 -7.974 -34.871 1.00 91.12 515 ILE A O 1
ATOM 4105 N N . ALA A 1 516 ? 10.053 -8.734 -36.989 1.00 88.25 516 ALA A N 1
ATOM 4106 C CA . ALA A 1 516 ? 8.657 -8.421 -37.298 1.00 88.25 516 ALA A CA 1
ATOM 4107 C C . ALA A 1 516 ? 7.691 -9.416 -36.619 1.00 88.25 516 ALA A C 1
ATOM 4109 O O . ALA A 1 516 ? 8.070 -10.549 -36.310 1.00 88.25 516 ALA A O 1
ATOM 4110 N N . LYS A 1 517 ? 6.464 -8.978 -36.327 1.00 84.81 517 LYS A N 1
ATOM 4111 C CA . LYS A 1 517 ? 5.417 -9.792 -35.681 1.00 84.81 517 LYS A CA 1
ATOM 4112 C C . LYS A 1 517 ? 4.834 -10.887 -36.563 1.00 84.81 517 LYS A C 1
ATOM 4114 O O . LYS A 1 517 ? 4.728 -10.678 -37.791 1.00 84.81 517 LYS A O 1
#

Mean predicted aligned error: 15.33 Å

Sequence (517 aa):
TRGLYYQEFNQHANAINDFSKAIALDGSNAEVLFRRAYSYEQLMDLGKAAADYAKITVLLEFDPRAFKMLEETNKRLYEVNRESNSPEISLTNPVIAGDKVEIRGDSRKVIVSGNIKEKSELKSLVINGNESLYERGNDGLYEFLSNIDIEDVNRLNIEVTDVYDNVTRLDLEIKRTEITPPVVNIIAPYASDGQIMIERNQKTIAIQGKIMDESIIKSIFIDGVTASWPVDDFNPNFTAYVDILNKDKITVTAEDGYGNRQVSEFVLNREGAVLNAENPMGKTWVVFIENSNYETFASLDGPVKDVNLMKRALADYQVHYIITKKDLTKEQMEMFFSFELRDMIKANQVKSLLIWYSGHGKFVNETGYWIPVDASRDVEYTYFNTNFLRAAMQPYQDVLTHMLVVTDACESGPSFYAEMRGYKPDRSCDDWEATQSKSSQVLSSAGGDQVELATDDSQFTRSFANTLLNNPNACIPVDEIYNAVTLAVVNNSKQKPRFARINGLQDDGGTFFFIAK